Protein AF-A0A968J1G1-F1 (afdb_monomer)

Foldseek 3Di:
DDDDDDDDDDDDDDDDDDDDDDDDDDDDDDDDDDDDDDDDDDDDDDDDDDDDDDDDDDDDDDPPPPPQPDDPPQKAKEKADQQPADDQSECPPPLVLLQCQLQQHQKYFYKQHDADPNPPVRSLVSLCVRNHNQKDKDWADPASTIIMMIHSFDFPDWDFDALPLDDRYTWTWTFTDGPDDATEIEIHDAFDQPDLVSLLVSLLSVVVCCVVPPDPRHWYKYWYFSNDQDLPRNSLVSCVVFWPSPFAWEAPVRQGQWWLVSNGNRTDITIGPVQVVQWAWDDQRVDPDTIGRWHFDQLLPDPPNVSRPPNDSCSCVHHPRTGTMTMTMGGDDPDDDPPPPDPDPDDDDDDDDDDDDDADEDDDDDAAEADAFDKDKHKYAAQGKHKYKYFAAAQFQKKKKWKAWFAFKWKFKAFPDAADPVRGDDTDPDGGGGGMDMDGNDHGGMMMMMIHRNHIIIMIIHIHTHGDPPPDDPPDDKDWFDKDKDKAFAFDKDKDKGFADPPFFKKKKWKDWFAFKWKFKAPDDDAADPVGGQDTDPDGTGTGMDMAGCPGVVHDDGTMMMMMIHHRHRMMIMIIIMITD

Radius of gyration: 32.62 Å; Cα contacts (8 Å, |Δi|>4): 1310; chains: 1; bounding box: 81×104×82 Å

pLDDT: mean 78.68, std 24.2, range [25.69, 98.94]

Structure (mmCIF, N/CA/C/O backbone):
data_AF-A0A968J1G1-F1
#
_entry.id   AF-A0A968J1G1-F1
#
loop_
_atom_site.group_PDB
_atom_site.id
_atom_site.type_symbol
_atom_site.label_atom_id
_atom_site.label_alt_id
_atom_site.label_comp_id
_atom_site.label_asym_id
_atom_site.label_entity_id
_atom_site.label_seq_id
_atom_site.pdbx_PDB_ins_code
_atom_site.Cartn_x
_atom_site.Cartn_y
_atom_site.Cartn_z
_atom_site.occupancy
_atom_site.B_iso_or_equiv
_atom_site.auth_seq_id
_atom_site.auth_comp_id
_atom_site.auth_asym_id
_atom_site.auth_atom_id
_atom_site.pdbx_PDB_model_num
ATOM 1 N N . MET A 1 1 ? -36.650 45.045 -44.560 1.00 37.75 1 MET A N 1
ATOM 2 C CA . MET A 1 1 ? -36.373 43.595 -44.482 1.00 37.75 1 MET A CA 1
ATOM 3 C C . MET A 1 1 ? -35.258 43.419 -43.467 1.00 37.75 1 MET A C 1
ATOM 5 O O . MET A 1 1 ? -34.222 44.020 -43.677 1.00 37.75 1 MET A O 1
ATOM 9 N N . ALA A 1 2 ? -35.365 42.733 -42.343 1.00 37.66 2 ALA A N 1
ATOM 10 C CA . ALA A 1 2 ? -36.468 42.135 -41.604 1.00 37.66 2 ALA A CA 1
ATOM 11 C C . ALA A 1 2 ? -36.009 42.233 -40.117 1.00 37.66 2 ALA A C 1
ATOM 13 O O . ALA A 1 2 ? -34.825 42.055 -39.853 1.00 37.66 2 ALA A O 1
ATOM 14 N N . THR A 1 3 ? -36.782 42.797 -39.182 1.00 32.75 3 THR A N 1
ATOM 15 C CA . THR A 1 3 ? -37.844 42.094 -38.427 1.00 32.75 3 THR A CA 1
ATOM 16 C C . THR A 1 3 ? -37.195 41.056 -37.485 1.00 32.75 3 THR A C 1
ATOM 18 O O . THR A 1 3 ? -36.752 40.022 -37.960 1.00 32.75 3 THR A O 1
ATOM 21 N N . GLN A 1 4 ? -36.960 41.384 -36.201 1.00 32.66 4 GLN A N 1
ATOM 22 C CA . GLN A 1 4 ? -37.767 40.984 -35.010 1.00 32.66 4 GLN A CA 1
ATOM 23 C C . GLN A 1 4 ? -36.981 39.963 -34.149 1.00 32.66 4 GLN A C 1
ATOM 25 O O . GLN A 1 4 ? -36.141 39.271 -34.702 1.00 32.66 4 GLN A O 1
ATOM 30 N N . LEU A 1 5 ? -37.140 39.758 -32.835 1.00 31.97 5 LEU A N 1
ATOM 31 C CA . LEU A 1 5 ? -37.942 40.287 -31.712 1.00 31.97 5 LEU A CA 1
ATOM 32 C C . LEU A 1 5 ? -37.155 39.826 -30.437 1.00 31.97 5 LEU A C 1
ATOM 34 O O . LEU A 1 5 ? -36.648 38.710 -30.459 1.00 31.97 5 LEU A O 1
ATOM 38 N N . THR A 1 6 ? -36.806 40.636 -29.421 1.00 34.84 6 THR A N 1
ATOM 39 C CA . THR A 1 6 ? -37.583 41.062 -28.211 1.00 34.84 6 THR A CA 1
ATOM 40 C C . THR A 1 6 ? -37.958 39.868 -27.277 1.00 34.84 6 THR A C 1
ATOM 42 O O . THR A 1 6 ? -38.435 38.865 -27.783 1.00 34.84 6 THR A O 1
ATOM 45 N N . THR A 1 7 ? -37.839 39.845 -25.924 1.00 34.44 7 THR A N 1
ATOM 46 C CA . THR A 1 7 ? -38.217 40.851 -24.889 1.00 34.44 7 THR A CA 1
ATOM 47 C C . THR A 1 7 ? -37.849 40.432 -23.422 1.00 34.44 7 THR A C 1
ATOM 49 O O . THR A 1 7 ? -38.123 39.294 -23.072 1.00 34.44 7 THR A O 1
ATOM 52 N N . ARG A 1 8 ? -37.318 41.390 -22.608 1.00 34.59 8 ARG A N 1
ATOM 53 C CA . ARG A 1 8 ? -37.502 41.824 -21.158 1.00 34.59 8 ARG A CA 1
ATOM 54 C C . ARG A 1 8 ? -37.623 40.814 -19.978 1.00 34.59 8 ARG A C 1
ATOM 56 O O . ARG A 1 8 ? -38.109 39.718 -20.181 1.00 34.59 8 ARG A O 1
ATOM 63 N N . TYR A 1 9 ? -37.222 41.105 -18.717 1.00 26.11 9 TYR A N 1
ATOM 64 C CA . TYR A 1 9 ? -37.519 42.215 -17.746 1.00 26.11 9 TYR A CA 1
ATOM 65 C C . TYR A 1 9 ? -36.317 42.499 -16.778 1.00 26.11 9 TYR A C 1
ATOM 67 O O . TYR A 1 9 ? -35.594 41.563 -16.472 1.00 26.11 9 TYR A O 1
ATOM 75 N N . GLN A 1 10 ? -35.901 43.751 -16.452 1.00 31.17 10 GLN A N 1
ATOM 76 C CA . GLN A 1 10 ? -36.292 44.660 -15.319 1.00 31.17 10 GLN A CA 1
ATOM 77 C C . GLN A 1 10 ? -36.088 44.044 -13.899 1.00 31.17 10 GLN A C 1
ATOM 79 O O . GLN A 1 10 ? -36.557 42.937 -13.703 1.00 31.17 10 GLN A O 1
ATOM 84 N N . THR A 1 11 ? -35.485 44.613 -12.829 1.00 28.69 11 THR A N 1
ATOM 85 C CA . THR A 1 11 ? -35.062 45.970 -12.357 1.00 28.69 11 THR A CA 1
ATOM 86 C C . THR A 1 11 ? -34.183 45.771 -11.078 1.00 28.69 11 THR A C 1
ATOM 88 O O . THR A 1 11 ? -34.481 44.837 -10.345 1.00 28.69 11 THR A O 1
ATOM 91 N N . LEU A 1 12 ? -33.041 46.439 -10.819 1.00 28.53 12 LEU A N 1
ATOM 92 C CA . LEU A 1 12 ? -32.715 47.551 -9.860 1.00 28.53 12 LEU A CA 1
ATOM 93 C C . LEU A 1 12 ? -31.209 47.323 -9.505 1.00 28.53 12 LEU A C 1
ATOM 95 O O . LEU A 1 12 ? -30.866 46.190 -9.197 1.00 28.53 12 LEU A O 1
ATOM 99 N N . GLY A 1 13 ? -30.211 48.204 -9.690 1.00 28.33 13 GLY A N 1
ATOM 100 C CA . GLY A 1 13 ? -29.971 49.527 -9.082 1.00 28.33 13 GLY A CA 1
ATOM 101 C C . GLY A 1 13 ? -29.547 49.386 -7.600 1.00 28.33 13 GLY A C 1
ATOM 102 O O . GLY A 1 13 ? -30.331 48.831 -6.852 1.00 28.33 13 GLY A O 1
ATOM 103 N N . ILE A 1 14 ? -28.402 49.828 -7.052 1.00 29.06 14 ILE A N 1
ATOM 104 C CA . ILE A 1 14 ? -27.405 50.852 -7.415 1.00 29.06 14 ILE A CA 1
ATOM 105 C C . ILE A 1 14 ? -26.066 50.613 -6.661 1.00 29.06 14 ILE A C 1
ATOM 107 O O . ILE A 1 14 ? -26.050 50.186 -5.513 1.00 29.06 14 ILE A O 1
ATOM 111 N N . SER A 1 15 ? -24.990 50.970 -7.370 1.00 29.84 15 SER A N 1
ATOM 112 C CA . SER A 1 15 ? -23.583 51.312 -7.094 1.00 29.84 15 SER A CA 1
ATOM 113 C C . SER A 1 15 ? -22.954 51.423 -5.693 1.00 29.84 15 SER A C 1
ATOM 115 O O . SER A 1 15 ? -23.417 52.113 -4.791 1.00 29.84 15 SER A O 1
ATOM 117 N N . LEU A 1 16 ? -21.731 50.881 -5.693 1.00 27.42 16 LEU A N 1
ATOM 118 C CA . LEU A 1 16 ? -20.554 51.063 -4.844 1.00 27.42 16 LEU A CA 1
ATOM 119 C C . LEU A 1 16 ? -19.858 52.418 -5.116 1.00 27.42 16 LEU A C 1
ATOM 121 O O . LEU A 1 16 ? -19.711 52.801 -6.278 1.00 27.42 16 LEU A O 1
ATOM 125 N N . LEU A 1 17 ? -19.361 53.101 -4.076 1.00 26.81 17 LEU A N 1
ATOM 126 C CA . LEU A 1 17 ? -18.436 54.239 -4.200 1.00 26.81 17 LEU A CA 1
ATOM 127 C C . LEU A 1 17 ? -17.168 53.976 -3.368 1.00 26.81 17 LEU A C 1
ATOM 129 O O . LEU A 1 17 ? -17.231 53.851 -2.148 1.00 26.81 17 LEU A O 1
ATOM 133 N N . MET A 1 18 ? -16.026 53.891 -4.055 1.00 29.66 18 MET A N 1
ATOM 134 C CA . MET A 1 18 ? -14.678 53.958 -3.482 1.00 29.66 18 MET A CA 1
ATOM 135 C C . MET A 1 18 ? -14.295 55.411 -3.173 1.00 29.66 18 MET A C 1
ATOM 137 O O . MET A 1 18 ? -14.616 56.310 -3.951 1.00 29.66 18 MET A O 1
ATOM 141 N N . ALA A 1 19 ? -13.506 55.622 -2.116 1.00 30.30 19 ALA A N 1
ATOM 142 C CA . ALA A 1 19 ? -12.721 56.838 -1.918 1.00 30.30 19 ALA A CA 1
ATOM 143 C C . ALA A 1 19 ? -11.253 56.498 -1.607 1.00 30.30 19 ALA A C 1
ATOM 145 O O . ALA A 1 19 ? -10.937 55.503 -0.960 1.00 30.30 19 ALA A O 1
ATOM 146 N N . VAL A 1 20 ? -10.389 57.347 -2.156 1.00 29.91 20 VAL A N 1
ATOM 147 C CA . VAL A 1 20 ? -8.946 57.236 -2.396 1.00 29.91 20 VAL A CA 1
ATOM 148 C C . VAL A 1 20 ? -8.113 57.694 -1.186 1.00 29.91 20 VAL A C 1
ATOM 150 O O . VAL A 1 20 ? -8.494 58.629 -0.488 1.00 29.91 20 VAL A O 1
ATOM 153 N N . LEU A 1 21 ? -6.941 57.073 -0.987 1.00 31.86 21 LEU A N 1
ATOM 154 C CA . LEU A 1 21 ? -5.860 57.510 -0.088 1.00 31.86 21 LEU A CA 1
ATOM 155 C C . LEU A 1 21 ? -4.981 58.601 -0.729 1.00 31.86 21 LEU A C 1
ATOM 157 O O . LEU A 1 21 ? -4.518 58.415 -1.853 1.00 31.86 21 LEU A O 1
ATOM 161 N N . ALA A 1 22 ? -4.634 59.645 0.033 1.00 31.17 22 ALA A N 1
ATOM 162 C CA . ALA A 1 22 ? -3.355 60.366 -0.063 1.00 31.17 22 ALA A CA 1
ATOM 163 C C . ALA A 1 22 ? -3.125 61.264 1.172 1.00 31.17 22 ALA A C 1
ATOM 165 O O . ALA A 1 22 ? -4.014 62.026 1.544 1.00 31.17 22 ALA A O 1
ATOM 166 N N . GLY A 1 23 ? -1.915 61.235 1.750 1.00 29.14 23 GLY A N 1
ATOM 167 C CA . GLY A 1 23 ? -1.425 62.297 2.643 1.00 29.14 23 GLY A CA 1
ATOM 168 C C . GLY A 1 23 ? -0.441 61.855 3.733 1.00 29.14 23 GLY A C 1
ATOM 169 O O . GLY A 1 23 ? -0.855 61.379 4.782 1.00 29.14 23 GLY A O 1
ATOM 170 N N . CYS A 1 24 ? 0.858 62.057 3.494 1.00 30.25 24 CYS A N 1
ATOM 171 C CA . CYS A 1 24 ? 1.956 61.911 4.458 1.00 30.25 24 CYS A CA 1
ATOM 172 C C . CYS A 1 24 ? 1.883 62.911 5.632 1.00 30.25 24 CYS A C 1
ATOM 174 O O . CYS A 1 24 ? 1.497 64.060 5.439 1.00 30.25 24 CYS A O 1
ATOM 176 N N . GLY A 1 25 ? 2.408 62.525 6.801 1.00 30.58 25 GLY A N 1
ATOM 177 C CA . GLY A 1 25 ? 2.739 63.444 7.900 1.00 30.58 25 GLY A CA 1
ATOM 178 C C . GLY A 1 25 ? 3.180 62.687 9.153 1.00 30.58 25 GLY A C 1
ATOM 179 O O . GLY A 1 25 ? 2.403 61.927 9.715 1.00 30.58 25 GLY A O 1
ATOM 180 N N . GLY A 1 26 ? 4.449 62.826 9.536 1.00 30.52 26 GLY A N 1
ATOM 181 C CA . GLY A 1 26 ? 5.108 61.987 10.535 1.00 30.52 26 GLY A CA 1
ATOM 182 C C . GLY A 1 26 ? 4.866 62.350 12.003 1.00 30.52 26 GLY A C 1
ATOM 183 O O . GLY A 1 26 ? 4.526 63.476 12.340 1.00 30.52 26 GLY A O 1
ATOM 184 N N . GLY A 1 27 ? 5.171 61.361 12.849 1.00 29.17 27 GLY A N 1
ATOM 185 C CA . GLY A 1 27 ? 5.902 61.510 14.110 1.00 29.17 27 GLY A CA 1
ATOM 186 C C . GLY A 1 27 ? 5.184 62.173 15.283 1.00 29.17 27 GLY A C 1
ATOM 187 O O . GLY A 1 27 ? 5.229 63.387 15.420 1.00 29.17 27 GLY A O 1
ATOM 188 N N . SER A 1 28 ? 4.658 61.365 16.209 1.00 32.66 28 SER A N 1
ATOM 189 C CA . SER A 1 28 ? 5.112 61.266 17.616 1.00 32.66 28 SER A CA 1
ATOM 190 C C . SER A 1 28 ? 4.065 60.547 18.487 1.00 32.66 28 SER A C 1
ATOM 192 O O . SER A 1 28 ? 2.917 60.959 18.585 1.00 32.66 28 SER A O 1
ATOM 194 N N . SER A 1 29 ? 4.482 59.450 19.125 1.00 30.50 29 SER A N 1
ATOM 195 C CA . SER A 1 29 ? 3.893 58.915 20.370 1.00 30.50 29 SER A CA 1
ATOM 196 C C . SER A 1 29 ? 4.175 59.900 21.528 1.00 30.50 29 SER A C 1
ATOM 198 O O . SER A 1 29 ? 5.143 60.652 21.380 1.00 30.50 29 SER A O 1
ATOM 200 N N . PRO A 1 30 ? 3.477 59.882 22.696 1.00 45.12 30 PRO A N 1
ATOM 201 C CA . PRO A 1 30 ? 3.049 58.648 23.376 1.00 45.12 30 PRO A CA 1
ATOM 202 C C . PRO A 1 30 ? 1.782 58.689 24.282 1.00 45.12 30 PRO A C 1
ATOM 204 O O . PRO A 1 30 ? 1.238 59.729 24.627 1.00 45.12 30 PRO A O 1
ATOM 207 N N . THR A 1 31 ? 1.443 57.485 24.768 1.00 31.05 31 THR A N 1
ATOM 208 C CA . THR A 1 31 ? 0.887 57.137 26.102 1.00 31.05 31 THR A CA 1
ATOM 209 C C . THR A 1 31 ? -0.543 57.520 26.518 1.00 31.05 31 THR A C 1
ATOM 211 O O . THR A 1 31 ? -0.844 58.670 26.794 1.00 31.05 31 THR A O 1
ATOM 214 N N . ALA A 1 32 ? -1.307 56.442 26.755 1.00 31.02 32 ALA A N 1
ATOM 215 C CA . ALA A 1 32 ? -2.096 56.113 27.952 1.00 31.02 32 A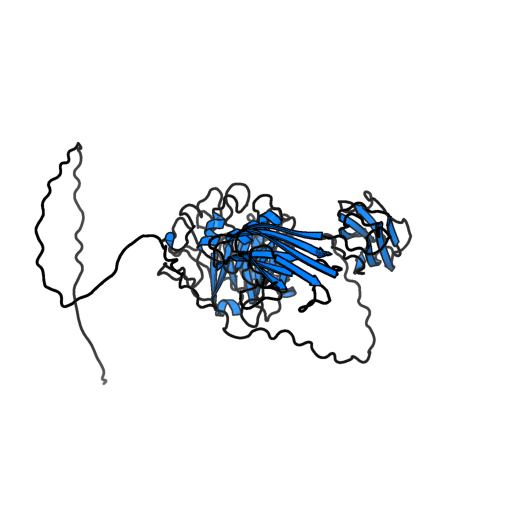LA A CA 1
ATOM 216 C C . ALA A 1 32 ? -3.278 57.010 28.368 1.00 31.02 32 ALA A C 1
ATOM 218 O O . ALA A 1 32 ? -3.093 58.159 28.745 1.00 31.02 32 ALA A O 1
ATOM 219 N N . LEU A 1 33 ? -4.467 56.397 28.462 1.00 31.14 33 LEU A N 1
ATOM 220 C CA . LEU A 1 33 ? -5.237 56.170 29.702 1.00 31.14 33 LEU A CA 1
ATOM 221 C C . LEU A 1 33 ? -6.697 55.820 29.351 1.00 31.14 33 LEU A C 1
ATOM 223 O O . LEU A 1 33 ? -7.368 56.551 28.631 1.00 31.14 33 LEU A O 1
ATOM 227 N N . VAL A 1 34 ? -7.176 54.691 29.880 1.00 30.75 34 VAL A N 1
ATOM 228 C CA . VAL A 1 34 ? -8.610 54.381 30.051 1.00 30.75 34 VAL A CA 1
ATOM 229 C C . VAL A 1 34 ? -9.145 55.300 31.172 1.00 30.75 34 VAL A C 1
ATOM 231 O O . VAL A 1 34 ? -8.358 55.659 32.054 1.00 30.75 34 VAL A O 1
ATOM 234 N N . PRO A 1 35 ? -10.434 55.687 31.190 1.00 40.56 35 PRO A N 1
ATOM 235 C CA . PRO A 1 35 ? -11.391 54.859 31.927 1.00 40.56 35 PRO A CA 1
ATOM 236 C C . PRO A 1 35 ? -12.805 54.795 31.320 1.00 40.56 35 PRO A C 1
ATOM 238 O O . PRO A 1 35 ? -13.204 55.573 30.457 1.00 40.56 35 PRO A O 1
ATOM 241 N N . GLU A 1 36 ? -13.526 53.803 31.829 1.00 34.81 36 GLU A N 1
ATOM 242 C CA . GLU A 1 36 ? -14.925 53.456 31.616 1.00 34.81 36 GLU A CA 1
ATOM 243 C C . GLU A 1 36 ? -15.919 54.603 31.861 1.00 34.81 36 GLU A C 1
ATOM 245 O O . GLU A 1 36 ? -15.720 55.437 32.744 1.00 34.81 36 GLU A O 1
ATOM 250 N N . ALA A 1 37 ? -17.060 54.547 31.167 1.00 32.03 37 ALA A N 1
ATOM 251 C CA . ALA A 1 37 ? -18.329 55.042 31.692 1.00 32.03 37 ALA A CA 1
ATOM 252 C C . ALA A 1 37 ? -19.507 54.257 31.090 1.00 32.03 37 ALA A C 1
ATOM 254 O O . ALA A 1 37 ? -19.724 54.216 29.880 1.00 32.03 37 ALA A O 1
ATOM 255 N N . SER A 1 38 ? -20.225 53.623 32.008 1.00 29.66 38 SER A N 1
ATOM 256 C CA . SER A 1 38 ? -21.529 52.977 31.910 1.00 29.66 38 SER A CA 1
ATOM 257 C C . SER A 1 38 ? -22.652 53.979 31.588 1.00 29.66 38 SER A C 1
ATOM 259 O O . SER A 1 38 ? -22.584 55.118 32.039 1.00 29.66 38 SER A O 1
ATOM 261 N N . GLU A 1 39 ? -23.683 53.552 30.843 1.00 33.59 39 GLU A N 1
ATOM 262 C CA . GLU A 1 39 ? -25.101 53.492 31.282 1.00 33.59 39 GLU A CA 1
ATOM 263 C C . GLU A 1 39 ? -26.107 53.449 30.104 1.00 33.59 39 GLU A C 1
ATOM 265 O O . GLU A 1 39 ? -26.259 54.382 29.323 1.00 33.59 39 GLU A O 1
ATOM 270 N N . THR A 1 40 ? -26.776 52.293 30.005 1.00 31.28 40 THR A N 1
ATOM 271 C CA . THR A 1 40 ? -28.217 52.033 29.781 1.00 31.28 40 THR A CA 1
ATOM 272 C C . THR A 1 40 ? -29.115 53.039 29.048 1.00 31.28 40 THR A C 1
ATOM 274 O O . THR A 1 40 ? -29.310 54.146 29.530 1.00 31.28 40 THR A O 1
ATOM 277 N N . PHE A 1 41 ? -29.886 52.544 28.064 1.00 30.53 41 PHE A N 1
ATOM 278 C CA . PHE A 1 41 ? -31.292 52.937 27.867 1.00 30.53 41 PHE A CA 1
ATOM 279 C C . PHE A 1 41 ? -32.175 51.758 27.428 1.00 30.53 41 PHE A C 1
ATOM 281 O O . PHE A 1 41 ? -31.723 50.805 26.800 1.00 30.53 41 PHE A O 1
ATOM 288 N N . ALA A 1 42 ? -33.429 51.851 27.863 1.00 29.77 42 ALA A N 1
ATOM 289 C CA . ALA A 1 42 ? -34.417 50.804 28.055 1.00 29.77 42 ALA A CA 1
ATOM 290 C C . ALA A 1 42 ? -35.151 50.314 26.793 1.00 29.77 42 ALA A C 1
ATOM 292 O O . ALA A 1 42 ? -35.200 50.973 25.757 1.00 29.77 42 ALA A O 1
ATOM 293 N N . ALA A 1 43 ? -35.760 49.140 26.965 1.00 26.45 43 ALA A N 1
ATOM 294 C CA . ALA A 1 43 ? -36.602 48.418 26.025 1.00 26.45 43 ALA A CA 1
ATOM 295 C C . ALA A 1 43 ? -37.972 49.077 25.778 1.00 26.45 43 ALA A C 1
ATOM 297 O O . ALA A 1 43 ? -38.527 49.751 26.646 1.00 26.45 43 ALA A O 1
ATOM 298 N N . VAL A 1 44 ? -38.543 48.777 24.608 1.00 28.20 44 VAL A N 1
ATOM 299 C CA . VAL A 1 44 ? -39.976 48.886 24.310 1.00 28.20 44 VAL A CA 1
ATOM 300 C C . VAL A 1 44 ? -40.483 47.478 24.002 1.00 28.20 44 VAL A C 1
ATOM 302 O O . VAL A 1 44 ? -39.987 46.823 23.087 1.00 28.20 44 VAL A O 1
ATOM 305 N N . GLU A 1 45 ? -41.446 47.022 24.800 1.00 33.12 45 GLU A N 1
ATOM 306 C CA . GLU A 1 45 ? -42.201 45.782 24.615 1.00 33.12 45 GLU A CA 1
ATOM 307 C C . GLU A 1 45 ? -43.195 45.893 23.450 1.00 33.12 45 GLU A C 1
ATOM 309 O O . GLU A 1 45 ? -43.861 46.918 23.294 1.00 33.12 45 GLU A O 1
ATOM 314 N N . VAL A 1 46 ? -43.394 44.789 22.722 1.00 29.33 46 VAL A N 1
ATOM 315 C CA . VAL A 1 46 ? -44.731 44.394 22.259 1.00 29.33 46 VAL A CA 1
ATOM 316 C C . VAL A 1 46 ? -44.925 42.911 22.570 1.00 29.33 46 VAL A C 1
ATOM 318 O O . VAL A 1 46 ? -44.046 42.079 22.356 1.00 29.33 46 VAL A O 1
ATOM 321 N N . THR A 1 47 ? -46.091 42.661 23.140 1.00 28.88 47 THR A N 1
ATOM 322 C CA . THR A 1 47 ? -46.583 41.516 23.893 1.00 28.88 47 THR A CA 1
ATOM 323 C C . THR A 1 47 ? -46.848 40.242 23.089 1.00 28.88 47 THR A C 1
ATOM 325 O O . THR A 1 47 ? -47.299 40.266 21.945 1.00 28.88 47 THR A O 1
ATOM 328 N N . GLU A 1 48 ? -46.622 39.122 23.780 1.00 45.47 48 GLU A N 1
ATOM 329 C CA . GLU A 1 48 ? -47.032 37.757 23.449 1.00 45.47 48 GLU A CA 1
ATOM 330 C C . GLU A 1 48 ? -48.552 37.582 23.310 1.00 45.47 48 GLU A C 1
ATOM 332 O O . GLU A 1 48 ? -49.333 38.198 24.032 1.00 45.47 48 GLU A O 1
ATOM 337 N N . THR A 1 49 ? -48.952 36.586 22.516 1.00 27.27 49 THR A N 1
ATOM 338 C CA . THR A 1 49 ? -49.963 35.593 22.926 1.00 27.27 49 THR A CA 1
ATOM 339 C C . THR A 1 49 ? -49.556 34.245 22.309 1.00 27.27 49 THR A C 1
ATOM 341 O O . THR A 1 49 ? -49.264 34.187 21.122 1.00 27.27 49 THR A O 1
ATOM 344 N N . GLY A 1 50 ? -49.457 33.124 23.016 1.00 28.86 50 GLY A N 1
ATOM 345 C CA . GLY A 1 50 ? -49.580 32.890 24.443 1.00 28.86 50 GLY A CA 1
ATOM 346 C C . GLY A 1 50 ? -49.080 31.484 24.799 1.00 28.86 50 GLY A C 1
ATOM 347 O O . GLY A 1 50 ? -49.257 30.544 24.029 1.00 28.86 50 GLY A O 1
ATOM 348 N N . LEU A 1 51 ? -48.454 31.418 25.976 1.00 30.91 51 LEU A N 1
ATOM 349 C CA . LEU A 1 51 ? -48.677 30.476 27.084 1.00 30.91 51 LEU A CA 1
ATOM 350 C C . LEU A 1 51 ? -48.685 28.966 26.730 1.00 30.91 51 LEU A C 1
ATOM 352 O O . LEU A 1 51 ? -49.648 28.482 26.145 1.00 30.91 51 LEU A O 1
ATOM 356 N N . ALA A 1 52 ? -47.617 28.188 26.975 1.00 31.69 52 ALA A N 1
ATOM 357 C CA . ALA A 1 52 ? -47.020 27.758 28.267 1.00 31.69 52 ALA A CA 1
ATOM 358 C C . ALA A 1 52 ? -47.827 26.625 28.966 1.00 31.69 52 ALA A C 1
ATOM 360 O O . ALA A 1 52 ? -49.007 26.479 28.649 1.00 31.69 52 ALA A O 1
ATOM 361 N N . PRO A 1 53 ? -47.297 25.870 29.962 1.00 41.22 53 PRO A N 1
ATOM 362 C CA . PRO A 1 53 ? -45.923 25.840 30.496 1.00 41.22 53 PRO A CA 1
ATOM 363 C C . PRO A 1 53 ? -45.358 24.425 30.841 1.00 41.22 53 PRO A C 1
ATOM 365 O O . PRO A 1 53 ? -46.083 23.438 30.895 1.00 41.22 53 PRO A O 1
ATOM 368 N N . GLU A 1 54 ? -44.059 24.427 31.186 1.00 32.25 54 GLU A N 1
ATOM 369 C CA . GLU A 1 54 ? -43.408 23.697 32.305 1.00 32.25 54 GLU A CA 1
ATOM 370 C C . GLU A 1 54 ? -43.234 22.166 32.236 1.00 32.25 54 GLU A C 1
ATOM 372 O O . GLU A 1 54 ? -44.152 21.424 31.925 1.00 32.25 54 GLU A O 1
ATOM 377 N N . THR A 1 55 ? -42.072 21.581 32.547 1.00 29.83 55 THR A N 1
ATOM 378 C CA . THR A 1 55 ? -40.941 21.925 33.447 1.00 29.83 55 THR A CA 1
ATOM 379 C C . THR A 1 55 ? -39.644 21.259 32.929 1.00 29.83 55 THR A C 1
ATOM 381 O O . THR A 1 55 ? -39.714 20.381 32.078 1.00 29.83 55 THR A O 1
ATOM 384 N N . LYS A 1 56 ? -38.427 21.438 33.454 1.00 27.34 56 LYS A N 1
ATOM 385 C CA . LYS A 1 56 ? -37.619 22.519 34.047 1.00 27.34 56 LYS A CA 1
ATOM 386 C C . LYS A 1 56 ? -36.276 21.832 34.390 1.00 27.34 56 LYS A C 1
ATOM 388 O O . LYS A 1 56 ? -36.329 20.782 35.020 1.00 27.34 56 LYS A O 1
ATOM 393 N N . ASP A 1 57 ? -35.152 22.465 34.032 1.00 29.09 57 ASP A N 1
ATOM 394 C CA . ASP A 1 57 ? -33.772 22.251 34.534 1.00 29.09 57 ASP A CA 1
ATOM 395 C C . ASP A 1 57 ? -33.114 20.870 34.293 1.00 29.09 57 ASP A C 1
ATOM 397 O O . ASP A 1 57 ? -33.733 19.831 34.452 1.00 29.09 57 ASP A O 1
ATOM 401 N N . THR A 1 58 ? -31.835 20.702 33.950 1.00 26.55 58 THR A N 1
ATOM 402 C CA . THR A 1 58 ? -30.664 21.568 33.719 1.00 26.55 58 THR A CA 1
ATOM 403 C C . THR A 1 58 ? -29.549 20.661 33.174 1.00 26.55 58 THR A C 1
ATOM 405 O O . THR A 1 58 ? -29.495 19.487 33.533 1.00 26.55 58 THR A O 1
ATOM 408 N N . ASP A 1 59 ? -28.611 21.275 32.454 1.00 29.53 59 ASP A N 1
ATOM 409 C CA . ASP A 1 59 ? -27.176 20.946 32.384 1.00 29.53 59 ASP A CA 1
ATOM 410 C C . ASP A 1 59 ? -26.611 20.470 31.032 1.00 29.53 59 ASP A C 1
ATOM 412 O O . ASP A 1 59 ? -27.216 19.748 30.244 1.00 29.53 59 ASP A O 1
ATOM 416 N N . LEU A 1 60 ? -25.434 21.025 30.768 1.00 34.53 60 LEU A N 1
ATOM 417 C CA . LEU A 1 60 ? -24.703 21.181 29.527 1.00 34.53 60 LEU A CA 1
ATOM 418 C C . LEU A 1 60 ? -23.930 19.923 29.097 1.00 34.53 60 LEU A C 1
ATOM 420 O O . LEU A 1 60 ? -23.577 19.050 29.882 1.00 34.53 60 LEU A O 1
ATOM 424 N N . SER A 1 61 ? -23.529 19.964 27.823 1.00 33.78 61 SER A N 1
ATOM 425 C CA . SER A 1 61 ? -22.569 19.094 27.129 1.00 33.78 61 SER A CA 1
ATOM 426 C C . SER A 1 61 ? -23.123 17.810 26.495 1.00 33.78 61 SER A C 1
ATOM 428 O O . SER A 1 61 ? -22.895 16.685 26.921 1.00 33.78 61 SER A O 1
ATOM 430 N N . ALA A 1 62 ? -23.746 17.985 25.332 1.00 30.53 62 ALA A N 1
ATOM 431 C CA . ALA A 1 62 ? -23.608 17.016 24.254 1.00 30.53 62 ALA A CA 1
ATOM 432 C C . ALA A 1 62 ? -23.091 17.779 23.037 1.00 30.53 62 ALA A C 1
ATOM 434 O O . ALA A 1 62 ? -23.828 18.519 22.387 1.00 30.53 62 ALA A O 1
ATOM 435 N N . GLY A 1 63 ? -21.787 17.652 22.786 1.00 28.31 63 GLY A N 1
ATOM 436 C CA . GLY A 1 63 ? -21.187 18.076 21.533 1.00 28.31 63 GLY A CA 1
ATOM 437 C C . GLY A 1 63 ? -21.874 17.316 20.411 1.00 28.31 63 GLY A C 1
ATOM 438 O O . GLY A 1 63 ? -21.690 16.111 20.258 1.00 28.31 63 GLY A O 1
ATOM 439 N N . THR A 1 64 ? -22.707 18.020 19.657 1.00 28.03 64 THR A N 1
ATOM 440 C CA . THR A 1 64 ? -23.221 17.553 18.381 1.00 28.03 64 THR A CA 1
ATOM 441 C C . THR A 1 64 ? -22.021 17.259 17.495 1.00 28.03 64 THR A C 1
ATOM 443 O O . THR A 1 64 ? -21.351 18.180 17.027 1.00 28.03 64 THR A O 1
ATOM 446 N N . SER A 1 65 ? -21.734 15.973 17.291 1.00 30.84 65 SER A N 1
ATOM 447 C CA . SER A 1 65 ? -20.981 15.524 16.129 1.00 30.84 65 SER A CA 1
ATOM 448 C C . SER A 1 65 ? -21.713 16.088 14.917 1.00 30.84 65 SER A C 1
ATOM 450 O O . SER A 1 65 ? -22.829 15.676 14.595 1.00 30.84 65 SER A O 1
ATOM 452 N N . LEU A 1 66 ? -21.124 17.117 14.312 1.00 29.45 66 LEU A N 1
ATOM 453 C CA . LEU A 1 66 ? -21.482 17.529 12.972 1.00 29.45 66 LEU A CA 1
ATOM 454 C C . LEU A 1 66 ? -21.093 16.350 12.087 1.00 29.45 66 LEU A C 1
ATOM 456 O O . LEU A 1 66 ? -19.928 16.178 11.739 1.00 29.45 66 LEU A O 1
ATOM 460 N N . ALA A 1 67 ? -22.071 15.491 11.813 1.00 28.88 67 ALA A N 1
ATOM 461 C CA . ALA A 1 67 ? -21.976 14.518 10.750 1.00 28.88 67 ALA A CA 1
ATOM 462 C C . ALA A 1 67 ? -21.631 15.295 9.478 1.00 28.88 67 ALA A C 1
ATOM 464 O O . ALA A 1 67 ? -22.407 16.137 9.019 1.00 28.88 67 ALA A O 1
ATOM 465 N N . VAL A 1 68 ? -20.429 15.049 8.967 1.00 31.66 68 VAL A N 1
ATOM 466 C CA . VAL A 1 68 ? -19.972 15.550 7.679 1.00 31.66 68 VAL A CA 1
ATOM 467 C C . VAL A 1 68 ? -20.916 14.970 6.632 1.00 31.66 68 VAL A C 1
ATOM 469 O O . VAL A 1 68 ? -20.878 13.784 6.317 1.00 31.66 68 VAL A O 1
ATOM 472 N N . THR A 1 69 ? -21.820 15.803 6.124 1.00 33.28 69 THR A N 1
ATOM 473 C CA . THR A 1 69 ? -22.553 15.525 4.893 1.00 33.28 69 THR A CA 1
ATOM 474 C C . THR A 1 69 ? -21.590 15.731 3.735 1.00 33.28 69 THR A C 1
ATOM 476 O O . THR A 1 69 ? -21.556 16.802 3.133 1.00 33.28 69 THR A O 1
ATOM 479 N N . ASP A 1 70 ? -20.776 14.727 3.459 1.00 42.31 70 ASP A N 1
ATOM 480 C CA . ASP A 1 70 ? -20.138 14.586 2.162 1.00 42.31 70 ASP A CA 1
ATOM 481 C C . ASP A 1 70 ? -19.996 13.103 1.878 1.00 42.31 70 ASP A C 1
ATOM 483 O O . ASP A 1 70 ? -19.109 12.463 2.415 1.00 42.31 70 ASP A O 1
ATOM 487 N N . VAL A 1 71 ? -20.946 12.543 1.135 1.00 41.84 71 VAL A N 1
ATOM 488 C CA . VAL A 1 71 ? -20.669 11.456 0.198 1.00 41.84 71 VAL A CA 1
ATOM 489 C C . VAL A 1 71 ? -21.928 11.209 -0.617 1.00 41.84 71 VAL A C 1
ATOM 491 O O . VAL A 1 71 ? -22.928 10.672 -0.140 1.00 41.84 71 VAL A O 1
ATOM 494 N N . ASN A 1 72 ? -21.851 11.514 -1.908 1.00 52.75 72 ASN A N 1
ATOM 495 C CA . ASN A 1 72 ? -22.396 10.549 -2.849 1.00 52.75 72 ASN A CA 1
ATOM 496 C C . ASN A 1 72 ? -21.639 9.235 -2.563 1.00 52.75 72 ASN A C 1
ATOM 498 O O . ASN A 1 72 ? -20.424 9.221 -2.751 1.00 52.75 72 ASN A O 1
ATOM 502 N N . PRO A 1 73 ? -22.297 8.160 -2.086 1.00 55.75 73 PRO A N 1
ATOM 503 C CA . PRO A 1 73 ? -21.635 6.940 -1.598 1.00 55.75 73 PRO A CA 1
ATOM 504 C C . PRO A 1 73 ? -20.840 6.186 -2.675 1.00 55.75 73 PRO A C 1
ATOM 506 O O . PRO A 1 73 ? -20.270 5.137 -2.400 1.00 55.75 73 PRO A O 1
ATOM 509 N N . ASN A 1 74 ? -20.825 6.702 -3.904 1.00 73.31 74 ASN A N 1
ATOM 510 C CA . ASN A 1 74 ? -20.096 6.152 -5.034 1.00 73.31 74 ASN A CA 1
ATOM 511 C C . ASN A 1 74 ? -18.834 6.952 -5.394 1.00 73.31 74 ASN A C 1
ATOM 513 O O . ASN A 1 74 ? -18.187 6.609 -6.381 1.00 73.31 74 ASN A O 1
ATOM 517 N N . VAL A 1 75 ? -18.510 8.034 -4.674 1.00 88.50 75 VAL A N 1
ATOM 518 C CA . VAL A 1 75 ? -17.259 8.771 -4.899 1.00 88.50 75 VAL A CA 1
ATOM 519 C C . VAL A 1 75 ? -16.123 8.050 -4.190 1.00 88.50 75 VAL A C 1
ATOM 521 O O . VAL A 1 75 ? -16.215 7.779 -2.999 1.00 88.50 75 VAL A O 1
ATOM 524 N N . VAL A 1 76 ? -15.061 7.758 -4.934 1.00 92.88 76 VAL A N 1
ATOM 525 C CA . VAL A 1 76 ? -13.812 7.210 -4.409 1.00 92.88 76 VAL A CA 1
ATOM 526 C C . VAL A 1 76 ? -12.718 8.259 -4.546 1.00 92.88 76 VAL A C 1
ATOM 528 O O . VAL A 1 76 ? -12.473 8.773 -5.642 1.00 92.88 76 VAL A O 1
ATOM 531 N N . ARG A 1 77 ? -12.054 8.551 -3.428 1.00 96.62 77 ARG A N 1
ATOM 532 C CA . ARG A 1 77 ? -10.938 9.485 -3.309 1.00 96.62 77 ARG A CA 1
ATOM 533 C C . ARG A 1 77 ? -9.599 8.760 -3.336 1.00 96.62 77 ARG A C 1
ATOM 535 O O . ARG A 1 77 ? -9.277 7.986 -2.435 1.00 96.62 77 ARG A O 1
ATOM 542 N N . ILE A 1 78 ? -8.780 9.075 -4.336 1.00 98.12 78 ILE A N 1
ATOM 543 C CA . ILE A 1 78 ? -7.399 8.593 -4.455 1.00 98.12 78 ILE A CA 1
ATOM 544 C C . ILE A 1 78 ? -6.434 9.691 -4.050 1.00 98.12 78 ILE A C 1
ATOM 546 O O . ILE A 1 78 ? -6.568 10.829 -4.504 1.00 98.12 78 ILE A O 1
ATOM 550 N N . MET A 1 79 ? -5.409 9.331 -3.286 1.00 98.75 79 MET A N 1
ATOM 551 C CA . MET A 1 79 ? -4.343 10.238 -2.883 1.00 98.75 79 MET A CA 1
ATOM 552 C C . MET A 1 79 ? -2.960 9.653 -3.182 1.00 98.75 79 MET A C 1
ATOM 554 O O . MET A 1 79 ? -2.655 8.541 -2.769 1.00 98.75 79 MET A O 1
ATOM 558 N N . ALA A 1 80 ? -2.103 10.409 -3.866 1.00 98.81 80 ALA A N 1
ATOM 559 C CA . ALA A 1 80 ? -0.662 10.148 -3.909 1.00 98.81 80 ALA A CA 1
ATOM 560 C C . ALA A 1 80 ? 0.043 10.935 -2.797 1.00 98.81 80 ALA A C 1
ATOM 562 O O . ALA A 1 80 ? -0.293 12.105 -2.569 1.00 98.81 80 ALA A O 1
ATOM 563 N N . ALA A 1 81 ? 0.994 10.299 -2.106 1.00 96.88 81 ALA A N 1
ATOM 564 C CA . ALA A 1 81 ? 1.583 10.852 -0.892 1.00 96.88 81 ALA A CA 1
ATOM 565 C C . ALA A 1 81 ? 3.038 10.407 -0.641 1.00 96.88 81 ALA A C 1
ATOM 567 O O . ALA A 1 81 ? 3.287 9.332 -0.093 1.00 96.88 81 ALA A O 1
ATOM 568 N N . ASN A 1 82 ? 3.980 11.312 -0.926 1.00 98.06 82 ASN A N 1
ATOM 569 C CA . ASN A 1 82 ? 5.350 11.304 -0.398 1.00 98.06 82 ASN A CA 1
ATOM 570 C C . ASN A 1 82 ? 5.513 12.382 0.702 1.00 98.06 82 ASN A C 1
ATOM 572 O O . ASN A 1 82 ? 6.389 13.241 0.663 1.00 98.06 82 ASN A O 1
ATOM 576 N N . ILE A 1 83 ? 4.583 12.424 1.658 1.00 98.19 83 ILE A N 1
ATOM 577 C CA . ILE A 1 83 ? 4.441 13.532 2.628 1.00 98.19 83 ILE A CA 1
ATOM 578 C C . ILE A 1 83 ? 5.110 13.229 3.977 1.00 98.19 83 ILE A C 1
ATOM 580 O O . ILE A 1 83 ? 4.599 13.572 5.046 1.00 98.19 83 ILE A O 1
ATOM 584 N N . THR A 1 84 ? 6.260 12.564 3.936 1.00 98.19 84 THR A N 1
ATOM 585 C CA . THR A 1 84 ? 7.101 12.331 5.114 1.00 98.19 84 THR A CA 1
ATOM 586 C C . THR A 1 84 ? 7.747 13.629 5.594 1.00 98.19 84 THR A C 1
ATOM 588 O O . THR A 1 84 ? 7.757 14.658 4.916 1.00 98.19 84 THR A O 1
ATOM 591 N N . SER A 1 85 ? 8.270 13.617 6.817 1.00 94.62 85 SER A N 1
ATOM 592 C CA . SER A 1 85 ? 8.978 14.771 7.375 1.00 94.62 85 SER A CA 1
ATOM 593 C C . SER A 1 85 ? 10.131 14.320 8.268 1.00 94.62 85 SER A C 1
ATOM 595 O O . SER A 1 85 ? 10.294 13.140 8.565 1.00 94.62 85 SER A O 1
ATOM 597 N N . GLY A 1 86 ? 10.962 15.263 8.701 1.00 93.62 86 GLY A N 1
ATOM 598 C CA . GLY A 1 86 ? 12.157 14.968 9.481 1.00 93.62 86 GLY A CA 1
ATOM 599 C C . GLY A 1 86 ? 13.271 14.345 8.637 1.00 93.62 86 GLY A C 1
ATOM 600 O O . GLY A 1 86 ? 13.332 14.502 7.425 1.00 93.62 86 GLY A O 1
ATOM 601 N N . ASN A 1 87 ? 14.233 13.690 9.279 1.00 91.94 87 ASN A N 1
ATOM 602 C CA . ASN A 1 87 ? 15.431 13.183 8.590 1.00 91.94 87 ASN A CA 1
ATOM 603 C C . ASN A 1 87 ? 15.330 11.703 8.192 1.00 91.94 87 ASN A C 1
ATOM 605 O O . ASN A 1 87 ? 16.292 11.158 7.661 1.00 91.94 87 ASN A O 1
ATOM 609 N N . ASN A 1 88 ? 14.203 11.053 8.489 1.00 90.75 88 ASN A N 1
ATOM 610 C CA . ASN A 1 88 ? 14.111 9.593 8.499 1.00 90.75 88 ASN A CA 1
ATOM 611 C C . ASN A 1 88 ? 13.254 9.022 7.372 1.00 90.75 88 ASN A C 1
ATOM 613 O O . ASN A 1 88 ? 13.064 7.810 7.358 1.00 90.75 88 ASN A O 1
ATOM 617 N N . GLN A 1 89 ? 12.724 9.867 6.477 1.00 95.50 89 GLN A N 1
ATOM 618 C CA . GLN A 1 89 ? 11.898 9.415 5.349 1.00 95.50 89 GLN A CA 1
ATOM 619 C C . GLN A 1 89 ? 10.764 8.515 5.851 1.00 95.50 89 GLN A C 1
ATOM 621 O O . GLN A 1 89 ? 10.653 7.339 5.501 1.00 95.50 89 GLN A O 1
ATOM 626 N N . SER A 1 90 ? 10.042 9.062 6.831 1.00 96.50 90 SER A N 1
ATOM 627 C CA . SER A 1 90 ? 9.078 8.377 7.682 1.00 96.50 90 SER A CA 1
ATOM 628 C C . SER A 1 90 ? 7.893 9.294 7.969 1.00 96.50 90 SER A C 1
ATOM 630 O O . SER A 1 90 ? 8.010 10.526 7.975 1.00 96.50 90 SER A O 1
ATOM 632 N N . TYR A 1 91 ? 6.746 8.675 8.234 1.00 97.19 91 TYR A N 1
ATOM 633 C CA . TYR A 1 91 ? 5.530 9.362 8.653 1.00 97.19 91 TYR A CA 1
ATOM 634 C C . TYR A 1 91 ? 5.573 9.821 10.118 1.00 97.19 91 TYR A C 1
ATOM 636 O O . TYR A 1 91 ? 4.711 10.592 10.541 1.00 97.19 91 TYR A O 1
ATOM 644 N N . ASP A 1 92 ? 6.613 9.460 10.873 1.00 92.44 92 ASP A N 1
ATOM 645 C CA . ASP A 1 92 ? 6.947 10.110 12.142 1.00 92.44 92 ASP A CA 1
ATOM 646 C C . ASP A 1 92 ? 7.631 11.471 11.915 1.00 92.44 92 ASP A C 1
ATOM 648 O O . ASP A 1 92 ? 8.561 11.563 11.112 1.00 92.44 92 ASP A O 1
ATOM 652 N N . PRO A 1 93 ? 7.237 12.545 12.631 1.00 91.75 93 PRO A N 1
ATOM 653 C CA . PRO A 1 93 ? 6.440 12.550 13.865 1.00 91.75 93 PRO A CA 1
ATOM 654 C C . PRO A 1 93 ? 4.931 12.832 13.673 1.00 91.75 93 PRO A C 1
ATOM 656 O O . PRO A 1 93 ? 4.271 13.276 14.610 1.00 91.75 93 PRO A O 1
ATOM 659 N N . GLY A 1 94 ? 4.368 12.633 12.475 1.00 92.94 94 GLY A N 1
ATOM 660 C CA . GLY A 1 94 ? 2.914 12.670 12.255 1.00 92.94 94 GLY A CA 1
ATOM 661 C C . GLY A 1 94 ? 2.355 13.864 11.472 1.00 92.94 94 GLY A C 1
ATOM 662 O O . GLY A 1 94 ? 1.139 14.028 11.428 1.00 92.94 94 GLY A O 1
ATOM 663 N N . HIS A 1 95 ? 3.190 14.702 10.845 1.00 97.69 95 HIS A N 1
ATOM 664 C CA . HIS A 1 95 ? 2.704 15.808 9.998 1.00 97.69 95 HIS A CA 1
ATOM 665 C C . HIS A 1 95 ? 1.928 15.291 8.778 1.00 97.69 95 HIS A C 1
ATOM 667 O O . HIS A 1 95 ? 0.789 15.689 8.559 1.00 97.69 95 HIS A O 1
ATOM 673 N N . GLY A 1 96 ? 2.510 14.345 8.029 1.00 97.44 96 GLY A N 1
ATOM 674 C CA . GLY A 1 96 ? 1.823 13.667 6.925 1.00 97.44 96 GLY A CA 1
ATOM 675 C C . GLY A 1 96 ? 0.597 12.873 7.383 1.00 97.44 96 GLY A C 1
ATOM 676 O O . GLY A 1 96 ? -0.414 12.834 6.693 1.00 97.44 96 GLY A O 1
ATOM 677 N N . THR A 1 97 ? 0.646 12.314 8.594 1.00 97.62 97 THR A N 1
ATOM 678 C CA . THR A 1 97 ? -0.469 11.574 9.200 1.00 97.62 97 THR A CA 1
ATOM 679 C C . THR A 1 97 ? -1.710 12.440 9.389 1.00 97.62 97 THR A C 1
ATOM 681 O O . THR A 1 97 ? -2.789 12.038 8.971 1.00 97.62 97 THR A O 1
ATOM 684 N N . ARG A 1 98 ? -1.563 13.661 9.921 1.00 97.75 98 ARG A N 1
ATOM 685 C CA . ARG A 1 98 ? -2.696 14.593 10.048 1.00 97.75 98 ARG A CA 1
ATOM 686 C C . ARG A 1 98 ? -3.290 14.973 8.696 1.00 97.75 98 ARG A C 1
ATOM 688 O O . ARG A 1 98 ? -4.497 15.163 8.597 1.00 97.75 98 ARG A O 1
ATOM 695 N N . ILE A 1 99 ? -2.453 15.071 7.658 1.00 98.31 99 ILE A N 1
ATOM 696 C CA . ILE A 1 99 ? -2.897 15.319 6.278 1.00 98.31 99 ILE A CA 1
ATOM 697 C C . ILE A 1 99 ? -3.760 14.162 5.769 1.00 98.31 99 ILE A C 1
ATOM 699 O O . ILE A 1 99 ? -4.796 14.426 5.166 1.00 98.31 99 ILE A O 1
ATOM 703 N N . PHE A 1 100 ? -3.397 12.907 6.046 1.00 98.50 100 PHE A N 1
ATOM 704 C CA . PHE A 1 100 ? -4.274 11.773 5.740 1.00 98.50 100 PHE A CA 1
ATOM 705 C C . PHE A 1 100 ? -5.601 11.850 6.497 1.00 98.50 100 PHE A C 1
ATOM 707 O O . PHE A 1 100 ? -6.652 11.768 5.869 1.00 98.50 100 PHE A O 1
ATOM 714 N N . GLU A 1 101 ? -5.557 12.069 7.812 1.00 91.94 101 GLU A N 1
ATOM 715 C CA . GLU A 1 101 ? -6.752 12.140 8.665 1.00 91.94 101 GLU A CA 1
ATOM 716 C C . GLU A 1 101 ? -7.715 13.253 8.225 1.00 91.94 101 GLU A C 1
ATOM 718 O O . GLU A 1 101 ? -8.926 13.054 8.202 1.00 91.94 101 GLU A O 1
ATOM 723 N N . GLY A 1 102 ? -7.187 14.422 7.848 1.00 89.44 102 GLY A N 1
ATOM 724 C CA . GLY A 1 102 ? -8.000 15.571 7.450 1.00 89.44 102 GLY A CA 1
ATOM 725 C C . GLY A 1 102 ? -8.551 15.506 6.026 1.00 89.44 102 GLY A C 1
ATOM 726 O O . GLY A 1 102 ? -9.542 16.172 5.732 1.00 89.44 102 GLY A O 1
ATOM 727 N N . LEU A 1 103 ? -7.913 14.747 5.130 1.00 95.25 103 LEU A N 1
ATOM 728 C CA . LEU A 1 103 ? -8.339 14.614 3.730 1.00 95.25 103 LEU A CA 1
ATOM 729 C C . LEU A 1 103 ? -9.165 13.350 3.457 1.00 95.25 103 LEU A C 1
ATOM 731 O O . LEU A 1 103 ? -9.799 13.281 2.398 1.00 95.25 103 LEU A O 1
ATOM 735 N N . ASP A 1 104 ? -9.154 12.400 4.397 1.00 91.88 104 ASP A N 1
ATOM 736 C CA . ASP A 1 104 ? -9.903 11.135 4.403 1.00 91.88 104 ASP A CA 1
ATOM 737 C C . ASP A 1 104 ? -9.901 10.408 3.041 1.00 91.88 104 ASP A C 1
ATOM 739 O O . ASP A 1 104 ? -10.945 10.265 2.400 1.00 91.88 104 ASP A O 1
ATOM 743 N N . PRO A 1 105 ? -8.728 9.997 2.520 1.00 96.56 105 PRO A N 1
ATOM 744 C CA . PRO A 1 105 ? -8.666 9.262 1.263 1.00 96.56 105 PRO A CA 1
ATOM 745 C C . PRO A 1 105 ? -9.185 7.824 1.408 1.00 96.56 105 PRO A C 1
ATOM 747 O O . PRO A 1 105 ? -8.900 7.138 2.389 1.00 96.56 105 PRO A O 1
ATOM 750 N N . ASP A 1 106 ? -9.864 7.318 0.376 1.00 96.19 106 ASP A N 1
ATOM 751 C CA . ASP A 1 106 ? -10.263 5.908 0.301 1.00 96.19 106 ASP A CA 1
ATOM 752 C C . ASP A 1 106 ? -9.087 5.008 -0.083 1.00 96.19 106 ASP A C 1
ATOM 754 O O . ASP A 1 106 ? -8.991 3.873 0.380 1.00 96.19 106 ASP A O 1
ATOM 758 N N . ILE A 1 107 ? -8.206 5.489 -0.964 1.00 98.56 107 ILE A N 1
ATOM 759 C CA . ILE A 1 107 ? -7.034 4.747 -1.431 1.00 98.56 107 ILE A CA 1
ATOM 760 C C . ILE A 1 107 ? -5.830 5.683 -1.469 1.00 98.56 107 ILE A C 1
ATOM 762 O O . ILE A 1 107 ? -5.884 6.765 -2.056 1.00 98.56 107 ILE A O 1
ATOM 766 N N . VAL A 1 108 ? -4.720 5.243 -0.882 1.00 98.88 108 VAL A N 1
ATOM 767 C CA . VAL A 1 108 ? -3.459 5.982 -0.848 1.00 98.88 108 VAL A CA 1
ATOM 768 C C . VAL A 1 108 ? -2.381 5.221 -1.603 1.00 98.88 108 VAL A C 1
ATOM 770 O O . VAL A 1 108 ? -2.104 4.064 -1.299 1.00 98.88 108 VAL A O 1
ATOM 773 N N . LEU A 1 109 ? -1.742 5.903 -2.548 1.00 98.94 109 LEU A N 1
ATOM 774 C CA . LEU A 1 109 ? -0.497 5.511 -3.200 1.00 98.94 109 LEU A CA 1
ATOM 775 C C . LEU A 1 109 ? 0.643 6.188 -2.433 1.00 98.94 109 LEU A C 1
ATOM 777 O O . LEU A 1 109 ? 0.942 7.365 -2.656 1.00 98.94 109 LEU A O 1
ATOM 781 N N . ILE A 1 110 ? 1.214 5.468 -1.470 1.00 98.81 110 ILE A N 1
ATOM 782 C CA . ILE A 1 110 ? 2.136 6.004 -0.461 1.00 98.81 110 ILE A CA 1
ATOM 783 C C . ILE A 1 110 ? 3.592 5.700 -0.834 1.00 98.81 110 ILE A C 1
ATOM 785 O O . ILE A 1 110 ? 3.898 4.590 -1.274 1.00 98.81 110 ILE A O 1
ATOM 789 N N . GLN A 1 111 ? 4.476 6.683 -0.669 1.00 98.69 111 GLN A N 1
ATOM 790 C CA . GLN A 1 111 ? 5.930 6.560 -0.823 1.00 98.69 111 GLN A CA 1
ATOM 791 C C . GLN A 1 111 ? 6.601 6.800 0.530 1.00 98.69 111 GLN A C 1
ATOM 793 O O . GLN A 1 111 ? 6.001 7.414 1.417 1.00 98.69 111 GLN A O 1
ATOM 798 N N . GLU A 1 112 ? 7.839 6.320 0.679 1.00 97.88 112 GLU A N 1
ATOM 799 C CA . GLU A 1 112 ? 8.596 6.409 1.934 1.00 97.88 112 GLU A CA 1
ATOM 800 C C . GLU A 1 112 ? 7.777 5.890 3.128 1.00 97.88 112 GLU A C 1
ATOM 802 O O . GLU A 1 112 ? 7.696 6.516 4.186 1.00 97.88 112 GLU A O 1
ATOM 807 N N . PHE A 1 113 ? 7.122 4.739 2.942 1.00 97.94 113 PHE A N 1
ATOM 808 C CA . PHE A 1 113 ? 6.159 4.173 3.881 1.00 97.94 113 PHE A CA 1
ATOM 809 C C . PHE A 1 113 ? 6.843 3.545 5.108 1.00 97.94 113 PHE A C 1
ATOM 811 O O . PHE A 1 113 ? 6.662 2.374 5.439 1.00 97.94 113 PHE A O 1
ATOM 818 N N . ASN A 1 114 ? 7.665 4.330 5.789 1.00 97.00 114 ASN A N 1
ATOM 819 C CA . ASN A 1 114 ? 8.281 4.003 7.058 1.00 97.00 114 ASN A CA 1
ATOM 820 C C . ASN A 1 114 ? 7.493 4.639 8.202 1.00 97.00 114 ASN A C 1
ATOM 822 O O . ASN A 1 114 ? 6.978 5.753 8.077 1.00 97.00 114 ASN A O 1
ATOM 826 N N . TYR A 1 115 ? 7.415 3.926 9.320 1.00 94.19 115 TYR A N 1
ATOM 827 C CA . TYR A 1 115 ? 6.783 4.404 10.542 1.00 94.19 115 TYR A CA 1
ATOM 828 C C . TYR A 1 115 ? 7.263 3.593 11.751 1.00 94.19 115 TYR A C 1
ATOM 830 O O . TYR A 1 115 ? 7.392 2.367 11.680 1.00 94.19 115 TYR A O 1
ATOM 838 N N . GLY A 1 116 ? 7.504 4.272 12.870 1.00 93.88 116 GLY A N 1
ATOM 839 C CA . GLY A 1 116 ? 7.993 3.689 14.109 1.00 93.88 116 GLY A CA 1
ATOM 840 C C . GLY A 1 116 ? 9.302 2.931 13.905 1.00 93.88 116 GLY A C 1
ATOM 841 O O . GLY A 1 116 ? 10.285 3.458 13.387 1.00 93.88 116 GLY A O 1
ATOM 842 N N . ASP A 1 117 ? 9.306 1.666 14.313 1.00 89.50 117 ASP A N 1
ATOM 843 C CA . ASP A 1 117 ? 10.428 0.741 14.136 1.00 89.50 117 ASP A CA 1
ATOM 844 C C . ASP A 1 117 ? 10.355 -0.069 12.827 1.00 89.50 117 ASP A C 1
ATOM 846 O O . ASP A 1 117 ? 11.138 -1.000 12.637 1.00 89.50 117 ASP A O 1
ATOM 850 N N . ASN A 1 118 ? 9.418 0.263 11.929 1.00 85.38 118 ASN A N 1
ATOM 851 C CA . ASN A 1 118 ? 9.103 -0.473 10.701 1.00 85.38 118 ASN A CA 1
ATOM 852 C C . ASN A 1 118 ? 8.693 -1.939 10.910 1.00 85.38 118 ASN A C 1
ATOM 854 O O . ASN A 1 118 ? 8.620 -2.703 9.944 1.00 85.38 118 ASN A O 1
ATOM 858 N N . SER A 1 119 ? 8.397 -2.359 12.142 1.00 79.00 119 SER A N 1
ATOM 859 C CA . SER A 1 119 ? 7.830 -3.680 12.375 1.00 79.00 119 SER A CA 1
ATOM 860 C C . SER A 1 119 ? 6.448 -3.778 11.731 1.00 79.00 119 SER A C 1
ATOM 862 O O . SER A 1 119 ? 5.700 -2.801 11.661 1.00 79.00 119 SER A O 1
ATOM 864 N N . ASN A 1 120 ? 6.056 -4.988 11.324 1.00 72.81 120 ASN A N 1
ATOM 865 C CA . ASN A 1 120 ? 4.698 -5.229 10.827 1.00 72.81 120 ASN A CA 1
ATOM 866 C C . ASN A 1 120 ? 3.639 -4.713 11.812 1.00 72.81 120 ASN A C 1
ATOM 868 O O . ASN A 1 120 ? 2.636 -4.156 11.385 1.00 72.81 120 ASN A O 1
ATOM 872 N N . SER A 1 121 ? 3.890 -4.837 13.122 1.00 67.25 121 SER A N 1
ATOM 873 C CA . SER A 1 121 ? 2.989 -4.325 14.155 1.00 67.25 121 SER A CA 1
ATOM 874 C C . SER A 1 121 ? 2.903 -2.801 14.141 1.00 67.25 121 SER A C 1
ATOM 876 O O . SER A 1 121 ? 1.798 -2.275 14.252 1.00 67.25 121 SER A O 1
ATOM 878 N N . ALA A 1 122 ? 4.027 -2.090 14.011 1.00 79.25 122 ALA A N 1
ATOM 879 C CA . ALA A 1 122 ? 4.035 -0.631 13.938 1.00 79.25 122 ALA A CA 1
ATOM 880 C C . ALA A 1 122 ? 3.296 -0.127 12.694 1.00 79.25 122 ALA A C 1
ATOM 882 O O . ALA A 1 122 ? 2.419 0.723 12.822 1.00 79.25 122 ALA A O 1
ATOM 883 N N . ILE A 1 123 ? 3.567 -0.710 11.520 1.00 88.00 123 ILE A N 1
ATOM 884 C CA . ILE A 1 123 ? 2.881 -0.344 10.272 1.00 88.00 123 ILE A CA 1
ATOM 885 C C . ILE A 1 123 ? 1.380 -0.663 10.349 1.00 88.00 123 ILE A C 1
ATOM 887 O O . ILE A 1 123 ? 0.556 0.196 10.050 1.00 88.00 123 ILE A O 1
ATOM 891 N N . SER A 1 124 ? 0.999 -1.864 10.802 1.00 75.25 124 SER A N 1
ATOM 892 C CA . SER A 1 124 ? -0.416 -2.225 10.973 1.00 75.25 124 SER A CA 1
ATOM 893 C C . SER A 1 124 ? -1.128 -1.298 11.959 1.00 75.25 124 SER A C 1
ATOM 895 O O . SER A 1 124 ? -2.265 -0.899 11.723 1.00 75.25 124 SER A O 1
ATOM 897 N N . SER A 1 125 ? -0.468 -0.941 13.066 1.00 77.56 125 SER A N 1
ATOM 898 C CA . SER A 1 125 ? -1.044 -0.046 14.076 1.00 77.56 125 SER A CA 1
ATOM 899 C C . SER A 1 125 ? -1.224 1.361 13.524 1.00 77.56 125 SER A C 1
ATOM 901 O O . SER A 1 125 ? -2.284 1.941 13.728 1.00 77.56 125 SER A O 1
ATOM 903 N N . TYR A 1 126 ? -0.235 1.862 12.781 1.00 87.75 126 TYR A N 1
ATOM 904 C CA . TYR A 1 126 ? -0.295 3.142 12.087 1.00 87.75 126 TYR A CA 1
ATOM 905 C C . TYR A 1 126 ? -1.476 3.216 11.120 1.00 87.75 126 TYR A C 1
ATOM 907 O O . TYR A 1 126 ? -2.318 4.103 11.248 1.00 87.75 126 TYR A O 1
ATOM 915 N N . VAL A 1 127 ? -1.596 2.240 10.213 1.00 83.56 127 VAL A N 1
ATOM 916 C CA . VAL A 1 127 ? -2.705 2.196 9.247 1.00 83.56 127 VAL A CA 1
ATOM 917 C C . VAL A 1 127 ? -4.050 2.174 9.974 1.00 83.56 127 VAL A C 1
ATOM 919 O O . VAL A 1 127 ? -4.933 2.975 9.667 1.00 83.56 127 VAL A O 1
ATOM 922 N N . ASN A 1 128 ? -4.183 1.330 11.000 1.00 74.88 128 ASN A N 1
ATOM 923 C CA . ASN A 1 128 ? -5.412 1.229 11.782 1.00 74.88 128 ASN A CA 1
ATOM 924 C C . ASN A 1 128 ? -5.757 2.519 12.535 1.00 74.88 128 ASN A C 1
ATOM 926 O O . ASN A 1 128 ? -6.934 2.856 12.632 1.00 74.88 128 ASN A O 1
ATOM 930 N N . SER A 1 129 ? -4.769 3.223 13.093 1.00 77.94 129 SER A N 1
ATOM 931 C CA . SER A 1 129 ? -5.011 4.462 13.838 1.00 77.94 129 SER A CA 1
ATOM 932 C C . SER A 1 129 ? -5.327 5.650 12.937 1.00 77.94 129 SER A C 1
ATOM 934 O O . SER A 1 129 ? -6.110 6.504 13.334 1.00 77.94 129 SER A O 1
ATOM 936 N N . THR A 1 130 ? -4.727 5.699 11.747 1.00 85.19 130 THR A N 1
ATOM 937 C CA . THR A 1 130 ? -4.807 6.851 10.839 1.00 85.19 130 THR A CA 1
ATOM 938 C C . THR A 1 130 ? -5.996 6.761 9.891 1.00 85.19 130 THR A C 1
ATOM 940 O O . THR A 1 130 ? -6.672 7.758 9.669 1.00 85.19 130 THR A O 1
ATOM 943 N N . PHE A 1 131 ? -6.272 5.574 9.347 1.00 84.94 131 PHE A N 1
ATOM 944 C CA . PHE A 1 131 ? -7.333 5.366 8.353 1.00 84.94 131 PHE A CA 1
ATOM 945 C C . PHE A 1 131 ? -8.527 4.586 8.920 1.00 84.94 131 PHE A C 1
ATOM 947 O O . PHE A 1 131 ? -9.642 4.668 8.411 1.00 84.94 131 PHE A O 1
ATOM 954 N N . GLY A 1 132 ? -8.312 3.839 10.004 1.00 77.06 132 GLY A N 1
ATOM 955 C CA . GLY A 1 132 ? -9.330 3.032 10.668 1.00 77.06 132 GLY A CA 1
ATOM 956 C C . GLY A 1 132 ? -9.143 1.521 10.462 1.00 77.06 132 GLY A C 1
ATOM 957 O O . GLY A 1 132 ? -8.502 1.081 9.508 1.00 77.06 132 GLY A O 1
ATOM 958 N N . PRO A 1 133 ? -9.744 0.687 11.333 1.00 57.84 133 PRO A N 1
ATOM 959 C CA . PRO A 1 133 ? -9.496 -0.760 11.418 1.00 57.84 133 PRO A CA 1
ATOM 960 C C . PRO A 1 133 ? -10.034 -1.600 10.241 1.00 57.84 133 PRO A C 1
ATOM 962 O O . PRO A 1 133 ? -9.973 -2.827 10.292 1.00 57.84 133 PRO A O 1
ATOM 965 N N . GLY A 1 134 ? -10.612 -0.967 9.215 1.00 69.12 134 GLY A N 1
ATOM 966 C CA . GLY A 1 134 ? -11.125 -1.623 8.007 1.00 69.12 134 GLY A CA 1
ATOM 967 C C . GLY A 1 134 ? -10.218 -1.482 6.785 1.00 69.12 134 GLY A C 1
ATOM 968 O O . GLY A 1 134 ? -10.491 -2.104 5.762 1.00 69.12 134 GLY A O 1
ATOM 969 N N . PHE A 1 135 ? -9.155 -0.680 6.875 1.00 86.00 135 PHE A N 1
ATOM 970 C CA . PHE A 1 135 ? -8.252 -0.475 5.752 1.00 86.00 135 PHE A CA 1
ATOM 971 C C . PHE A 1 135 ? -7.287 -1.655 5.595 1.00 86.00 135 PHE A C 1
ATOM 973 O O . PHE A 1 135 ? -6.658 -2.114 6.548 1.00 86.00 135 PHE A O 1
ATOM 980 N N . SER A 1 136 ? -7.153 -2.128 4.360 1.00 80.94 136 SER A N 1
ATOM 981 C CA . SER A 1 136 ? -6.120 -3.072 3.936 1.00 80.94 136 SER A CA 1
ATOM 982 C C . SER A 1 136 ? -4.898 -2.310 3.439 1.00 80.94 136 SER A C 1
ATOM 984 O O . SER A 1 136 ? -5.022 -1.193 2.939 1.00 80.94 136 SER A O 1
ATOM 986 N N . TYR A 1 137 ? -3.709 -2.903 3.530 1.00 93.50 137 TYR A N 1
ATOM 987 C CA . TYR A 1 137 ? -2.517 -2.290 2.953 1.00 93.50 137 TYR A CA 1
ATOM 988 C C . TYR A 1 137 ? -1.526 -3.313 2.403 1.00 93.50 137 TYR A C 1
ATOM 990 O O . TYR A 1 137 ? -1.451 -4.454 2.860 1.00 93.50 137 TYR A O 1
ATOM 998 N N . TYR A 1 138 ? -0.733 -2.856 1.441 1.00 95.19 138 TYR A N 1
ATOM 999 C CA . TYR A 1 138 ? 0.499 -3.481 0.992 1.00 95.19 138 TYR A CA 1
ATOM 1000 C C . TYR A 1 138 ? 1.656 -2.493 1.161 1.00 95.19 138 TYR A C 1
ATOM 1002 O O . TYR A 1 138 ? 1.488 -1.284 0.996 1.00 95.19 138 TYR A O 1
ATOM 1010 N N . ARG A 1 139 ? 2.832 -3.019 1.493 1.00 93.88 139 ARG A N 1
ATOM 1011 C CA . ARG A 1 139 ? 4.084 -2.275 1.635 1.00 93.88 139 ARG A CA 1
ATOM 1012 C C . ARG A 1 139 ? 5.209 -3.152 1.102 1.00 93.88 139 ARG A C 1
ATOM 1014 O O . ARG A 1 139 ? 5.266 -4.326 1.470 1.00 93.88 139 ARG A O 1
ATOM 1021 N N . GLU A 1 140 ? 6.094 -2.570 0.299 1.00 81.62 140 GLU A N 1
ATOM 1022 C CA . GLU A 1 140 ? 7.291 -3.248 -0.215 1.00 81.62 140 GLU A CA 1
ATOM 1023 C C . GLU A 1 140 ? 8.110 -3.871 0.923 1.00 81.62 140 GLU A C 1
ATOM 1025 O O . GLU A 1 140 ? 8.198 -3.337 2.045 1.00 81.62 140 GLU A O 1
ATOM 1030 N N . SER A 1 141 ? 8.703 -5.031 0.641 1.00 78.06 141 SER A N 1
ATOM 1031 C CA . SER A 1 141 ? 9.465 -5.792 1.630 1.00 78.06 141 SER A CA 1
ATOM 1032 C C . SER A 1 141 ? 10.960 -5.590 1.424 1.00 78.06 141 SER A C 1
ATOM 1034 O O . SER A 1 141 ? 11.487 -5.803 0.344 1.00 78.06 141 SER A O 1
ATOM 1036 N N . GLY A 1 142 ? 11.682 -5.191 2.472 1.00 75.81 142 GLY A N 1
ATOM 1037 C CA . GLY A 1 142 ? 13.140 -5.020 2.398 1.00 75.81 142 GLY A CA 1
ATOM 1038 C C . GLY A 1 142 ? 13.626 -3.730 1.722 1.00 75.81 142 GLY A C 1
ATOM 1039 O O . GLY A 1 142 ? 14.817 -3.436 1.808 1.00 75.81 142 GLY A O 1
ATOM 1040 N N . ALA A 1 143 ? 12.735 -2.924 1.140 1.00 79.69 143 ALA A N 1
ATOM 1041 C CA . ALA A 1 143 ? 13.056 -1.589 0.641 1.00 79.69 143 ALA A CA 1
ATOM 1042 C C . ALA A 1 143 ? 13.403 -0.608 1.781 1.00 79.69 143 ALA A C 1
ATOM 1044 O O . ALA A 1 143 ? 12.806 -0.633 2.862 1.00 79.69 143 ALA A O 1
ATOM 1045 N N . GLN A 1 144 ? 14.368 0.285 1.530 1.00 91.44 144 GLN A N 1
ATOM 1046 C CA . GLN A 1 144 ? 14.769 1.339 2.474 1.00 91.44 144 GLN A CA 1
ATOM 1047 C C . GLN A 1 144 ? 13.708 2.445 2.555 1.00 91.44 144 GLN A C 1
ATOM 1049 O O . GLN A 1 144 ? 13.430 2.976 3.631 1.00 91.44 144 GLN A O 1
ATOM 1054 N N . ILE A 1 145 ? 13.140 2.801 1.404 1.00 91.62 145 ILE A N 1
ATOM 1055 C CA . ILE A 1 145 ? 12.122 3.843 1.245 1.00 91.62 145 ILE A CA 1
ATOM 1056 C C . ILE A 1 145 ? 10.927 3.250 0.495 1.00 91.62 145 ILE A C 1
ATOM 1058 O O . ILE A 1 145 ? 10.699 3.574 -0.669 1.00 91.62 145 ILE A O 1
ATOM 1062 N N . PRO A 1 146 ? 10.199 2.337 1.153 1.00 91.94 146 PRO A N 1
ATOM 1063 C CA . PRO A 1 146 ? 9.219 1.477 0.510 1.00 91.94 146 PRO A CA 1
ATOM 1064 C C . PRO A 1 146 ? 8.054 2.281 -0.042 1.00 91.94 146 PRO A C 1
ATOM 1066 O O . PRO A 1 146 ? 7.539 3.187 0.622 1.00 91.94 146 PRO A O 1
ATOM 1069 N N . ASN A 1 147 ? 7.579 1.879 -1.209 1.00 97.19 147 ASN A N 1
ATOM 1070 C CA . ASN A 1 147 ? 6.240 2.234 -1.642 1.00 97.19 147 ASN A CA 1
ATOM 1071 C C . ASN A 1 147 ? 5.201 1.328 -0.977 1.00 97.19 147 ASN A C 1
ATOM 1073 O O . ASN A 1 147 ? 5.487 0.257 -0.429 1.00 97.19 147 ASN A O 1
ATOM 1077 N N . GLY A 1 148 ? 3.954 1.765 -1.031 1.00 96.31 148 GLY A N 1
ATOM 1078 C CA . GLY A 1 148 ? 2.825 0.959 -0.620 1.00 96.31 148 GLY A CA 1
ATOM 1079 C C . GLY A 1 148 ? 1.508 1.462 -1.173 1.00 96.31 148 GLY A C 1
ATOM 1080 O O . GLY A 1 148 ? 1.424 2.503 -1.830 1.00 96.31 148 GLY A O 1
ATOM 1081 N N . ILE A 1 149 ? 0.473 0.689 -0.872 1.00 98.75 149 ILE A N 1
ATOM 1082 C CA . ILE A 1 149 ? -0.915 1.011 -1.162 1.00 98.75 149 ILE A CA 1
ATOM 1083 C C . ILE A 1 149 ? -1.712 0.783 0.113 1.00 98.75 149 ILE A C 1
ATOM 1085 O O . ILE A 1 149 ? -1.590 -0.272 0.730 1.00 98.75 149 ILE A O 1
ATOM 1089 N N . ILE A 1 150 ? -2.535 1.749 0.498 1.00 97.75 150 ILE A N 1
ATOM 1090 C CA . ILE A 1 150 ? -3.491 1.636 1.605 1.00 97.75 150 ILE A CA 1
ATOM 1091 C C . ILE A 1 150 ? -4.885 1.798 1.002 1.00 97.75 150 ILE A C 1
ATOM 1093 O O . ILE A 1 150 ? -5.073 2.661 0.150 1.00 97.75 150 ILE A O 1
ATOM 1097 N N . SER A 1 151 ? -5.853 0.969 1.381 1.00 94.56 151 SER A N 1
ATOM 1098 C CA . SER A 1 151 ? -7.184 0.966 0.771 1.00 94.56 151 SER A CA 1
ATOM 1099 C C . SER A 1 151 ? -8.285 0.671 1.778 1.00 94.56 151 SER A C 1
ATOM 1101 O O . SER A 1 151 ? -8.196 -0.291 2.537 1.00 94.56 151 SER A O 1
ATOM 1103 N N . ARG A 1 152 ? -9.355 1.469 1.739 1.00 88.81 152 ARG A N 1
ATOM 1104 C CA . ARG A 1 152 ? -10.631 1.221 2.425 1.00 88.81 152 ARG A CA 1
ATOM 1105 C C . ARG A 1 152 ? -11.311 -0.045 1.901 1.00 88.81 152 ARG A C 1
ATOM 1107 O O . ARG A 1 152 ? -12.089 -0.678 2.610 1.00 88.81 152 ARG A O 1
ATOM 1114 N N . TYR A 1 153 ? -11.024 -0.388 0.650 1.00 88.50 153 TYR A N 1
ATOM 1115 C CA . TYR A 1 153 ? -11.585 -1.525 -0.057 1.00 88.50 153 TYR A CA 1
ATOM 1116 C C . TYR A 1 153 ? -10.658 -2.749 0.042 1.00 88.50 153 TYR A C 1
ATOM 1118 O O . TYR A 1 153 ? -9.446 -2.597 0.229 1.00 88.50 153 TYR A O 1
ATOM 1126 N N . PRO A 1 154 ? -11.191 -3.978 -0.077 1.00 84.50 154 PRO A N 1
ATOM 1127 C CA . PRO A 1 154 ? -10.373 -5.182 -0.001 1.00 84.50 154 PRO A CA 1
ATOM 1128 C C . PRO A 1 154 ? -9.285 -5.220 -1.080 1.00 84.50 154 PRO A C 1
ATOM 1130 O O . PRO A 1 154 ? -9.560 -5.091 -2.273 1.00 84.50 154 PRO A O 1
ATOM 1133 N N . ILE A 1 155 ? -8.043 -5.470 -0.663 1.00 81.88 155 ILE A N 1
ATOM 1134 C CA . ILE A 1 155 ? -6.946 -5.804 -1.577 1.00 81.88 155 ILE A CA 1
ATOM 1135 C C . ILE A 1 155 ? -7.033 -7.305 -1.882 1.00 81.88 155 ILE A C 1
ATOM 1137 O O . ILE A 1 155 ? -6.814 -8.138 -1.003 1.00 81.88 155 ILE A O 1
ATOM 1141 N N . LEU A 1 156 ? -7.357 -7.652 -3.129 1.00 78.44 156 LEU A N 1
ATOM 1142 C CA . LEU A 1 156 ? -7.496 -9.035 -3.602 1.00 78.44 156 LEU A CA 1
ATOM 1143 C C . LEU A 1 156 ? -6.140 -9.696 -3.867 1.00 78.44 156 LEU A C 1
ATOM 1145 O O . LEU A 1 156 ? -5.964 -10.894 -3.650 1.00 78.44 156 LEU A O 1
ATOM 1149 N N . ALA A 1 157 ? -5.192 -8.909 -4.368 1.00 75.00 157 ALA A N 1
ATOM 1150 C CA . ALA A 1 157 ? -3.815 -9.307 -4.613 1.00 75.00 157 ALA A CA 1
ATOM 1151 C C . ALA A 1 157 ? -2.921 -8.068 -4.560 1.00 75.00 157 ALA A C 1
ATOM 1153 O O . ALA A 1 157 ? -3.357 -6.981 -4.928 1.00 75.00 157 ALA A O 1
ATOM 1154 N N . ALA A 1 158 ? -1.676 -8.227 -4.131 1.00 83.50 158 ALA A N 1
ATOM 1155 C CA . ALA A 1 158 ? -0.689 -7.158 -4.149 1.00 83.50 158 ALA A CA 1
ATOM 1156 C C . ALA A 1 158 ? 0.723 -7.729 -4.244 1.00 83.50 158 ALA A C 1
ATOM 1158 O O . ALA A 1 158 ? 0.949 -8.910 -3.960 1.00 83.50 158 ALA A O 1
ATOM 1159 N N . GLY A 1 159 ? 1.661 -6.876 -4.625 1.00 81.12 159 GLY A N 1
ATOM 1160 C CA . GLY A 1 159 ? 3.068 -7.209 -4.744 1.00 81.12 159 GLY A CA 1
ATOM 1161 C C . GLY A 1 159 ? 3.877 -5.998 -5.176 1.00 81.12 159 GLY A C 1
ATOM 1162 O O . GLY A 1 159 ? 3.392 -4.869 -5.170 1.00 81.12 159 GLY A O 1
ATOM 1163 N N . GLU A 1 160 ? 5.107 -6.252 -5.587 1.00 88.19 160 GLU A N 1
ATOM 1164 C CA . GLU A 1 160 ? 6.001 -5.254 -6.159 1.00 88.19 160 GLU A CA 1
ATOM 1165 C C . GLU A 1 160 ? 6.496 -5.750 -7.519 1.00 88.19 160 GLU A C 1
ATOM 1167 O O . GLU A 1 160 ? 6.582 -6.959 -7.767 1.00 88.19 160 GLU A O 1
ATOM 1172 N N . TRP A 1 161 ? 6.740 -4.823 -8.437 1.00 90.69 161 TRP A N 1
ATOM 1173 C CA . TRP A 1 161 ? 7.481 -5.085 -9.663 1.00 90.69 161 TRP A CA 1
ATOM 1174 C C . TRP A 1 161 ? 8.838 -4.413 -9.565 1.00 90.69 161 TRP A C 1
ATOM 1176 O O . TRP A 1 161 ? 8.896 -3.239 -9.216 1.00 90.69 161 TRP A O 1
ATOM 1186 N N . ASP A 1 162 ? 9.887 -5.154 -9.913 1.00 89.88 162 ASP A N 1
ATOM 1187 C CA . ASP A 1 162 ? 11.274 -4.696 -9.821 1.00 89.88 162 ASP A CA 1
ATOM 1188 C C . ASP A 1 162 ? 11.483 -3.392 -10.599 1.00 89.88 162 ASP A C 1
ATOM 1190 O O . ASP A 1 162 ? 11.144 -3.314 -11.789 1.00 89.88 162 ASP A O 1
ATOM 1194 N N . ASP A 1 163 ? 12.056 -2.389 -9.933 1.00 89.19 163 ASP A N 1
ATOM 1195 C CA . ASP A 1 163 ? 12.655 -1.242 -10.601 1.00 89.19 163 ASP A CA 1
ATOM 1196 C C . ASP A 1 163 ? 14.158 -1.462 -10.754 1.00 89.19 163 ASP A C 1
ATOM 1198 O O . ASP A 1 163 ? 14.964 -1.066 -9.916 1.00 89.19 163 ASP A O 1
ATOM 1202 N N . SER A 1 164 ? 14.573 -1.983 -11.908 1.00 89.81 164 SER A N 1
ATOM 1203 C CA . SER A 1 164 ? 15.984 -2.293 -12.149 1.00 89.81 164 SER A CA 1
ATOM 1204 C C . SER A 1 164 ? 16.909 -1.060 -12.182 1.00 89.81 164 SER A C 1
ATOM 1206 O O . SER A 1 164 ? 18.112 -1.194 -12.424 1.00 89.81 164 SER A O 1
ATOM 1208 N N . SER A 1 165 ? 16.371 0.159 -12.049 1.00 90.00 165 SER A N 1
ATOM 1209 C CA . SER A 1 165 ? 17.137 1.410 -12.057 1.00 90.00 165 SER A CA 1
ATOM 1210 C C . SER A 1 165 ? 17.659 1.807 -10.677 1.00 90.00 165 SER A C 1
ATOM 1212 O O . SER A 1 165 ? 18.615 2.586 -10.588 1.00 90.00 165 SER A O 1
ATOM 1214 N N . VAL A 1 166 ? 17.042 1.306 -9.606 1.00 88.44 166 VAL A N 1
ATOM 1215 C CA . VAL A 1 166 ? 17.352 1.649 -8.214 1.00 88.44 166 VAL A CA 1
ATOM 1216 C C . VAL A 1 166 ? 17.218 0.412 -7.330 1.00 88.44 166 VAL A C 1
ATOM 1218 O O . VAL A 1 166 ? 16.493 -0.507 -7.645 1.00 88.44 166 VAL A O 1
ATOM 1221 N N . SER A 1 167 ? 17.940 0.348 -6.212 1.00 85.94 167 SER A N 1
ATOM 1222 C CA . SER A 1 167 ? 17.984 -0.876 -5.389 1.00 85.94 167 SER A CA 1
ATOM 1223 C C . SER A 1 167 ? 17.255 -0.757 -4.052 1.00 85.94 167 SER A C 1
ATOM 1225 O O . SER A 1 167 ? 17.437 -1.600 -3.178 1.00 85.94 167 SER A O 1
ATOM 1227 N N . ASN A 1 168 ? 16.577 0.363 -3.807 1.00 79.06 168 ASN A N 1
ATOM 1228 C CA . ASN A 1 168 ? 16.099 0.730 -2.474 1.00 79.06 168 ASN A CA 1
ATOM 1229 C C . ASN A 1 168 ? 14.582 0.956 -2.386 1.00 79.06 168 ASN A C 1
ATOM 1231 O O . ASN A 1 168 ? 14.116 1.360 -1.314 1.00 79.06 168 ASN A O 1
ATOM 1235 N N . ARG A 1 169 ? 13.868 0.709 -3.491 1.00 90.75 169 ARG A N 1
ATOM 1236 C CA . ARG A 1 169 ? 12.409 0.716 -3.680 1.00 90.75 169 ARG A CA 1
ATOM 1237 C C . ARG A 1 169 ? 12.081 0.144 -5.061 1.00 90.75 169 ARG A C 1
ATOM 1239 O O . ARG A 1 169 ? 12.952 0.183 -5.927 1.00 90.75 169 ARG A O 1
ATOM 1246 N N . ASP A 1 170 ? 10.840 -0.276 -5.244 1.00 92.25 170 ASP A N 1
ATOM 1247 C CA . ASP A 1 170 ? 10.333 -0.912 -6.462 1.00 92.25 170 ASP A CA 1
ATOM 1248 C C . ASP A 1 170 ? 9.047 -0.209 -6.946 1.00 92.25 170 ASP A C 1
ATOM 1250 O O . ASP A 1 170 ? 8.816 0.964 -6.640 1.00 92.25 170 ASP A O 1
ATOM 1254 N N . PHE A 1 171 ? 8.206 -0.879 -7.738 1.00 90.44 171 PHE A N 1
ATOM 1255 C CA . PHE A 1 171 ? 6.845 -0.431 -8.040 1.00 90.44 171 PHE A CA 1
ATOM 1256 C C . PHE A 1 171 ? 5.823 -1.282 -7.281 1.00 90.44 171 PHE A C 1
ATOM 1258 O O . PHE A 1 171 ? 5.424 -2.354 -7.744 1.00 90.44 171 PHE A O 1
ATOM 1265 N N . ALA A 1 172 ? 5.353 -0.804 -6.130 1.00 93.31 172 ALA A N 1
ATOM 1266 C CA . ALA A 1 172 ? 4.266 -1.456 -5.407 1.00 93.31 172 ALA A CA 1
ATOM 1267 C C . ALA A 1 172 ? 2.961 -1.428 -6.220 1.00 93.31 172 ALA A C 1
ATOM 1269 O O . ALA A 1 172 ? 2.560 -0.378 -6.728 1.00 93.31 172 ALA A O 1
ATOM 1270 N N . TRP A 1 173 ? 2.252 -2.554 -6.286 1.00 97.88 173 TRP A N 1
ATOM 1271 C CA . TRP A 1 173 ? 0.957 -2.679 -6.951 1.00 97.88 173 TRP A CA 1
ATOM 1272 C C . TRP A 1 173 ? -0.066 -3.425 -6.086 1.00 97.88 173 TRP A C 1
ATOM 1274 O O . TRP A 1 173 ? 0.275 -4.303 -5.292 1.00 97.88 173 TRP A O 1
ATOM 1284 N N . ALA A 1 174 ? -1.345 -3.098 -6.261 1.00 87.38 174 ALA A N 1
ATOM 1285 C CA . ALA A 1 174 ? -2.470 -3.786 -5.636 1.00 87.38 174 ALA A CA 1
ATOM 1286 C C . ALA A 1 174 ? -3.664 -3.873 -6.593 1.00 87.38 174 ALA A C 1
ATOM 1288 O O . ALA A 1 174 ? -3.999 -2.896 -7.255 1.00 87.38 174 ALA A O 1
ATOM 1289 N N . ARG A 1 175 ? -4.335 -5.025 -6.629 1.00 96.62 175 ARG A N 1
ATOM 1290 C CA . ARG A 1 175 ? -5.647 -5.232 -7.251 1.00 96.62 175 ARG A CA 1
ATOM 1291 C C . ARG A 1 175 ? -6.715 -5.141 -6.164 1.00 96.62 175 ARG A C 1
ATOM 1293 O O . ARG A 1 175 ? -6.678 -5.914 -5.207 1.00 96.62 175 ARG A O 1
ATOM 1300 N N . ILE A 1 176 ? -7.641 -4.204 -6.307 1.00 87.75 176 ILE A N 1
ATOM 1301 C CA . ILE A 1 176 ? -8.568 -3.762 -5.263 1.00 87.75 176 ILE A CA 1
ATOM 1302 C C . ILE A 1 176 ? -10.011 -3.980 -5.725 1.00 87.75 176 ILE A C 1
ATOM 1304 O O . ILE A 1 176 ? -10.376 -3.552 -6.819 1.00 87.75 176 ILE A O 1
ATOM 1308 N N . ASP A 1 177 ? -10.822 -4.609 -4.875 1.00 88.56 177 ASP A N 1
ATOM 1309 C CA . ASP A 1 177 ? -12.260 -4.826 -5.088 1.00 88.56 177 ASP A CA 1
ATOM 1310 C C . ASP A 1 177 ? -13.043 -3.551 -4.750 1.00 88.56 177 ASP A C 1
ATOM 1312 O O . ASP A 1 177 ? -13.416 -3.314 -3.598 1.00 88.56 177 ASP A O 1
ATOM 1316 N N . ILE A 1 178 ? -13.225 -2.683 -5.744 1.00 86.12 178 ILE A N 1
ATOM 1317 C CA . ILE A 1 178 ? -13.973 -1.429 -5.603 1.00 86.12 178 ILE A CA 1
ATOM 1318 C C . ILE A 1 178 ? -15.447 -1.612 -6.011 1.00 86.12 178 ILE A C 1
ATOM 1320 O O . ILE A 1 178 ? -15.769 -2.517 -6.780 1.00 86.12 178 ILE A O 1
ATOM 1324 N N . PRO A 1 179 ? -16.372 -0.741 -5.557 1.00 83.19 179 PRO A N 1
ATOM 1325 C CA . PRO A 1 179 ? -17.776 -0.822 -5.944 1.00 83.19 179 PRO A CA 1
ATOM 1326 C C . PRO A 1 179 ? -17.986 -0.858 -7.465 1.00 83.19 179 PRO A C 1
ATOM 1328 O O . PRO A 1 179 ? -17.565 0.039 -8.191 1.00 83.19 179 PRO A O 1
ATOM 1331 N N . GLY A 1 180 ? -18.699 -1.875 -7.945 1.00 82.25 180 GLY A N 1
ATOM 1332 C CA . GLY A 1 180 ? -18.987 -2.061 -9.364 1.00 82.25 180 GLY A CA 1
ATOM 1333 C C . GLY A 1 180 ? -18.578 -3.447 -9.848 1.00 82.25 180 GLY A C 1
ATOM 1334 O O . GLY A 1 180 ? -18.514 -4.403 -9.083 1.00 82.25 180 GLY A O 1
ATOM 1335 N N . ASN A 1 181 ? -18.351 -3.564 -11.153 1.00 80.69 181 ASN A N 1
ATOM 1336 C CA . ASN A 1 181 ? -18.062 -4.829 -11.832 1.00 80.69 181 ASN A CA 1
ATOM 1337 C C . ASN A 1 181 ? -16.604 -4.960 -12.304 1.00 80.69 181 ASN A C 1
ATOM 1339 O O . ASN A 1 181 ? -16.302 -5.872 -13.077 1.00 80.69 181 ASN A O 1
ATOM 1343 N N . LYS A 1 182 ? -15.738 -4.025 -11.910 1.00 87.19 182 LYS A N 1
ATOM 1344 C CA . LYS A 1 182 ? -14.337 -3.950 -12.320 1.00 87.19 182 LYS A CA 1
ATOM 1345 C C . LYS A 1 182 ? -13.478 -3.718 -11.093 1.00 87.19 182 LYS A C 1
ATOM 1347 O O . LYS A 1 182 ? -13.804 -2.856 -10.279 1.00 87.19 182 LYS A O 1
ATOM 1352 N N . ASP A 1 183 ? -12.368 -4.436 -11.022 1.00 92.00 183 ASP A N 1
ATOM 1353 C CA . ASP A 1 183 ? -11.363 -4.181 -10.002 1.00 92.00 183 ASP A CA 1
ATOM 1354 C C . ASP A 1 183 ? -10.522 -2.963 -10.388 1.00 92.00 183 ASP A C 1
ATOM 1356 O O . ASP A 1 183 ? -10.448 -2.567 -11.556 1.00 92.00 183 ASP A O 1
ATOM 1360 N N . LEU A 1 184 ? -9.861 -2.381 -9.395 1.00 95.81 184 LEU A N 1
ATOM 1361 C CA . LEU A 1 184 ? -8.894 -1.310 -9.574 1.00 95.81 184 LEU A CA 1
ATOM 1362 C C . LEU A 1 184 ? -7.475 -1.829 -9.355 1.00 95.81 184 LEU A C 1
ATOM 1364 O O . LEU A 1 184 ? -7.147 -2.306 -8.272 1.00 95.81 184 LEU A O 1
ATOM 1368 N N . TRP A 1 185 ? -6.608 -1.656 -10.345 1.00 98.38 185 TRP A N 1
ATOM 1369 C CA . TRP A 1 185 ? -5.168 -1.815 -10.199 1.00 98.38 185 TRP A CA 1
ATOM 1370 C C . TRP A 1 185 ? -4.528 -0.490 -9.806 1.00 98.38 185 TRP A C 1
ATOM 1372 O O . TRP A 1 185 ? -4.506 0.471 -10.575 1.00 98.38 185 TRP A O 1
ATOM 1382 N N . ALA A 1 186 ? -4.003 -0.451 -8.590 1.00 98.62 186 ALA A N 1
ATOM 1383 C CA . ALA A 1 186 ? -3.344 0.691 -7.994 1.00 98.62 186 ALA A CA 1
ATOM 1384 C C . ALA A 1 186 ? -1.833 0.487 -7.972 1.00 98.62 186 ALA A C 1
ATOM 1386 O O . ALA A 1 186 ? -1.368 -0.476 -7.369 1.00 98.62 186 ALA A O 1
ATOM 1387 N N . ILE A 1 187 ? -1.075 1.385 -8.607 1.00 98.75 187 ILE A N 1
ATOM 1388 C CA . ILE A 1 187 ? 0.390 1.325 -8.642 1.00 98.75 187 ILE A CA 1
ATOM 1389 C C . ILE A 1 187 ? 0.986 2.575 -7.997 1.00 98.75 187 ILE A C 1
ATOM 1391 O O . ILE A 1 187 ? 0.718 3.697 -8.439 1.00 98.75 187 ILE A O 1
ATOM 1395 N N . SER A 1 188 ? 1.796 2.364 -6.959 1.00 98.88 188 SER A N 1
ATOM 1396 C CA . SER A 1 188 ? 2.526 3.403 -6.235 1.00 98.88 188 SER A CA 1
ATOM 1397 C C . SER A 1 188 ? 3.964 3.481 -6.744 1.00 98.88 188 SER A C 1
ATOM 1399 O O . SER A 1 188 ? 4.642 2.458 -6.832 1.00 98.88 188 SER A O 1
ATOM 1401 N N . VAL A 1 189 ? 4.424 4.683 -7.099 1.00 98.62 189 VAL A N 1
ATOM 1402 C CA . VAL A 1 189 ? 5.760 4.897 -7.679 1.00 98.62 189 VAL A CA 1
ATOM 1403 C C . VAL A 1 189 ? 6.565 5.931 -6.902 1.00 98.62 189 VAL A C 1
ATOM 1405 O O . VAL A 1 189 ? 6.025 6.921 -6.409 1.00 98.62 189 VAL A O 1
ATOM 1408 N N . HIS A 1 190 ? 7.879 5.726 -6.872 1.00 98.31 190 HIS A N 1
ATOM 1409 C CA . HIS A 1 190 ? 8.856 6.704 -6.409 1.00 98.31 190 HIS A CA 1
ATOM 1410 C C . HIS A 1 190 ? 10.030 6.692 -7.393 1.00 98.31 190 HIS A C 1
ATOM 1412 O O . HIS A 1 190 ? 10.945 5.887 -7.272 1.00 98.31 190 HIS A O 1
ATOM 1418 N N . LEU A 1 191 ? 10.007 7.542 -8.413 1.00 98.06 191 LEU A N 1
ATOM 1419 C CA . LEU A 1 191 ? 10.998 7.529 -9.495 1.00 98.06 191 LEU A CA 1
ATOM 1420 C C . LEU A 1 191 ? 12.295 8.247 -9.100 1.00 98.06 191 LEU A C 1
ATOM 1422 O O . LEU A 1 191 ? 12.306 9.068 -8.182 1.00 98.06 191 LEU A O 1
ATOM 1426 N N . LEU A 1 192 ? 13.406 7.957 -9.781 1.00 95.19 192 LEU A N 1
ATOM 1427 C CA . LEU A 1 192 ? 14.721 8.491 -9.426 1.00 95.19 192 LEU A CA 1
ATOM 1428 C C . LEU A 1 192 ? 14.779 10.028 -9.503 1.00 95.19 192 LEU A C 1
ATOM 1430 O O . LEU A 1 192 ? 14.443 10.651 -10.510 1.00 95.19 192 LEU A O 1
ATOM 1434 N N . THR A 1 193 ? 15.337 10.661 -8.471 1.00 91.88 193 THR A N 1
ATOM 1435 C CA . THR A 1 193 ? 15.446 12.128 -8.351 1.00 91.88 193 THR A CA 1
ATOM 1436 C C . THR A 1 193 ? 16.394 12.772 -9.374 1.00 91.88 193 THR A C 1
ATOM 1438 O O . THR A 1 193 ? 16.144 13.875 -9.870 1.00 91.88 193 THR A O 1
ATOM 1441 N N . SER A 1 194 ? 17.492 12.101 -9.723 1.00 91.25 194 SER A N 1
ATOM 1442 C CA . SER A 1 194 ? 18.675 12.745 -10.312 1.00 91.25 194 SER A CA 1
ATOM 1443 C C . SER A 1 194 ? 18.764 12.721 -11.842 1.00 91.25 194 SER A C 1
ATOM 1445 O O . SER A 1 194 ? 19.561 13.475 -12.401 1.00 91.25 194 SER A O 1
ATOM 1447 N N . SER A 1 195 ? 17.967 11.904 -12.543 1.00 96.56 195 SER A N 1
ATOM 1448 C CA . SER A 1 195 ? 18.095 11.734 -13.999 1.00 96.56 195 SER A CA 1
ATOM 1449 C C . SER A 1 195 ? 16.758 11.503 -14.699 1.00 96.56 195 SER A C 1
ATOM 1451 O O . SER A 1 195 ? 16.124 10.466 -14.524 1.00 96.56 195 SER A O 1
ATOM 1453 N N . SER A 1 196 ? 16.372 12.431 -15.581 1.00 96.50 196 SER A N 1
ATOM 1454 C CA . SER A 1 196 ? 15.169 12.294 -16.418 1.00 96.50 196 SER A CA 1
ATOM 1455 C C . SER A 1 196 ? 15.254 11.137 -17.414 1.00 96.50 196 SER A C 1
ATOM 1457 O O . SER A 1 196 ? 14.241 10.529 -17.754 1.00 96.50 196 SER A O 1
ATOM 1459 N N . GLY A 1 197 ? 16.466 10.802 -17.868 1.00 96.81 197 GLY A N 1
ATOM 1460 C CA . GLY A 1 197 ? 16.698 9.635 -18.715 1.00 96.81 197 GLY A CA 1
ATOM 1461 C C . GLY A 1 197 ? 16.387 8.334 -17.980 1.00 96.81 197 GLY A C 1
ATOM 1462 O O . GLY A 1 197 ? 15.703 7.480 -18.535 1.00 96.81 197 GLY A O 1
ATOM 1463 N N . VAL A 1 198 ? 16.819 8.222 -16.718 1.00 96.81 198 VAL A N 1
ATOM 1464 C CA . VAL A 1 198 ? 16.532 7.047 -15.882 1.00 96.81 198 VAL A CA 1
ATOM 1465 C C . VAL A 1 198 ? 15.049 6.970 -15.550 1.00 96.81 198 VAL A C 1
ATOM 1467 O O . VAL A 1 198 ? 14.460 5.921 -15.763 1.00 96.81 198 VAL A O 1
ATOM 1470 N N . ARG A 1 199 ? 14.403 8.083 -15.189 1.00 98.19 199 ARG A N 1
ATOM 1471 C CA . ARG A 1 199 ? 12.944 8.100 -14.992 1.00 98.19 199 ARG A CA 1
ATOM 1472 C C . ARG A 1 199 ? 12.160 7.639 -16.210 1.00 98.19 199 ARG A C 1
ATOM 1474 O O . ARG A 1 199 ? 11.116 7.009 -16.086 1.00 98.19 199 ARG A O 1
ATOM 1481 N N . ASN A 1 200 ? 12.653 7.930 -17.412 1.00 98.19 200 ASN A N 1
ATOM 1482 C CA . ASN A 1 200 ? 12.045 7.403 -18.625 1.00 98.19 200 ASN A CA 1
ATOM 1483 C C . ASN A 1 200 ? 12.277 5.892 -18.796 1.00 98.19 200 ASN A C 1
ATOM 1485 O O . ASN A 1 200 ? 11.406 5.219 -19.336 1.00 98.19 200 ASN A O 1
ATOM 1489 N N . THR A 1 201 ? 13.411 5.356 -18.343 1.00 96.56 201 THR A N 1
ATOM 1490 C CA . THR A 1 201 ? 13.644 3.905 -18.256 1.00 96.56 201 THR A CA 1
ATOM 1491 C C . THR A 1 201 ? 12.703 3.259 -17.237 1.00 96.56 201 THR A C 1
ATOM 1493 O O . THR A 1 201 ? 12.029 2.293 -17.581 1.00 96.56 201 THR A O 1
ATOM 1496 N N . GLU A 1 202 ? 12.574 3.820 -16.033 1.00 98.00 202 GLU A N 1
ATOM 1497 C CA . GLU A 1 202 ? 11.612 3.392 -15.002 1.00 98.00 202 GLU A CA 1
ATOM 1498 C C . GLU A 1 202 ? 10.174 3.399 -15.565 1.00 98.00 202 GLU A C 1
ATOM 1500 O O . GLU A 1 202 ? 9.465 2.398 -15.509 1.00 98.00 202 GLU A O 1
ATOM 1505 N N . ALA A 1 203 ? 9.775 4.473 -16.256 1.00 98.12 203 ALA A N 1
ATOM 1506 C CA . ALA A 1 203 ? 8.480 4.565 -16.934 1.00 98.12 203 ALA A CA 1
ATOM 1507 C C . ALA A 1 203 ? 8.274 3.498 -18.030 1.00 98.12 203 ALA A C 1
ATOM 1509 O O . ALA A 1 203 ? 7.150 3.033 -18.238 1.00 98.12 203 ALA A O 1
ATOM 1510 N N . GLN A 1 204 ? 9.329 3.109 -18.756 1.00 97.69 204 GLN A N 1
ATOM 1511 C CA . GLN A 1 204 ? 9.253 2.042 -19.761 1.00 97.69 204 GLN A CA 1
ATOM 1512 C C . GLN A 1 204 ? 9.058 0.677 -19.108 1.00 97.69 204 GLN A C 1
ATOM 1514 O O . GLN A 1 204 ? 8.227 -0.092 -19.591 1.00 97.69 204 GLN A O 1
ATOM 1519 N N . GLN A 1 205 ? 9.789 0.394 -18.025 1.00 97.75 205 GLN A N 1
ATOM 1520 C CA . GLN A 1 205 ? 9.621 -0.824 -17.231 1.00 97.75 205 GLN A CA 1
ATOM 1521 C C . GLN A 1 205 ? 8.187 -0.917 -16.706 1.00 97.75 205 GLN A C 1
ATOM 1523 O O . GLN A 1 205 ? 7.485 -1.884 -16.997 1.00 97.75 205 GLN A O 1
ATOM 1528 N N . LEU A 1 206 ? 7.714 0.144 -16.051 1.00 97.81 206 LEU A N 1
ATOM 1529 C CA . LEU A 1 206 ? 6.368 0.225 -15.500 1.00 97.81 206 LEU A CA 1
ATOM 1530 C C . LEU A 1 206 ? 5.283 -0.008 -16.559 1.00 97.81 206 LEU A C 1
ATOM 1532 O O . LEU A 1 206 ? 4.403 -0.845 -16.376 1.00 97.81 206 LEU A O 1
ATOM 1536 N N . ARG A 1 207 ? 5.365 0.671 -17.711 1.00 98.12 207 ARG A N 1
ATOM 1537 C CA . ARG A 1 207 ? 4.434 0.452 -18.830 1.00 98.12 207 ARG A CA 1
ATOM 1538 C C . ARG A 1 207 ? 4.453 -1.004 -19.310 1.00 98.12 207 ARG A C 1
ATOM 1540 O O . ARG A 1 207 ? 3.404 -1.550 -19.643 1.00 98.12 207 ARG A O 1
ATOM 1547 N N . ASN A 1 208 ? 5.629 -1.628 -19.385 1.00 91.19 208 ASN A N 1
ATOM 1548 C CA . ASN A 1 208 ? 5.743 -3.018 -19.823 1.00 91.19 208 ASN A CA 1
ATOM 1549 C C . ASN A 1 208 ? 5.085 -3.973 -18.815 1.00 91.19 208 ASN A C 1
ATOM 1551 O O . ASN A 1 208 ? 4.356 -4.868 -19.239 1.00 91.19 208 ASN A O 1
ATOM 1555 N N . TYR A 1 209 ? 5.268 -3.753 -17.509 1.00 95.19 209 TYR A N 1
ATOM 1556 C CA . TYR A 1 209 ? 4.574 -4.528 -16.480 1.00 95.19 209 TYR A CA 1
ATOM 1557 C C . TYR A 1 209 ? 3.059 -4.336 -16.526 1.00 95.19 209 TYR A C 1
ATOM 1559 O O . TYR A 1 209 ? 2.330 -5.326 -16.484 1.00 95.19 209 TYR A O 1
ATOM 1567 N N . ILE A 1 210 ? 2.585 -3.097 -16.684 1.00 94.06 210 ILE A N 1
ATOM 1568 C CA . ILE A 1 210 ? 1.157 -2.790 -16.837 1.00 94.06 210 ILE A CA 1
ATOM 1569 C C . ILE A 1 210 ? 0.564 -3.594 -17.999 1.00 94.06 210 ILE A C 1
ATOM 1571 O O . ILE A 1 210 ? -0.385 -4.349 -17.805 1.00 94.06 210 ILE A O 1
ATOM 1575 N N . ASN A 1 211 ? 1.173 -3.506 -19.184 1.00 91.94 211 ASN A N 1
ATOM 1576 C CA . ASN A 1 211 ? 0.695 -4.208 -20.378 1.00 91.94 211 ASN A CA 1
ATOM 1577 C C . ASN A 1 211 ? 0.738 -5.738 -20.249 1.00 91.94 211 ASN A C 1
ATOM 1579 O O . ASN A 1 211 ? -0.028 -6.426 -20.918 1.00 91.94 211 ASN A O 1
ATOM 1583 N N . ALA A 1 212 ? 1.656 -6.276 -19.442 1.00 87.56 212 ALA A N 1
ATOM 1584 C CA . ALA A 1 212 ? 1.815 -7.715 -19.264 1.00 87.56 212 ALA A CA 1
ATOM 1585 C C . ALA A 1 212 ? 0.855 -8.308 -18.223 1.00 87.56 212 ALA A C 1
ATOM 1587 O O . ALA A 1 212 ? 0.490 -9.477 -18.343 1.00 87.56 212 ALA A O 1
ATOM 1588 N N . ASN A 1 213 ? 0.471 -7.535 -17.203 1.00 88.56 213 ASN A N 1
ATOM 1589 C CA . ASN A 1 213 ? -0.192 -8.073 -16.012 1.00 88.56 213 ASN A CA 1
ATOM 1590 C C . ASN A 1 213 ? -1.632 -7.590 -15.819 1.00 88.56 213 ASN A C 1
ATOM 1592 O O . ASN A 1 213 ? -2.409 -8.293 -15.174 1.00 88.56 213 ASN A O 1
ATOM 1596 N N . ILE A 1 214 ? -1.998 -6.417 -16.343 1.00 89.19 214 ILE A N 1
ATOM 1597 C CA . ILE A 1 214 ? -3.292 -5.795 -16.041 1.00 89.19 214 ILE A CA 1
ATOM 1598 C C . ILE A 1 214 ? -4.304 -6.124 -17.144 1.00 89.19 214 ILE A C 1
ATOM 1600 O O . ILE A 1 214 ? -4.069 -5.796 -18.311 1.00 89.19 214 ILE A O 1
ATOM 1604 N N . PRO A 1 215 ? -5.444 -6.760 -16.816 1.00 89.31 215 PRO A N 1
ATOM 1605 C CA . PRO A 1 215 ? -6.505 -6.998 -17.783 1.00 89.31 215 PRO A CA 1
ATOM 1606 C C . PRO A 1 215 ? -7.078 -5.682 -18.314 1.00 89.31 215 PRO A C 1
ATOM 1608 O O . PRO A 1 215 ? -7.418 -4.793 -17.543 1.00 89.31 215 PRO A O 1
ATOM 1611 N N . ALA A 1 216 ? -7.300 -5.591 -19.627 1.00 84.56 216 ALA A N 1
ATOM 1612 C CA . ALA A 1 216 ? -7.861 -4.391 -20.261 1.00 84.56 216 ALA A CA 1
ATOM 1613 C C . ALA A 1 216 ? -9.278 -4.012 -19.780 1.00 84.56 216 ALA A C 1
ATOM 1615 O O . ALA A 1 216 ? -9.765 -2.937 -20.108 1.00 84.56 216 ALA A O 1
ATOM 1616 N N . ASN A 1 217 ? -9.965 -4.911 -19.066 1.00 88.38 217 ASN A N 1
ATOM 1617 C CA . ASN A 1 217 ? -11.295 -4.656 -18.521 1.00 88.38 217 ASN A CA 1
ATOM 1618 C C . ASN A 1 217 ? -11.265 -4.093 -17.089 1.00 88.38 217 ASN A C 1
ATOM 1620 O O . ASN A 1 217 ? -12.317 -3.668 -16.624 1.00 88.38 217 ASN A O 1
ATOM 1624 N N . ASP A 1 218 ? -10.117 -4.069 -16.414 1.00 92.12 218 ASP A N 1
ATOM 1625 C CA . ASP A 1 218 ? -9.988 -3.497 -15.070 1.00 92.12 218 ASP A CA 1
ATOM 1626 C C . ASP A 1 218 ? -9.604 -2.011 -15.149 1.00 92.12 218 ASP A C 1
ATOM 1628 O O . ASP A 1 218 ? -9.092 -1.550 -16.170 1.00 92.12 218 ASP A O 1
ATOM 1632 N N . TYR A 1 219 ? -9.843 -1.263 -14.070 1.00 97.00 219 TYR A N 1
ATOM 1633 C CA . TYR A 1 219 ? -9.356 0.111 -13.957 1.00 97.00 219 TYR A CA 1
ATOM 1634 C C . TYR A 1 219 ? -7.885 0.143 -13.541 1.00 97.00 219 TYR A C 1
ATOM 1636 O O . TYR A 1 219 ? -7.406 -0.740 -12.831 1.00 97.00 219 TYR A O 1
ATOM 1644 N N . LEU A 1 220 ? -7.184 1.209 -13.909 1.00 98.31 220 LEU A N 1
ATOM 1645 C CA . LEU A 1 220 ? -5.781 1.446 -13.610 1.00 98.31 220 LEU A CA 1
ATOM 1646 C C . LEU A 1 220 ? -5.557 2.868 -13.089 1.00 98.31 220 LEU A C 1
ATOM 1648 O O . LEU A 1 220 ? -5.940 3.863 -13.716 1.00 98.31 220 LEU A O 1
ATOM 1652 N N . ILE A 1 221 ? -4.830 2.949 -11.975 1.00 98.56 221 ILE A N 1
ATOM 1653 C CA . ILE A 1 221 ? -4.202 4.172 -11.481 1.00 98.56 221 ILE A CA 1
ATOM 1654 C C . ILE A 1 221 ? -2.701 3.979 -11.287 1.00 98.56 221 ILE A C 1
ATOM 1656 O O . ILE A 1 221 ? -2.239 2.965 -10.767 1.00 98.56 221 ILE A O 1
ATOM 1660 N N . VAL A 1 222 ? -1.944 5.003 -11.668 1.00 98.81 222 VAL A N 1
ATOM 1661 C CA . VAL A 1 222 ? -0.512 5.121 -11.387 1.00 98.81 222 VAL A CA 1
ATOM 1662 C C . VAL A 1 222 ? -0.289 6.449 -10.690 1.00 98.81 222 VAL A C 1
ATOM 1664 O O . VAL A 1 222 ? -0.642 7.501 -11.226 1.00 98.81 222 VAL A O 1
ATOM 1667 N N . GLY A 1 223 ? 0.308 6.437 -9.510 1.00 98.56 223 GLY A N 1
ATOM 1668 C CA . GLY A 1 223 ? 0.521 7.666 -8.764 1.00 98.56 223 GLY A CA 1
ATOM 1669 C C . GLY A 1 223 ? 1.610 7.556 -7.720 1.00 98.56 223 GLY A C 1
ATOM 1670 O O . GLY A 1 223 ? 2.073 6.470 -7.392 1.00 98.56 223 GLY A O 1
ATOM 1671 N N . GLY A 1 224 ? 2.036 8.708 -7.230 1.00 98.50 224 GLY A N 1
ATOM 1672 C CA . GLY A 1 224 ? 3.153 8.824 -6.307 1.00 98.50 224 GLY A CA 1
ATOM 1673 C C . GLY A 1 224 ? 4.108 9.929 -6.715 1.00 98.50 224 GLY A C 1
ATOM 1674 O O . GLY A 1 224 ? 3.708 10.867 -7.413 1.00 98.50 224 GLY A O 1
ATOM 1675 N N . ASP A 1 225 ? 5.360 9.787 -6.296 1.00 98.62 225 ASP A N 1
ATOM 1676 C CA . ASP A 1 225 ? 6.444 10.715 -6.581 1.00 98.62 225 ASP A CA 1
ATOM 1677 C C . ASP A 1 225 ? 7.157 10.317 -7.876 1.00 98.62 225 ASP A C 1
ATOM 1679 O O . ASP A 1 225 ? 7.987 9.412 -7.932 1.00 98.62 225 ASP A O 1
ATOM 1683 N N . PHE A 1 226 ? 6.849 11.022 -8.956 1.00 98.44 226 PHE A N 1
ATOM 1684 C CA . PHE A 1 226 ? 7.511 10.847 -10.240 1.00 98.44 226 PHE A CA 1
ATOM 1685 C C . PHE A 1 226 ? 8.845 11.588 -10.317 1.00 98.44 226 PHE A C 1
ATOM 1687 O O . PHE A 1 226 ? 9.555 11.421 -11.305 1.00 98.44 226 PHE A O 1
ATOM 1694 N N . ASN A 1 227 ? 9.183 12.457 -9.359 1.00 98.06 227 ASN A N 1
ATOM 1695 C CA . ASN A 1 227 ? 10.384 13.297 -9.366 1.00 98.06 227 ASN A CA 1
ATOM 1696 C C . ASN A 1 227 ? 10.609 14.112 -10.659 1.00 98.06 227 ASN A C 1
ATOM 1698 O O . ASN A 1 227 ? 11.700 14.636 -10.923 1.00 98.06 227 ASN A O 1
ATOM 1702 N N . THR A 1 228 ? 9.574 14.248 -11.493 1.00 95.81 228 THR A N 1
ATOM 1703 C CA . THR A 1 228 ? 9.679 14.917 -12.787 1.00 95.81 228 THR A CA 1
ATOM 1704 C C . THR A 1 228 ? 9.773 16.418 -12.612 1.00 95.81 228 THR A C 1
ATOM 1706 O O . THR A 1 228 ? 9.036 17.040 -11.849 1.00 95.81 228 THR A O 1
ATOM 1709 N N . SER A 1 229 ? 10.654 17.036 -13.384 1.00 93.44 229 SER A N 1
ATOM 1710 C CA . SER A 1 229 ? 10.868 18.482 -13.309 1.00 93.44 229 SER A CA 1
ATOM 1711 C C . SER A 1 229 ? 9.829 19.293 -14.089 1.00 93.44 229 SER A C 1
ATOM 1713 O O . SER A 1 229 ? 9.646 20.477 -13.803 1.00 93.44 229 SER A O 1
ATOM 1715 N N . SER A 1 230 ? 9.134 18.668 -15.044 1.00 94.06 230 SER A N 1
ATOM 1716 C CA . SER A 1 230 ? 8.082 19.280 -15.858 1.00 94.06 230 SER A CA 1
ATOM 1717 C C . SER A 1 230 ? 7.023 18.255 -16.277 1.00 94.06 230 SER A C 1
ATOM 1719 O O . SER A 1 230 ? 7.283 17.057 -16.344 1.00 94.06 230 SER A O 1
ATOM 1721 N N . LEU A 1 231 ? 5.835 18.740 -16.651 1.00 91.56 231 LEU A N 1
ATOM 1722 C CA . LEU A 1 231 ? 4.755 17.911 -17.211 1.00 91.56 231 LEU A CA 1
ATOM 1723 C C . LEU A 1 231 ? 5.047 17.393 -18.633 1.00 91.56 231 LEU A C 1
ATOM 1725 O O . LEU A 1 231 ? 4.293 16.578 -19.154 1.00 91.56 231 LEU A O 1
ATOM 1729 N N . SER A 1 232 ? 6.120 17.870 -19.268 1.00 93.62 232 SER A N 1
ATOM 1730 C CA . SER A 1 232 ? 6.542 17.488 -20.622 1.00 93.62 232 SER A CA 1
ATOM 1731 C C . SER A 1 232 ? 7.703 16.491 -20.640 1.00 93.62 232 SER A C 1
ATOM 1733 O O . SER A 1 232 ? 8.258 16.209 -21.701 1.00 93.62 232 SER A O 1
ATOM 1735 N N . GLU A 1 233 ? 8.106 15.981 -19.476 1.00 96.31 233 GLU A N 1
ATOM 1736 C CA . GLU A 1 233 ? 9.198 15.021 -19.376 1.00 96.31 233 GLU A CA 1
ATOM 1737 C C . GLU A 1 233 ? 8.869 13.707 -20.111 1.00 96.31 233 GLU A C 1
ATOM 1739 O O . GLU A 1 233 ? 7.716 13.270 -20.163 1.00 96.31 233 GLU A O 1
ATOM 1744 N N . SER A 1 234 ? 9.882 13.061 -20.698 1.00 97.50 234 SER A N 1
ATOM 1745 C CA . SER A 1 234 ? 9.708 11.874 -21.552 1.00 97.50 234 SER A CA 1
ATOM 1746 C C . SER A 1 234 ? 9.018 10.707 -20.843 1.00 97.50 234 SER A C 1
ATOM 1748 O O . SER A 1 234 ? 8.249 9.994 -21.485 1.00 97.50 234 SER A O 1
ATOM 1750 N N . ALA A 1 235 ? 9.195 10.571 -19.525 1.00 97.81 235 ALA A N 1
ATOM 1751 C CA . ALA A 1 235 ? 8.477 9.596 -18.705 1.00 97.81 235 ALA A CA 1
ATOM 1752 C C . ALA A 1 235 ? 6.947 9.679 -18.899 1.00 97.81 235 ALA A C 1
ATOM 1754 O O . ALA A 1 235 ? 6.289 8.656 -19.084 1.00 97.81 235 ALA A O 1
ATOM 1755 N N . TYR A 1 236 ? 6.373 10.886 -18.976 1.00 97.62 236 TYR A N 1
ATOM 1756 C CA . TYR A 1 236 ? 4.938 11.058 -19.232 1.00 97.62 236 TYR A CA 1
ATOM 1757 C C . TYR A 1 236 ? 4.540 10.730 -20.667 1.00 97.62 236 TYR A C 1
ATOM 1759 O O . TYR A 1 236 ? 3.443 10.223 -20.894 1.00 97.62 236 TYR A O 1
ATOM 1767 N N . SER A 1 237 ? 5.421 10.984 -21.637 1.00 97.19 237 SER A N 1
ATOM 1768 C CA . SER A 1 237 ? 5.183 10.555 -23.020 1.00 97.19 237 SER A CA 1
ATOM 1769 C C . SER A 1 237 ? 5.146 9.027 -23.104 1.00 97.19 237 SER A C 1
ATOM 1771 O O . SER A 1 237 ? 4.258 8.465 -23.736 1.00 97.19 237 SER A O 1
ATOM 1773 N N . THR A 1 238 ? 6.043 8.346 -22.393 1.00 98.31 238 THR A N 1
ATOM 1774 C CA . THR A 1 238 ? 6.079 6.882 -22.288 1.00 98.31 238 THR A CA 1
ATOM 1775 C C . THR A 1 238 ? 4.806 6.315 -21.647 1.00 98.31 238 THR A C 1
ATOM 1777 O O . THR A 1 238 ? 4.179 5.416 -22.218 1.00 98.31 238 THR A O 1
ATOM 1780 N N . LEU A 1 239 ? 4.387 6.860 -20.501 1.00 98.25 239 LEU A N 1
ATOM 1781 C CA . LEU A 1 239 ? 3.202 6.397 -19.763 1.00 98.25 239 LEU A CA 1
ATOM 1782 C C . LEU A 1 239 ? 1.872 6.768 -20.431 1.00 98.25 239 LEU A C 1
ATOM 1784 O O . LEU A 1 239 ? 0.867 6.116 -20.167 1.00 98.25 239 LEU A O 1
ATOM 1788 N N . SER A 1 240 ? 1.858 7.748 -21.343 1.00 97.62 240 SER A N 1
ATOM 1789 C CA . SER A 1 240 ? 0.633 8.189 -22.036 1.00 97.62 240 SER A CA 1
ATOM 1790 C C . SER A 1 240 ? -0.087 7.091 -22.832 1.00 97.62 240 SER A C 1
ATOM 1792 O O . SER A 1 240 ? -1.254 7.239 -23.178 1.00 97.62 240 SER A O 1
ATOM 1794 N N . SER A 1 241 ? 0.604 5.985 -23.114 1.00 96.19 241 SER A N 1
ATOM 1795 C CA . SER A 1 241 ? 0.033 4.807 -23.774 1.00 96.19 241 SER A CA 1
ATOM 1796 C C . SER A 1 241 ? -0.894 3.974 -22.883 1.00 96.19 241 SER A C 1
ATOM 1798 O O . SER A 1 241 ? -1.678 3.198 -23.419 1.00 96.19 241 SER A O 1
ATOM 1800 N N . VAL A 1 242 ? -0.814 4.125 -21.556 1.00 97.19 242 VAL A N 1
ATOM 1801 C CA . VAL A 1 242 ? -1.594 3.338 -20.580 1.00 97.19 242 VAL A CA 1
ATOM 1802 C C . VAL A 1 242 ? -2.390 4.205 -19.601 1.00 97.19 242 VAL A C 1
ATOM 1804 O O . VAL A 1 242 ? -3.399 3.754 -19.073 1.00 97.19 242 VAL A O 1
ATOM 1807 N N . VAL A 1 243 ? -1.986 5.461 -19.384 1.00 97.75 243 VAL A N 1
ATOM 1808 C CA . VAL A 1 243 ? -2.679 6.408 -18.496 1.00 97.75 243 VAL A CA 1
ATOM 1809 C C . VAL A 1 243 ? -2.740 7.814 -19.092 1.00 97.75 243 VAL A C 1
ATOM 1811 O O . VAL A 1 243 ? -1.885 8.221 -19.876 1.00 97.75 243 VAL A O 1
ATOM 1814 N N . ASN A 1 244 ? -3.732 8.605 -18.690 1.00 96.50 244 ASN A N 1
ATOM 1815 C CA . ASN A 1 244 ? -3.858 10.005 -19.067 1.00 96.50 244 ASN A CA 1
ATOM 1816 C C . ASN A 1 244 ? -2.842 10.870 -18.307 1.00 96.50 244 ASN A C 1
ATOM 1818 O O . ASN A 1 244 ? -2.946 11.076 -17.098 1.00 96.50 244 ASN A O 1
ATOM 1822 N N . THR A 1 245 ? -1.890 11.441 -19.045 1.00 96.06 245 THR A N 1
ATOM 1823 C CA . THR A 1 245 ? -0.844 12.317 -18.497 1.00 96.06 245 THR A CA 1
ATOM 1824 C C . THR A 1 245 ? -1.095 13.807 -18.726 1.00 96.06 245 THR A C 1
ATOM 1826 O O . THR A 1 245 ? -0.308 14.632 -18.255 1.00 96.06 245 THR A O 1
ATOM 1829 N N . ALA A 1 246 ? -2.197 14.181 -19.382 1.00 92.06 246 ALA A N 1
ATOM 1830 C CA . ALA A 1 246 ? -2.513 15.568 -19.725 1.00 92.06 246 ALA A CA 1
ATOM 1831 C C . ALA A 1 246 ? -3.161 16.349 -18.568 1.00 92.06 246 ALA A C 1
ATOM 1833 O O . ALA A 1 246 ? -2.901 17.542 -18.415 1.00 92.06 246 ALA A O 1
ATOM 1834 N N . LYS A 1 247 ? -3.987 15.695 -17.738 1.00 90.81 247 LYS A N 1
ATOM 1835 C CA . LYS A 1 247 ? -4.668 16.340 -16.597 1.00 90.81 247 LYS A CA 1
ATOM 1836 C C . LYS A 1 247 ? -3.746 16.495 -15.387 1.00 90.81 247 LYS A C 1
ATOM 1838 O O . LYS A 1 247 ? -3.104 15.529 -14.980 1.00 90.81 247 LYS A O 1
ATOM 1843 N N . PHE A 1 248 ? -3.719 17.673 -14.770 1.00 92.69 248 PHE A N 1
ATOM 1844 C CA . PHE A 1 248 ? -2.935 17.946 -13.562 1.00 92.69 248 PHE A CA 1
ATOM 1845 C C . PHE A 1 248 ? -3.768 18.673 -12.501 1.00 92.69 248 PHE A C 1
ATOM 1847 O O . PHE A 1 248 ? -4.585 19.537 -12.826 1.00 92.69 248 PHE A O 1
ATOM 1854 N N . SER A 1 249 ? -3.517 18.322 -11.242 1.00 97.19 249 SER A N 1
ATOM 1855 C CA . SER A 1 249 ? -4.152 18.921 -10.072 1.00 97.19 249 SER A CA 1
ATOM 1856 C C . SER A 1 249 ? -3.579 20.308 -9.766 1.00 97.19 249 SER A C 1
ATOM 1858 O O . SER A 1 249 ? -2.452 20.632 -10.155 1.00 97.19 249 SER A O 1
ATOM 1860 N N . VAL A 1 250 ? -4.332 21.114 -9.016 1.00 98.19 250 VAL A N 1
ATOM 1861 C CA . VAL A 1 250 ? -3.895 22.431 -8.520 1.00 98.19 250 VAL A CA 1
ATOM 1862 C C . VAL A 1 250 ? -4.330 22.657 -7.072 1.00 98.19 250 VAL A C 1
ATOM 1864 O O . VAL A 1 250 ? -5.266 22.015 -6.605 1.00 98.19 250 VAL A O 1
ATOM 1867 N N . ASP A 1 251 ? -3.667 23.562 -6.354 1.00 97.88 251 ASP A N 1
ATOM 1868 C CA . ASP A 1 251 ? -4.174 24.072 -5.072 1.00 97.88 251 ASP A CA 1
ATOM 1869 C C . ASP A 1 251 ? -5.274 25.139 -5.257 1.00 97.88 251 ASP A C 1
ATOM 1871 O O . ASP A 1 251 ? -5.666 25.481 -6.376 1.00 97.88 251 ASP A O 1
ATOM 1875 N N . GLN A 1 252 ? -5.771 25.699 -4.148 1.00 95.88 252 GLN A N 1
ATOM 1876 C CA . GLN A 1 252 ? -6.797 26.756 -4.138 1.00 95.88 252 G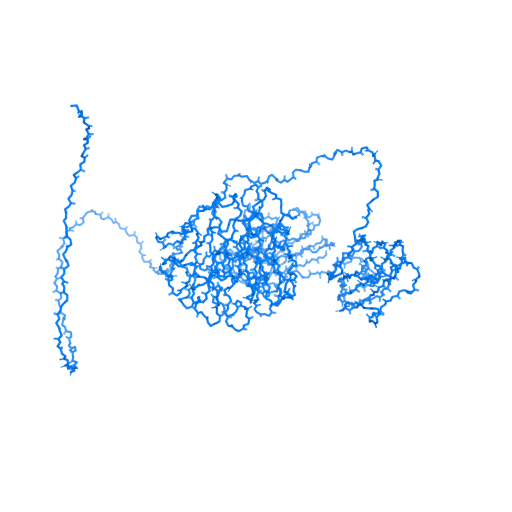LN A CA 1
ATOM 1877 C C . GLN A 1 252 ? -6.417 28.007 -4.933 1.00 95.88 252 GLN A C 1
ATOM 1879 O O . GLN A 1 252 ? -7.298 28.735 -5.390 1.00 95.88 252 GLN A O 1
ATOM 1884 N N . GLN A 1 253 ? -5.120 28.238 -5.135 1.00 96.38 253 GLN A N 1
ATOM 1885 C CA . GLN A 1 253 ? -4.570 29.383 -5.855 1.00 96.38 253 GLN A CA 1
ATOM 1886 C C . GLN A 1 253 ? -4.224 29.033 -7.311 1.00 96.38 253 GLN A C 1
ATOM 1888 O O . GLN A 1 253 ? -3.664 29.861 -8.029 1.00 96.38 253 GLN A O 1
ATOM 1893 N N . GLY A 1 254 ? -4.558 27.821 -7.767 1.00 96.56 254 GLY A N 1
ATOM 1894 C CA . GLY A 1 254 ? -4.310 27.365 -9.132 1.00 96.56 254 GLY A CA 1
ATOM 1895 C C . GLY A 1 254 ? -2.876 26.889 -9.383 1.00 96.56 254 GLY A C 1
ATOM 1896 O O . GLY A 1 254 ? -2.482 26.738 -10.540 1.00 96.56 254 GLY A O 1
ATOM 1897 N N . LYS A 1 255 ? -2.072 26.653 -8.340 1.00 97.25 255 LYS A N 1
ATOM 1898 C CA . LYS A 1 255 ? -0.672 26.237 -8.484 1.00 97.25 255 LYS A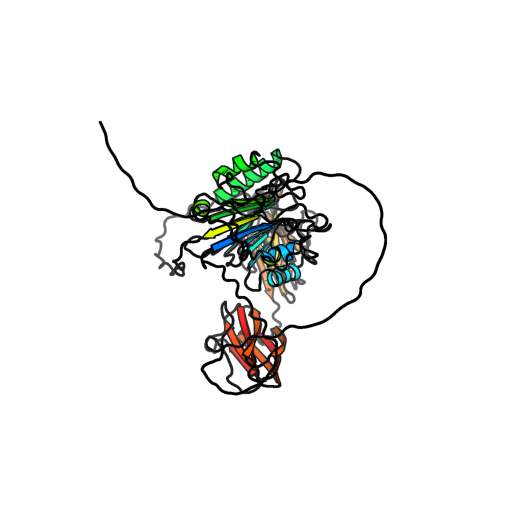 CA 1
ATOM 1899 C C . LYS A 1 255 ? -0.555 24.712 -8.513 1.00 97.25 255 LYS A C 1
ATOM 1901 O O . LYS A 1 255 ? -1.073 24.026 -7.638 1.00 97.25 255 LYS A O 1
ATOM 1906 N N . SER A 1 256 ? 0.148 24.189 -9.519 1.00 96.38 256 SER A N 1
ATOM 1907 C CA . SER A 1 256 ? 0.276 22.745 -9.784 1.00 96.38 256 SER A CA 1
ATOM 1908 C C . SER A 1 256 ? 1.582 22.111 -9.302 1.00 96.38 256 SER A C 1
ATOM 1910 O O . SER A 1 256 ? 1.720 20.892 -9.336 1.00 96.38 256 SER A O 1
ATOM 1912 N N . GLY A 1 257 ? 2.571 22.909 -8.887 1.00 97.88 257 GLY A N 1
ATOM 1913 C CA . GLY A 1 257 ? 3.834 22.370 -8.389 1.00 97.88 257 GLY A CA 1
ATOM 1914 C C . GLY A 1 257 ? 3.644 21.704 -7.030 1.00 97.88 257 GLY A C 1
ATOM 1915 O O . GLY A 1 257 ? 3.065 22.308 -6.136 1.00 97.88 257 GLY A O 1
ATOM 1916 N N . THR A 1 258 ? 4.160 20.493 -6.869 1.00 98.44 258 THR A N 1
ATOM 1917 C CA . THR A 1 258 ? 3.981 19.650 -5.682 1.00 98.44 258 THR A CA 1
ATOM 1918 C C . THR A 1 258 ? 5.262 19.490 -4.866 1.00 98.44 258 THR A C 1
ATOM 1920 O O . THR A 1 258 ? 5.210 18.995 -3.754 1.00 98.44 258 THR A O 1
ATOM 1923 N N . ASN A 1 259 ? 6.416 19.949 -5.355 1.00 97.88 259 ASN A N 1
ATOM 1924 C CA . ASN A 1 259 ? 7.621 19.974 -4.531 1.00 97.88 259 ASN A CA 1
ATOM 1925 C C . ASN A 1 259 ? 7.542 21.079 -3.447 1.00 97.88 259 ASN A C 1
ATOM 1927 O O . ASN A 1 259 ? 6.710 21.983 -3.529 1.00 97.88 259 ASN A O 1
ATOM 1931 N N . ALA A 1 260 ? 8.456 21.088 -2.472 1.00 95.94 260 ALA A N 1
ATOM 1932 C CA . ALA A 1 260 ? 8.431 22.013 -1.327 1.00 95.94 260 ALA A CA 1
ATOM 1933 C C . ALA A 1 260 ? 8.321 23.505 -1.703 1.00 95.94 260 ALA A C 1
ATOM 1935 O O . ALA A 1 260 ? 7.572 24.253 -1.066 1.00 95.94 260 ALA A O 1
ATOM 1936 N N . SER A 1 261 ? 9.039 23.936 -2.752 1.00 96.00 261 SER A N 1
ATOM 1937 C CA . SER A 1 261 ? 8.995 25.308 -3.295 1.00 96.00 261 SER A CA 1
ATOM 1938 C C . SER A 1 261 ? 7.795 25.570 -4.211 1.00 96.00 261 SER A C 1
ATOM 1940 O O . SER A 1 261 ? 7.594 26.696 -4.676 1.00 96.00 261 SER A O 1
ATOM 1942 N N . ARG A 1 262 ? 6.999 24.532 -4.484 1.00 97.00 262 ARG A N 1
ATOM 1943 C CA . ARG A 1 262 ? 5.808 24.530 -5.336 1.00 97.00 262 ARG A CA 1
ATOM 1944 C C . ARG A 1 262 ? 6.118 24.905 -6.795 1.00 97.00 262 ARG A C 1
ATOM 1946 O O . ARG A 1 262 ? 5.275 25.437 -7.507 1.00 97.00 262 ARG A O 1
ATOM 1953 N N . SER A 1 263 ? 7.343 24.674 -7.258 1.00 96.75 263 SER A N 1
ATOM 1954 C CA . SER A 1 263 ? 7.810 25.046 -8.602 1.00 96.75 263 SER A CA 1
ATOM 1955 C C . SER A 1 263 ? 7.937 23.869 -9.573 1.00 96.75 263 SER A C 1
ATOM 1957 O O . SER A 1 263 ? 8.195 24.099 -10.750 1.00 96.75 263 SER A O 1
ATOM 1959 N N . LYS A 1 264 ? 7.807 22.624 -9.102 1.00 97.31 264 LYS A N 1
ATOM 1960 C CA . LYS A 1 264 ? 7.939 21.402 -9.907 1.00 97.31 264 LYS A CA 1
ATOM 1961 C C . LYS A 1 264 ? 6.820 20.402 -9.582 1.00 97.31 264 LYS A C 1
ATOM 1963 O O . LYS A 1 264 ? 6.467 20.298 -8.408 1.00 97.31 264 LYS A O 1
ATOM 1968 N N . PRO A 1 265 ? 6.271 19.680 -10.575 1.00 96.19 265 PRO A N 1
ATOM 1969 C CA . PRO A 1 265 ? 5.199 18.702 -10.390 1.00 96.19 265 PRO A CA 1
ATOM 1970 C C . PRO A 1 265 ? 5.785 17.305 -10.134 1.00 96.19 265 PRO A C 1
ATOM 1972 O O . PRO A 1 265 ? 5.794 16.457 -11.025 1.00 96.19 265 PRO A O 1
ATOM 1975 N N . TYR A 1 266 ? 6.348 17.094 -8.946 1.00 98.12 266 TYR A N 1
ATOM 1976 C CA . TYR A 1 266 ? 6.922 15.800 -8.568 1.00 98.12 266 TYR A CA 1
ATOM 1977 C C . TYR A 1 266 ? 5.845 14.724 -8.461 1.00 98.12 266 TYR A C 1
ATOM 1979 O O . TYR A 1 266 ? 6.019 13.630 -8.977 1.00 98.12 266 TYR A O 1
ATOM 1987 N N . ASP A 1 267 ? 4.700 15.070 -7.892 1.00 98.50 267 ASP A N 1
ATOM 1988 C CA . ASP A 1 267 ? 3.707 14.124 -7.414 1.00 98.50 267 ASP A CA 1
ATOM 1989 C C . ASP A 1 267 ? 2.471 14.176 -8.302 1.00 98.50 267 ASP A C 1
ATOM 1991 O O . ASP A 1 267 ? 2.000 15.259 -8.674 1.00 98.50 267 ASP A O 1
ATOM 1995 N N . ARG A 1 268 ? 1.936 13.010 -8.673 1.00 97.62 268 ARG A N 1
ATOM 1996 C CA . ARG A 1 268 ? 0.739 12.919 -9.521 1.00 97.62 268 ARG A CA 1
ATOM 1997 C C . ARG A 1 268 ? -0.104 11.697 -9.197 1.00 97.62 268 ARG A C 1
ATOM 1999 O O . ARG A 1 268 ? 0.380 10.705 -8.667 1.00 97.62 268 ARG A O 1
ATOM 2006 N N . VAL A 1 269 ? -1.363 11.769 -9.618 1.00 98.50 269 VAL A N 1
ATOM 2007 C CA . VAL A 1 269 ? -2.267 10.628 -9.775 1.00 98.50 269 VAL A CA 1
ATOM 2008 C C . VAL A 1 269 ? -2.717 10.616 -11.236 1.00 98.50 269 VAL A C 1
ATOM 2010 O O . VAL A 1 269 ? -3.305 11.591 -11.719 1.00 98.50 269 VAL A O 1
ATOM 2013 N N . LEU A 1 270 ? -2.381 9.545 -11.948 1.00 98.25 270 LEU A N 1
ATOM 2014 C CA . LEU A 1 270 ? -2.671 9.313 -13.360 1.00 98.25 270 LEU A CA 1
ATOM 2015 C C . LEU A 1 270 ? -3.685 8.176 -13.463 1.00 98.25 270 LEU A C 1
ATOM 2017 O O . LEU A 1 270 ? -3.530 7.150 -12.807 1.00 98.25 270 LEU A O 1
ATOM 2021 N N . LEU A 1 271 ? -4.711 8.365 -14.284 1.00 96.56 271 LEU A N 1
ATOM 2022 C CA . LEU A 1 271 ? -5.826 7.430 -14.435 1.00 96.56 271 LEU A CA 1
ATOM 2023 C C . LEU A 1 271 ? -5.815 6.879 -15.862 1.00 96.56 271 LEU A C 1
ATOM 2025 O O . LEU A 1 271 ? -5.444 7.615 -16.781 1.00 96.56 271 LEU A O 1
ATOM 2029 N N . ASP A 1 272 ? -6.254 5.644 -16.088 1.00 96.75 272 ASP A N 1
ATOM 2030 C CA . ASP A 1 272 ? -6.550 5.187 -17.451 1.00 96.75 272 ASP A CA 1
ATOM 2031 C C . ASP A 1 272 ? -7.690 5.989 -18.109 1.00 96.75 272 ASP A C 1
ATOM 2033 O O . ASP A 1 272 ? -8.294 6.886 -17.512 1.00 96.75 272 ASP A O 1
ATOM 2037 N N . ALA A 1 273 ? -7.980 5.688 -19.374 1.00 94.44 273 ALA A N 1
ATOM 2038 C CA . ALA A 1 273 ? -8.996 6.399 -20.141 1.00 94.44 273 ALA A CA 1
ATOM 2039 C C . ALA A 1 273 ? -10.427 6.229 -19.595 1.00 94.44 273 ALA A C 1
ATOM 2041 O O . ALA A 1 273 ? -11.192 7.195 -19.620 1.00 94.44 273 ALA A O 1
ATOM 2042 N N . GLU A 1 274 ? -10.793 5.040 -19.111 1.00 94.06 274 GLU A N 1
ATOM 2043 C CA . GLU A 1 274 ? -12.143 4.764 -18.617 1.00 94.06 274 GLU A CA 1
ATOM 2044 C C . GLU A 1 274 ? -12.376 5.423 -17.258 1.00 94.06 274 GLU A C 1
ATOM 2046 O O . GLU A 1 274 ? -13.363 6.135 -17.075 1.00 94.06 274 GLU A O 1
ATOM 2051 N N . LEU A 1 275 ? -11.429 5.283 -16.333 1.00 92.94 275 LEU A N 1
ATOM 2052 C CA . LEU A 1 275 ? -11.491 5.918 -15.025 1.00 92.94 275 LEU A CA 1
ATOM 2053 C C . LEU A 1 275 ? -11.387 7.447 -15.139 1.00 92.94 275 LEU A C 1
ATOM 2055 O O . LEU A 1 275 ? -12.059 8.170 -14.406 1.00 92.94 275 LEU A O 1
ATOM 2059 N N . THR A 1 276 ? -10.635 7.965 -16.120 1.00 94.50 276 THR A N 1
ATOM 2060 C CA . THR A 1 276 ? -10.626 9.406 -16.441 1.00 94.50 276 THR A CA 1
ATOM 2061 C C . THR A 1 276 ? -12.015 9.924 -16.827 1.00 94.50 276 THR A C 1
ATOM 2063 O O . THR A 1 276 ? -12.321 11.089 -16.557 1.00 94.50 276 THR A O 1
ATOM 2066 N N . ALA A 1 277 ? -12.850 9.104 -17.473 1.00 94.00 277 ALA A N 1
ATOM 2067 C CA . ALA A 1 277 ? -14.209 9.487 -17.856 1.00 94.00 277 ALA A CA 1
ATOM 2068 C C . ALA A 1 277 ? -15.183 9.514 -16.663 1.00 94.00 277 ALA A C 1
ATOM 2070 O O . ALA A 1 277 ? -16.229 10.155 -16.753 1.00 94.00 277 ALA A O 1
ATOM 2071 N N . LEU A 1 278 ? -14.825 8.855 -15.556 1.00 93.56 278 LEU A N 1
ATOM 2072 C CA . LEU A 1 278 ? -15.585 8.815 -14.302 1.00 93.56 278 LEU A CA 1
ATOM 2073 C C . LEU A 1 278 ? -15.130 9.864 -13.277 1.00 93.56 278 LEU A C 1
ATOM 2075 O O . LEU A 1 278 ? -15.730 9.988 -12.207 1.00 93.56 278 LEU A O 1
ATOM 2079 N N . GLU A 1 279 ? -14.069 10.609 -13.586 1.00 95.00 279 GLU A N 1
ATOM 2080 C CA . GLU A 1 279 ? -13.538 11.650 -12.714 1.00 95.00 279 GLU A CA 1
ATOM 2081 C C . GLU A 1 279 ? -14.581 12.740 -12.440 1.00 95.00 279 GLU A C 1
ATOM 2083 O O . GLU A 1 279 ? -15.219 13.271 -13.354 1.00 95.00 279 GLU A O 1
ATOM 2088 N N . VAL A 1 280 ? -14.692 13.120 -11.170 1.00 95.25 280 VAL A N 1
ATOM 2089 C CA . VAL A 1 280 ? -15.498 14.252 -10.716 1.00 95.25 280 VAL A CA 1
ATOM 2090 C C . VAL A 1 280 ? -14.602 15.292 -10.041 1.00 95.25 280 VAL A C 1
ATOM 2092 O O . VAL A 1 280 ? -13.519 14.954 -9.563 1.00 95.25 280 VAL A O 1
ATOM 2095 N N . PRO A 1 281 ? -15.009 16.575 -9.999 1.00 96.06 281 PRO A N 1
ATOM 2096 C CA . PRO A 1 281 ? -14.245 17.582 -9.277 1.00 96.06 281 PRO A CA 1
ATOM 2097 C C . PRO A 1 281 ? -14.041 17.168 -7.822 1.00 96.06 281 PRO A C 1
ATOM 2099 O O . PRO A 1 281 ? -15.011 16.812 -7.156 1.00 96.06 281 PRO A O 1
ATOM 2102 N N . VAL A 1 282 ? -12.811 17.287 -7.317 1.00 96.88 282 VAL A N 1
ATOM 2103 C CA . VAL A 1 282 ? -12.558 17.098 -5.884 1.00 96.88 282 VAL A CA 1
ATOM 2104 C C . VAL A 1 282 ? -13.307 18.184 -5.123 1.00 96.88 282 VAL A C 1
ATOM 2106 O O . VAL A 1 282 ? -13.247 19.367 -5.488 1.00 96.88 282 VAL A O 1
ATOM 2109 N N . GLN A 1 283 ? -14.012 17.777 -4.075 1.00 93.38 283 GLN A N 1
ATOM 2110 C CA . GLN A 1 283 ? -14.729 18.664 -3.164 1.00 93.38 283 GLN A CA 1
ATOM 2111 C C . GLN A 1 283 ? -14.278 18.377 -1.737 1.00 93.38 283 GLN A C 1
ATOM 2113 O O . GLN A 1 283 ? -14.147 17.224 -1.339 1.00 93.38 283 GLN A O 1
ATOM 2118 N N . ILE A 1 284 ? -14.005 19.431 -0.973 1.00 92.00 284 ILE A N 1
ATOM 2119 C CA . ILE A 1 284 ? -13.718 19.315 0.455 1.00 92.00 284 ILE A CA 1
ATOM 2120 C C . ILE A 1 284 ? -14.878 19.969 1.190 1.00 92.00 284 ILE A C 1
ATOM 2122 O O . ILE A 1 284 ? -15.184 21.138 0.948 1.00 92.00 284 ILE A O 1
ATOM 2126 N N . SER A 1 285 ? -15.537 19.224 2.074 1.00 86.81 285 SER A N 1
ATOM 2127 C CA . SER A 1 285 ? -16.660 19.748 2.849 1.00 86.81 285 SER A CA 1
ATOM 2128 C C . SER A 1 285 ? -16.264 21.015 3.615 1.00 86.81 285 SER A C 1
ATOM 2130 O O . SER A 1 285 ? -15.186 21.104 4.194 1.00 86.81 285 SER A O 1
ATOM 2132 N N . GLY A 1 286 ? -17.114 22.042 3.580 1.00 89.00 286 GLY A N 1
ATOM 2133 C CA . GLY A 1 286 ? -16.804 23.356 4.160 1.00 89.00 286 GLY A CA 1
ATOM 2134 C C . GLY A 1 286 ? -15.904 24.251 3.295 1.00 89.00 286 GLY A C 1
ATOM 2135 O O . GLY A 1 286 ? -15.716 25.422 3.628 1.00 89.00 286 GLY A O 1
ATOM 2136 N N . VAL A 1 287 ? -15.408 23.758 2.157 1.00 89.44 287 VAL A N 1
ATOM 2137 C CA . VAL A 1 287 ? -14.716 24.550 1.135 1.00 89.44 287 VAL A CA 1
ATOM 2138 C C . VAL A 1 287 ? -15.664 24.753 -0.047 1.00 89.44 287 VAL A C 1
ATOM 2140 O O . VAL A 1 287 ? -15.989 23.823 -0.772 1.00 89.44 287 VAL A O 1
ATOM 2143 N N . GLY A 1 288 ? -16.110 25.991 -0.277 1.00 88.94 288 GLY A N 1
ATOM 2144 C CA . GLY A 1 288 ? -17.024 26.322 -1.387 1.00 88.94 288 GLY A CA 1
ATOM 2145 C C . GLY A 1 288 ? -16.396 26.253 -2.791 1.00 88.94 288 GLY A C 1
ATOM 2146 O O . GLY A 1 288 ? -17.065 26.543 -3.780 1.00 88.94 288 GLY A O 1
ATOM 2147 N N . GLN A 1 289 ? -15.110 25.912 -2.882 1.00 93.38 289 GLN A N 1
ATOM 2148 C CA . GLN A 1 289 ? -14.357 25.741 -4.123 1.00 93.38 289 GLN A CA 1
ATOM 2149 C C . GLN A 1 289 ? -14.294 24.258 -4.503 1.00 93.38 289 GLN A C 1
ATOM 2151 O O . GLN A 1 289 ? -14.181 23.392 -3.642 1.00 93.38 289 GLN A O 1
ATOM 2156 N N . THR A 1 290 ? -14.308 23.977 -5.804 1.00 96.12 290 THR A N 1
ATOM 2157 C CA . THR A 1 290 ? -14.122 22.628 -6.356 1.00 96.12 290 THR A CA 1
ATOM 2158 C C . THR A 1 290 ? -12.859 22.575 -7.212 1.00 96.12 290 THR A C 1
ATOM 2160 O O . THR A 1 290 ? -12.407 23.610 -7.714 1.00 96.12 290 THR A O 1
ATOM 2163 N N . PHE A 1 291 ? -12.298 21.379 -7.402 1.00 97.31 291 PHE A N 1
ATOM 2164 C CA . PHE A 1 291 ? -11.060 21.176 -8.163 1.00 97.31 291 PHE A CA 1
ATOM 2165 C C . PHE A 1 291 ? -11.282 20.171 -9.306 1.00 97.31 291 PHE A C 1
ATOM 2167 O O . PHE A 1 291 ? -11.114 18.966 -9.111 1.00 97.31 291 PHE A O 1
ATOM 2174 N N . PRO A 1 292 ? -11.657 20.637 -10.515 1.00 94.19 292 PRO A N 1
ATOM 2175 C CA . PRO A 1 292 ? -12.082 19.768 -11.620 1.00 94.19 292 PRO A CA 1
ATOM 2176 C C . PRO A 1 292 ? -11.052 18.755 -12.132 1.00 94.19 292 PRO A C 1
ATOM 2178 O O . PRO A 1 292 ? -11.443 17.761 -12.727 1.00 94.19 292 PRO A O 1
ATOM 2181 N N . ASN A 1 293 ? -9.756 19.015 -11.934 1.00 93.81 293 ASN A N 1
ATOM 2182 C CA . ASN A 1 293 ? -8.663 18.124 -12.349 1.00 93.81 293 ASN A CA 1
ATOM 2183 C C . ASN A 1 293 ? -7.896 17.544 -11.148 1.00 93.81 293 ASN A C 1
ATOM 2185 O O . ASN A 1 293 ? -6.770 17.074 -11.310 1.00 93.81 293 ASN A O 1
ATOM 2189 N N . GLY A 1 294 ? -8.470 17.643 -9.946 1.00 97.62 294 GLY A N 1
ATOM 2190 C CA . GLY A 1 294 ? -7.829 17.246 -8.700 1.00 97.62 294 GLY A CA 1
ATOM 2191 C C . GLY A 1 294 ? -7.251 18.387 -7.876 1.00 97.62 294 GLY A C 1
ATOM 2192 O O . GLY A 1 294 ? -6.977 19.484 -8.373 1.00 97.62 294 GLY A O 1
ATOM 2193 N N . LEU A 1 295 ? -7.021 18.083 -6.601 1.00 98.56 295 LEU A N 1
ATOM 2194 C CA . LEU A 1 295 ? -6.464 18.989 -5.602 1.00 98.56 295 LEU A CA 1
ATOM 2195 C C . LEU A 1 295 ? -4.991 18.654 -5.362 1.00 98.56 295 LEU A C 1
ATOM 2197 O O . LEU A 1 295 ? -4.648 17.503 -5.110 1.00 98.56 295 LEU A O 1
ATOM 2201 N N . VAL A 1 296 ? -4.120 19.659 -5.406 1.00 98.75 296 VAL A N 1
ATOM 2202 C CA . VAL A 1 296 ? -2.824 19.582 -4.726 1.00 98.75 296 VAL A CA 1
ATOM 2203 C C . VAL A 1 296 ? -2.988 20.237 -3.365 1.00 98.75 296 VAL A C 1
ATOM 2205 O O . VAL A 1 296 ? -3.274 21.430 -3.284 1.00 98.75 296 VAL A O 1
ATOM 2208 N N . PHE A 1 297 ? -2.795 19.475 -2.297 1.00 98.75 297 PHE A N 1
ATOM 2209 C CA . PHE A 1 297 ? -2.978 19.977 -0.946 1.00 98.75 297 PHE A CA 1
ATOM 2210 C C . PHE A 1 297 ? -1.681 20.564 -0.380 1.00 98.75 297 PHE A C 1
ATOM 2212 O O . PHE A 1 297 ? -0.627 19.929 -0.415 1.00 98.75 297 PHE A O 1
ATOM 2219 N N . ASP A 1 298 ? -1.775 21.780 0.155 1.00 98.44 298 ASP A N 1
ATOM 2220 C CA . ASP A 1 298 ? -0.698 22.470 0.861 1.00 98.44 298 ASP A CA 1
ATOM 2221 C C . ASP A 1 298 ? -1.288 23.211 2.068 1.00 98.44 298 ASP A C 1
ATOM 2223 O O . ASP A 1 298 ? -1.933 24.254 1.925 1.00 98.44 298 ASP A O 1
ATOM 2227 N N . SER A 1 299 ? -1.060 22.677 3.270 1.00 98.44 299 SER A N 1
ATOM 2228 C CA . SER A 1 299 ? -1.618 23.206 4.519 1.00 98.44 299 SER A CA 1
ATOM 2229 C C . SER A 1 299 ? -1.214 24.655 4.807 1.00 98.44 299 SER A C 1
ATOM 2231 O O . SER A 1 299 ? -1.899 25.342 5.562 1.00 98.44 299 SER A O 1
ATOM 2233 N N . ARG A 1 300 ? -0.114 25.142 4.211 1.00 97.56 300 ARG A N 1
ATOM 2234 C CA . ARG A 1 300 ? 0.388 26.513 4.414 1.00 97.56 300 ARG A CA 1
ATOM 2235 C C . ARG A 1 300 ? -0.536 27.557 3.802 1.00 97.56 300 ARG A C 1
ATOM 2237 O O . ARG A 1 300 ? -0.513 28.715 4.215 1.00 97.56 300 ARG A O 1
ATOM 2244 N N . VAL A 1 301 ? -1.298 27.158 2.785 1.00 96.62 301 VAL A N 1
ATOM 2245 C CA . VAL A 1 301 ? -2.141 28.048 1.981 1.00 96.62 301 VAL A CA 1
ATOM 2246 C C . VAL A 1 301 ? -3.601 27.607 1.906 1.00 96.62 301 VAL A C 1
ATOM 2248 O O . VAL A 1 301 ? -4.429 28.386 1.436 1.00 96.62 301 VAL A O 1
ATOM 2251 N N . PHE A 1 302 ? -3.924 26.395 2.363 1.00 97.81 302 PHE A N 1
ATOM 2252 C CA . PHE A 1 302 ? -5.284 25.868 2.359 1.00 97.81 302 PHE A CA 1
ATOM 2253 C C . PHE A 1 302 ? -6.183 26.583 3.380 1.00 97.81 302 PHE A C 1
ATOM 2255 O O . PHE A 1 302 ? -5.828 26.725 4.552 1.00 97.81 302 PHE A O 1
ATOM 2262 N N . SER A 1 303 ? -7.365 27.025 2.947 1.00 95.56 303 SER A N 1
ATOM 2263 C CA . SER A 1 303 ? -8.309 27.790 3.760 1.00 95.56 303 SER A CA 1
ATOM 2264 C C . SER A 1 303 ? -9.778 27.508 3.394 1.00 95.56 303 SER A C 1
ATOM 2266 O O . SER A 1 303 ? -10.114 27.478 2.210 1.00 95.56 303 SER A O 1
ATOM 2268 N N . PRO A 1 304 ? -10.685 27.371 4.378 1.00 97.06 304 PRO A N 1
ATOM 2269 C CA . PRO A 1 304 ? -10.401 27.325 5.810 1.00 97.06 304 PRO A CA 1
ATOM 2270 C C . PRO A 1 304 ? -9.730 26.001 6.202 1.00 97.06 304 PRO A C 1
ATOM 2272 O O . PRO A 1 304 ? -10.198 24.927 5.839 1.00 97.06 304 PRO A O 1
ATOM 2275 N N . LEU A 1 305 ? -8.657 26.062 6.996 1.00 92.75 305 LEU A N 1
ATOM 2276 C CA . LEU A 1 305 ? -7.942 24.858 7.441 1.00 92.75 305 LEU A CA 1
ATOM 2277 C C . LEU A 1 305 ? -8.799 23.959 8.351 1.00 92.75 305 LEU A C 1
ATOM 2279 O O . LEU A 1 305 ? -8.613 22.750 8.392 1.00 92.75 305 LEU A O 1
ATOM 2283 N N . SER A 1 306 ? -9.799 24.531 9.026 1.00 92.94 306 SER A N 1
ATOM 2284 C CA . SER A 1 306 ? -10.761 23.774 9.834 1.00 92.94 306 SER A CA 1
ATOM 2285 C C . SER A 1 306 ? -11.581 22.760 9.028 1.00 92.94 306 SER A C 1
ATOM 2287 O O . SER A 1 306 ? -12.133 21.843 9.623 1.00 92.94 306 SER A O 1
ATOM 2289 N N . ALA A 1 307 ? -11.668 22.913 7.701 1.00 92.00 307 ALA A N 1
ATOM 2290 C CA . ALA A 1 307 ? -12.338 21.955 6.821 1.00 92.00 307 ALA A CA 1
ATOM 2291 C C . ALA A 1 307 ? -11.603 20.607 6.714 1.00 92.00 307 ALA A C 1
ATOM 2293 O O . ALA A 1 307 ? -12.182 19.633 6.253 1.00 92.00 307 ALA A O 1
ATOM 2294 N N . VAL A 1 308 ? -10.338 20.556 7.137 1.00 93.81 308 VAL A N 1
ATOM 2295 C CA . VAL A 1 308 ? -9.459 19.381 7.054 1.00 93.81 308 VAL A CA 1
ATOM 2296 C C . VAL A 1 308 ? -8.798 19.104 8.407 1.00 93.81 308 VAL A C 1
ATOM 2298 O O . VAL A 1 308 ? -7.620 18.777 8.492 1.00 93.81 308 VAL A O 1
ATOM 2301 N N . SER A 1 309 ? -9.532 19.288 9.508 1.00 90.38 309 SER A N 1
ATOM 2302 C CA . SER A 1 309 ? -9.041 18.923 10.845 1.00 90.38 309 SER A CA 1
ATOM 2303 C C . SER A 1 309 ? -8.686 17.427 10.886 1.00 90.38 309 SER A C 1
ATOM 2305 O O . SER A 1 309 ? -9.502 16.631 10.428 1.00 90.38 309 SER A O 1
ATOM 2307 N N . PRO A 1 310 ? -7.534 17.016 11.453 1.00 96.88 310 PRO A N 1
ATOM 2308 C CA . PRO A 1 310 ? -6.674 17.758 12.384 1.00 96.88 310 PRO A CA 1
ATOM 2309 C C . PRO A 1 310 ? -5.460 18.472 11.761 1.00 96.88 310 PRO A C 1
ATOM 2311 O O . PRO A 1 310 ? -4.539 18.826 12.497 1.00 96.88 310 PRO A O 1
ATOM 2314 N N . VAL A 1 311 ? -5.424 18.699 10.443 1.00 95.56 311 VAL A N 1
ATOM 2315 C CA . VAL A 1 311 ? -4.273 19.331 9.772 1.00 95.56 311 VAL A CA 1
ATOM 2316 C C . VAL A 1 311 ? -3.919 20.685 10.387 1.00 95.56 311 VAL A C 1
ATOM 2318 O O . VAL A 1 311 ? -4.774 21.542 10.614 1.00 95.56 311 VAL A O 1
ATOM 2321 N N . LEU A 1 312 ? -2.622 20.897 10.605 1.00 96.81 312 LEU A N 1
ATOM 2322 C CA . LEU A 1 312 ? -2.045 22.156 11.063 1.00 96.81 312 LEU A CA 1
ATOM 2323 C C . LEU A 1 312 ? -1.441 22.929 9.890 1.00 96.81 312 LEU A C 1
ATOM 2325 O O . LEU A 1 312 ? -0.935 22.351 8.931 1.00 96.81 312 LEU A O 1
ATOM 2329 N N . SER A 1 313 ? -1.429 24.262 9.979 1.00 95.88 313 SER A N 1
ATOM 2330 C CA . SER A 1 313 ? -0.997 25.126 8.868 1.00 95.88 313 SER A CA 1
ATOM 2331 C C . SER A 1 313 ? 0.451 24.868 8.442 1.00 95.88 313 SER A C 1
ATOM 2333 O O . SER A 1 313 ? 0.806 25.045 7.279 1.00 95.88 313 SER A O 1
ATOM 2335 N N . GLY A 1 314 ? 1.286 24.385 9.362 1.00 95.12 314 GLY A N 1
ATOM 2336 C CA . GLY A 1 314 ? 2.680 24.040 9.109 1.00 95.12 314 GLY A CA 1
ATOM 2337 C C . GLY A 1 314 ? 2.931 22.635 8.560 1.00 95.12 314 GLY A C 1
ATOM 2338 O O . GLY A 1 314 ? 4.070 22.379 8.192 1.00 95.12 314 GLY A O 1
ATOM 2339 N N . ASP A 1 315 ? 1.940 21.741 8.476 1.00 98.19 315 ASP A N 1
ATOM 2340 C CA . ASP A 1 315 ? 2.187 20.318 8.193 1.00 98.19 315 ASP A CA 1
ATOM 2341 C C . ASP A 1 315 ? 2.893 20.098 6.848 1.00 98.19 315 ASP A C 1
ATOM 2343 O O . ASP A 1 315 ? 3.973 19.511 6.823 1.00 98.19 315 ASP A O 1
ATOM 2347 N N . SER A 1 316 ? 2.388 20.687 5.762 1.00 98.12 316 SER A N 1
ATOM 2348 C CA . SER A 1 316 ? 3.024 20.681 4.434 1.00 98.12 316 SER A CA 1
ATOM 2349 C C . SER A 1 316 ? 4.350 21.457 4.376 1.00 98.12 316 SER A C 1
ATOM 2351 O O . SER A 1 316 ? 5.125 21.320 3.436 1.00 98.12 316 SER A O 1
ATOM 2353 N N . GLY A 1 317 ? 4.625 22.307 5.365 1.00 96.50 317 GLY A N 1
ATOM 2354 C CA . GLY A 1 317 ? 5.873 23.062 5.502 1.00 96.50 317 GLY A CA 1
ATOM 2355 C C . GLY A 1 317 ? 6.851 22.474 6.513 1.00 96.50 317 GLY A C 1
ATOM 2356 O O . GLY A 1 317 ? 7.818 23.151 6.867 1.00 96.50 317 GLY A O 1
ATOM 2357 N N . SER A 1 318 ? 6.582 21.268 7.014 1.00 97.81 318 SER A N 1
ATOM 2358 C CA . SER A 1 318 ? 7.374 20.663 8.080 1.00 97.81 318 SER A CA 1
ATOM 2359 C C . SER A 1 318 ? 8.807 20.422 7.635 1.00 97.81 318 SER A C 1
ATOM 2361 O O . SER A 1 318 ? 9.099 20.278 6.447 1.00 97.81 318 SER A O 1
ATOM 2363 N N . GLN A 1 319 ? 9.717 20.368 8.607 1.00 96.25 319 GLN A N 1
ATOM 2364 C CA . GLN A 1 319 ? 11.135 20.158 8.338 1.00 96.25 319 GLN A CA 1
ATOM 2365 C C . GLN A 1 319 ? 11.334 18.954 7.408 1.00 96.25 319 GLN A C 1
ATOM 2367 O O . GLN A 1 319 ? 10.859 17.862 7.708 1.00 96.25 319 GLN A O 1
ATOM 2372 N N . ASN A 1 320 ? 12.043 19.177 6.299 1.00 95.50 320 ASN A N 1
ATOM 2373 C CA . ASN A 1 320 ? 12.344 18.201 5.246 1.00 95.50 320 ASN A CA 1
ATOM 2374 C C . ASN A 1 320 ? 11.141 17.523 4.568 1.00 95.50 320 ASN A C 1
ATOM 2376 O O . ASN A 1 320 ? 11.354 16.565 3.833 1.00 95.50 320 ASN A O 1
ATOM 2380 N N . MET A 1 321 ? 9.911 18.014 4.735 1.00 97.75 321 MET A N 1
ATOM 2381 C CA . MET A 1 321 ? 8.823 17.592 3.856 1.00 97.75 321 MET A CA 1
ATOM 2382 C C . MET A 1 321 ? 9.051 18.199 2.470 1.00 97.75 321 MET A C 1
ATOM 2384 O O . MET A 1 321 ? 9.077 19.422 2.304 1.00 97.75 321 MET A O 1
ATOM 2388 N N . GLN A 1 322 ? 9.284 17.344 1.476 1.00 96.00 322 GLN A N 1
ATOM 2389 C CA . GLN A 1 322 ? 9.698 17.770 0.136 1.00 96.00 322 GLN A CA 1
ATOM 2390 C C . GLN A 1 322 ? 8.564 17.785 -0.892 1.00 96.00 322 GLN A C 1
ATOM 2392 O O . GLN A 1 322 ? 8.741 18.388 -1.954 1.00 96.00 322 GLN A O 1
ATOM 2397 N N . HIS A 1 323 ? 7.418 17.190 -0.564 1.00 98.31 323 HIS A N 1
ATOM 2398 C CA . HIS A 1 323 ? 6.330 16.889 -1.494 1.00 98.31 323 HIS A CA 1
ATOM 2399 C C . HIS A 1 323 ? 4.974 17.299 -0.936 1.00 98.31 323 HIS A C 1
ATOM 2401 O O . HIS A 1 323 ? 4.848 17.699 0.223 1.00 98.31 323 HIS A O 1
ATOM 2407 N N . MET A 1 324 ? 3.952 17.206 -1.781 1.00 98.56 324 MET A N 1
ATOM 2408 C CA . MET A 1 324 ? 2.595 17.646 -1.488 1.00 98.56 324 MET A CA 1
ATOM 2409 C C . MET A 1 324 ? 1.630 16.549 -1.888 1.00 98.56 324 MET A C 1
ATOM 2411 O O . MET A 1 324 ? 1.805 15.900 -2.916 1.00 98.56 324 MET A O 1
ATOM 2415 N N . ALA A 1 325 ? 0.586 16.373 -1.090 1.00 98.62 325 ALA A N 1
ATOM 2416 C CA . ALA A 1 325 ? -0.442 15.401 -1.397 1.00 98.62 325 ALA A CA 1
ATOM 2417 C C . ALA A 1 325 ? -1.218 15.793 -2.660 1.00 98.62 325 ALA A C 1
ATOM 2419 O O . ALA A 1 325 ? -1.555 16.966 -2.858 1.00 98.62 325 ALA A O 1
ATOM 2420 N N . VAL A 1 326 ? -1.536 14.802 -3.492 1.00 98.88 326 VAL A N 1
ATOM 2421 C CA . VAL A 1 326 ? -2.309 14.993 -4.724 1.00 98.88 326 VAL A CA 1
ATOM 2422 C C . VAL A 1 326 ? -3.534 14.102 -4.701 1.00 98.88 326 VAL A C 1
ATOM 2424 O O . VAL A 1 326 ? -3.401 12.887 -4.604 1.00 98.88 326 VAL A O 1
ATOM 2427 N N . ILE A 1 327 ? -4.712 14.710 -4.827 1.00 98.31 327 ILE A N 1
ATOM 2428 C CA . ILE A 1 327 ? -6.009 14.044 -4.729 1.00 98.31 327 ILE A CA 1
ATOM 2429 C C . ILE A 1 327 ? -6.743 14.074 -6.067 1.00 98.31 327 ILE A C 1
ATOM 2431 O O . ILE A 1 327 ? -6.721 15.090 -6.776 1.00 98.31 327 ILE A O 1
ATOM 2435 N N . ARG A 1 328 ? -7.425 12.972 -6.384 1.00 97.75 328 ARG A N 1
ATOM 2436 C CA . ARG A 1 328 ? -8.388 12.839 -7.485 1.00 97.75 328 ARG A CA 1
ATOM 2437 C C . ARG A 1 328 ? -9.610 12.068 -6.985 1.00 97.75 328 ARG A C 1
ATOM 2439 O O . ARG A 1 328 ? -9.438 11.056 -6.312 1.00 97.75 328 ARG A O 1
ATOM 2446 N N . ASP A 1 329 ? -10.801 12.515 -7.372 1.00 95.62 329 ASP A N 1
ATOM 2447 C CA . ASP A 1 329 ? -12.069 11.875 -7.012 1.00 95.62 329 ASP A CA 1
ATOM 2448 C C . ASP A 1 329 ? -12.749 11.330 -8.280 1.00 95.62 329 ASP A C 1
ATOM 2450 O O . ASP A 1 329 ? -12.717 11.961 -9.340 1.00 95.62 329 ASP A O 1
ATOM 2454 N N . PHE A 1 330 ? -13.387 10.164 -8.194 1.00 93.00 330 PHE A N 1
ATOM 2455 C CA . PHE A 1 330 ? -14.194 9.611 -9.287 1.00 93.00 330 PHE A CA 1
ATOM 2456 C C . PHE A 1 330 ? -15.471 8.970 -8.766 1.00 93.00 330 PHE A C 1
ATOM 2458 O O . PHE A 1 330 ? -15.501 8.438 -7.663 1.00 93.00 330 PHE A O 1
ATOM 2465 N N . THR A 1 331 ? -16.536 9.020 -9.565 1.00 90.62 331 THR A N 1
ATOM 2466 C CA . THR A 1 331 ? -17.804 8.364 -9.230 1.00 90.62 331 THR A CA 1
ATOM 2467 C C . THR A 1 331 ? -17.890 7.019 -9.930 1.00 90.62 331 THR A C 1
ATOM 2469 O O . THR A 1 331 ? -17.936 6.956 -11.158 1.00 90.62 331 THR A O 1
ATOM 2472 N N . LEU A 1 332 ? -17.954 5.944 -9.154 1.00 85.44 332 LEU A N 1
ATOM 2473 C CA . LEU A 1 332 ? -18.163 4.605 -9.687 1.00 85.44 332 LEU A CA 1
ATOM 2474 C C . LEU A 1 332 ? -19.643 4.373 -10.046 1.00 85.44 332 LEU A C 1
ATOM 2476 O O . LEU A 1 332 ? -20.535 4.944 -9.411 1.00 85.44 332 LEU A O 1
ATOM 2480 N N . PRO A 1 333 ? -19.945 3.546 -11.062 1.00 77.06 333 PRO A N 1
ATOM 2481 C CA . PRO A 1 333 ? -21.321 3.206 -11.402 1.00 77.06 333 PRO A CA 1
ATOM 2482 C C . PRO A 1 333 ? -22.046 2.542 -10.222 1.00 77.06 333 PRO A C 1
ATOM 2484 O O . PRO A 1 333 ? -21.582 1.544 -9.673 1.00 77.06 333 PRO A O 1
ATOM 2487 N N . SER A 1 334 ? -23.218 3.061 -9.848 1.00 62.19 334 SER A N 1
ATOM 2488 C CA . SER A 1 334 ? -24.061 2.449 -8.819 1.00 62.19 334 SER A CA 1
ATOM 2489 C C . SER A 1 334 ? -24.732 1.193 -9.381 1.00 62.19 334 SER A C 1
ATOM 2491 O O . SER A 1 334 ? -25.646 1.296 -10.198 1.00 62.19 334 SER A O 1
ATOM 2493 N N . GLY A 1 335 ? -24.332 0.006 -8.925 1.00 47.53 335 GLY A N 1
ATOM 2494 C CA . GLY A 1 335 ? -25.122 -1.210 -9.130 1.00 47.53 335 GLY A CA 1
ATOM 2495 C C . GLY A 1 335 ? -24.381 -2.355 -9.804 1.00 47.53 335 GLY A C 1
ATOM 2496 O O . GLY A 1 335 ? -24.124 -2.355 -11.003 1.00 47.53 335 GLY A O 1
ATOM 2497 N N . GLY A 1 336 ? -24.148 -3.381 -8.994 1.00 37.72 336 GLY A N 1
ATOM 2498 C CA . GLY A 1 336 ? -23.655 -4.683 -9.396 1.00 37.72 336 GLY A CA 1
ATOM 2499 C C . GLY A 1 336 ? -22.744 -5.210 -8.309 1.00 37.72 336 GLY A C 1
ATOM 2500 O O . GLY A 1 336 ? -21.536 -5.077 -8.419 1.00 37.72 336 GLY A O 1
ATOM 2501 N N . SER A 1 337 ? -23.304 -5.818 -7.259 1.00 33.50 337 SER A N 1
ATOM 2502 C CA . SER A 1 337 ? -22.539 -6.846 -6.558 1.00 33.50 337 SER A CA 1
ATOM 2503 C C . SER A 1 337 ? -22.042 -7.803 -7.635 1.00 33.50 337 SER A C 1
ATOM 2505 O O . SER A 1 337 ? -22.875 -8.346 -8.372 1.00 33.50 337 SER A O 1
ATOM 2507 N N . ASN A 1 338 ? -20.729 -7.994 -7.750 1.00 35.59 338 ASN A N 1
ATOM 2508 C CA . ASN A 1 338 ? -20.206 -9.136 -8.480 1.00 35.59 338 ASN A CA 1
ATOM 2509 C C . ASN A 1 338 ? -20.992 -10.357 -7.966 1.00 35.5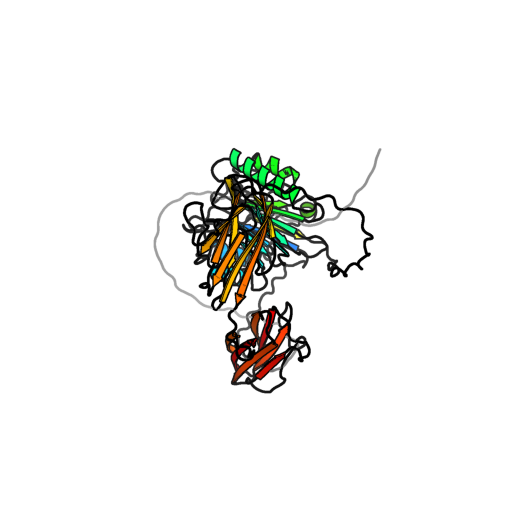9 338 ASN A C 1
ATOM 2511 O O . ASN A 1 338 ? -21.008 -10.571 -6.745 1.00 35.59 338 ASN A O 1
ATOM 2515 N N . PRO A 1 339 ? -21.753 -11.095 -8.803 1.00 28.72 339 PRO A N 1
ATOM 2516 C CA . PRO A 1 339 ? -22.313 -12.341 -8.327 1.00 28.72 339 PRO A CA 1
ATOM 2517 C C . PRO A 1 339 ? -21.127 -13.128 -7.790 1.00 28.72 339 PRO A C 1
ATOM 2519 O O . PRO A 1 339 ? -20.121 -13.282 -8.485 1.00 28.72 339 PRO A O 1
ATOM 2522 N N . THR A 1 340 ? -21.225 -13.587 -6.541 1.00 33.50 340 THR A N 1
ATOM 2523 C CA . THR A 1 340 ? -20.353 -14.647 -6.039 1.00 33.50 340 THR A CA 1
ATOM 2524 C C . THR A 1 340 ? -20.142 -15.622 -7.191 1.00 33.50 340 THR A C 1
ATOM 2526 O O . THR A 1 340 ? -21.161 -16.050 -7.752 1.00 33.50 340 THR A O 1
ATOM 2529 N N . PRO A 1 341 ? -18.897 -15.921 -7.617 1.00 30.31 341 PRO A N 1
ATOM 2530 C CA . PRO A 1 341 ? -18.690 -16.826 -8.729 1.00 30.31 341 PRO A CA 1
ATOM 2531 C C . PRO A 1 341 ? -19.437 -18.108 -8.390 1.00 30.31 341 PRO A C 1
ATOM 2533 O O . PRO A 1 341 ? -19.095 -18.832 -7.454 1.00 30.31 341 PRO A O 1
ATOM 2536 N N . THR A 1 342 ? -20.539 -18.332 -9.102 1.00 30.00 342 THR A N 1
ATOM 2537 C CA . THR A 1 342 ? -21.253 -19.593 -9.028 1.00 30.00 342 THR A CA 1
ATOM 2538 C C . THR A 1 342 ? -20.252 -20.616 -9.546 1.00 30.00 342 THR A C 1
ATOM 2540 O O . THR A 1 342 ? -19.676 -20.377 -10.612 1.00 30.00 342 THR A O 1
ATOM 2543 N N . PRO A 1 343 ? -19.975 -21.708 -8.813 1.00 30.75 343 PRO A N 1
ATOM 2544 C CA . PRO A 1 343 ? -19.075 -22.734 -9.308 1.00 30.75 343 PRO A CA 1
ATOM 2545 C C . PRO A 1 343 ? -19.589 -23.181 -10.675 1.00 30.75 343 PRO A C 1
ATOM 2547 O O . PRO A 1 343 ? -20.710 -23.676 -10.797 1.00 30.75 343 PRO A O 1
ATOM 2550 N N . ILE A 1 344 ? -18.793 -22.940 -11.716 1.00 32.28 344 ILE A N 1
ATOM 2551 C CA . ILE A 1 344 ? -19.101 -23.412 -13.063 1.00 32.28 344 ILE A CA 1
ATOM 2552 C C . ILE A 1 344 ? -19.201 -24.944 -12.972 1.00 32.28 344 ILE A C 1
ATOM 2554 O O . ILE A 1 344 ? -18.256 -25.570 -12.478 1.00 32.28 344 ILE A O 1
ATOM 2558 N N . PRO A 1 345 ? -20.310 -25.576 -13.406 1.00 29.09 345 PRO A N 1
ATOM 2559 C CA . PRO A 1 345 ? -20.388 -27.026 -13.452 1.00 29.09 345 PRO A CA 1
ATOM 2560 C C . PRO A 1 345 ? -19.296 -27.545 -14.384 1.00 29.09 345 PRO A C 1
ATOM 2562 O O . PRO A 1 345 ? -19.168 -27.135 -15.537 1.00 29.09 345 PRO A O 1
ATOM 2565 N N . THR A 1 346 ? -18.484 -28.436 -13.837 1.00 31.31 346 THR A N 1
ATOM 2566 C CA . THR A 1 346 ? -17.343 -29.061 -14.490 1.00 31.31 346 THR A CA 1
ATOM 2567 C C . THR A 1 346 ? -17.836 -29.863 -15.695 1.00 31.31 346 THR A C 1
ATOM 2569 O O . THR A 1 346 ? -18.477 -30.900 -15.527 1.00 31.31 346 THR A O 1
ATOM 2572 N N . SER A 1 347 ? -17.546 -29.416 -16.919 1.00 25.69 347 SER A N 1
ATOM 2573 C CA . SER A 1 347 ? -17.617 -30.301 -18.080 1.00 25.69 347 SER A CA 1
ATOM 2574 C C . SER A 1 347 ? -16.393 -31.213 -18.051 1.00 25.69 347 SER A C 1
ATOM 2576 O O . SER A 1 347 ? -15.248 -30.770 -18.003 1.00 25.69 347 SER A O 1
ATOM 2578 N N . THR A 1 348 ? -16.645 -32.515 -18.002 1.00 34.94 348 THR A N 1
ATOM 2579 C CA . THR A 1 348 ? -15.619 -33.557 -18.016 1.00 34.94 348 THR A CA 1
ATOM 2580 C C . THR A 1 348 ? -14.866 -33.520 -19.354 1.00 34.94 348 THR A C 1
ATOM 2582 O O . THR A 1 348 ? -15.507 -33.713 -20.391 1.00 34.94 348 THR A O 1
ATOM 2585 N N . PRO A 1 349 ? -13.536 -33.306 -19.398 1.00 32.44 349 PRO A N 1
ATOM 2586 C CA . PRO A 1 349 ? -12.801 -33.425 -20.647 1.00 32.44 349 PRO A CA 1
ATOM 2587 C C . PRO A 1 349 ? -12.488 -34.898 -20.947 1.00 32.44 349 PRO A C 1
ATOM 2589 O O . PRO A 1 349 ? -11.931 -35.626 -20.127 1.00 32.44 349 PRO A O 1
ATOM 2592 N N . THR A 1 350 ? -12.841 -35.323 -22.160 1.00 29.17 350 THR A N 1
ATOM 2593 C CA . THR A 1 350 ? -12.285 -36.517 -22.819 1.00 29.17 350 THR A CA 1
ATOM 2594 C C . THR A 1 350 ? -10.829 -36.217 -23.217 1.00 29.17 350 THR A C 1
ATOM 2596 O O . THR A 1 350 ? -10.567 -35.101 -23.672 1.00 29.17 350 THR A O 1
ATOM 2599 N N . PRO A 1 351 ? -9.867 -37.146 -23.047 1.00 33.88 351 PRO A N 1
ATOM 2600 C CA . PRO A 1 351 ? -8.446 -36.832 -23.175 1.00 33.88 351 PRO A CA 1
ATOM 2601 C C . PRO A 1 351 ? -7.995 -36.739 -24.641 1.00 33.88 351 PRO A C 1
ATOM 2603 O O . PRO A 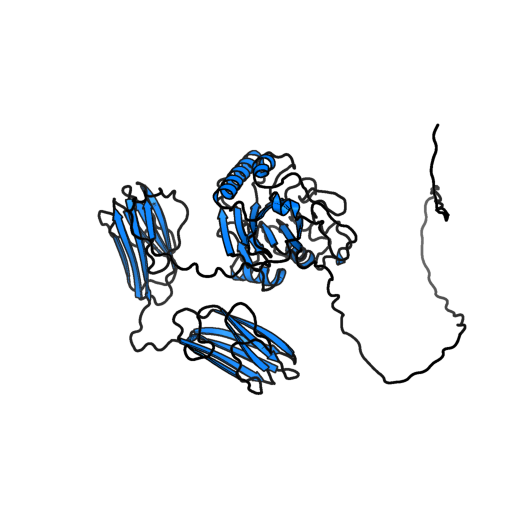1 351 ? -8.257 -37.634 -25.443 1.00 33.88 351 PRO A O 1
ATOM 2606 N N . ALA A 1 352 ? -7.248 -35.682 -24.959 1.00 30.66 352 ALA A N 1
ATOM 2607 C CA . ALA A 1 352 ? -6.404 -35.556 -26.148 1.00 30.66 352 ALA A CA 1
ATOM 2608 C C . ALA A 1 352 ? -4.974 -35.176 -25.696 1.00 30.66 352 ALA A C 1
ATOM 2610 O O . ALA A 1 352 ? -4.823 -34.587 -24.623 1.00 30.66 352 ALA A O 1
ATOM 2611 N N . PRO A 1 353 ? -3.924 -35.584 -26.432 1.00 32.59 353 PRO A N 1
ATOM 2612 C CA . PRO A 1 353 ? -2.608 -35.860 -25.863 1.00 32.59 353 PRO A CA 1
ATOM 2613 C C . PRO A 1 353 ? -1.815 -34.605 -25.488 1.00 32.59 353 PRO A C 1
ATOM 2615 O O . PRO A 1 353 ? -1.841 -33.585 -26.172 1.00 32.59 353 PRO A O 1
ATOM 2618 N N . THR A 1 354 ? -1.065 -34.750 -24.400 1.00 30.64 354 THR A N 1
ATOM 2619 C CA . THR A 1 354 ? -0.162 -33.783 -23.774 1.00 30.64 354 THR A CA 1
ATOM 2620 C C . THR A 1 354 ? 0.939 -33.285 -24.722 1.00 30.64 354 THR A C 1
ATOM 2622 O O . THR A 1 354 ? 1.758 -34.099 -25.155 1.00 30.64 354 THR A O 1
ATOM 2625 N N . PRO A 1 355 ? 1.074 -31.968 -24.977 1.00 29.03 355 PRO A N 1
ATOM 2626 C CA . PRO A 1 355 ? 2.370 -31.381 -25.276 1.00 29.03 355 PRO A CA 1
ATOM 2627 C C . PRO A 1 355 ? 3.105 -31.092 -23.960 1.00 29.03 355 PRO A C 1
ATOM 2629 O O . PRO A 1 355 ? 2.603 -30.398 -23.076 1.00 29.03 355 PRO A O 1
ATOM 2632 N N . THR A 1 356 ? 4.295 -31.665 -23.823 1.00 35.03 356 THR A N 1
ATOM 2633 C CA . THR A 1 356 ? 5.234 -31.421 -22.723 1.00 35.03 356 THR A CA 1
ATOM 2634 C C . THR A 1 356 ? 5.564 -29.924 -22.623 1.00 35.03 356 THR A C 1
ATOM 2636 O O . THR A 1 356 ? 6.002 -29.358 -23.628 1.00 35.03 356 THR A O 1
ATOM 2639 N N . PRO A 1 357 ? 5.405 -29.261 -21.459 1.00 31.27 357 PRO A N 1
ATOM 2640 C CA . PRO A 1 357 ? 5.893 -27.899 -21.292 1.00 31.27 357 PRO A CA 1
ATOM 2641 C C . PRO A 1 357 ? 7.426 -27.892 -21.299 1.00 31.27 357 PRO A C 1
ATOM 2643 O O . PRO A 1 357 ? 8.071 -28.654 -20.577 1.00 31.27 357 PRO A O 1
ATOM 2646 N N . ALA A 1 358 ? 8.000 -27.034 -22.140 1.00 29.17 358 ALA A N 1
ATOM 2647 C CA . ALA A 1 358 ? 9.411 -26.686 -22.081 1.00 29.17 358 ALA A CA 1
ATOM 2648 C C . ALA A 1 358 ? 9.668 -25.829 -20.823 1.00 29.17 358 ALA A C 1
ATOM 2650 O O . ALA A 1 358 ? 8.838 -24.975 -20.503 1.00 29.17 358 ALA A O 1
ATOM 2651 N N . PRO A 1 359 ? 10.780 -26.045 -20.104 1.00 31.11 359 PRO A N 1
ATOM 2652 C CA . PRO A 1 359 ? 11.100 -25.296 -18.896 1.00 31.11 359 PRO A CA 1
ATOM 2653 C C . PRO A 1 359 ? 11.471 -23.842 -19.214 1.00 31.11 359 PRO A C 1
ATOM 2655 O O . PRO A 1 359 ? 12.252 -23.571 -20.129 1.00 31.11 359 PRO A O 1
ATOM 2658 N N . THR A 1 360 ? 10.914 -22.910 -18.443 1.00 32.31 360 THR A N 1
ATOM 2659 C CA . THR A 1 360 ? 11.301 -21.494 -18.443 1.00 32.31 360 THR A CA 1
ATOM 2660 C C . THR A 1 360 ? 12.613 -21.341 -17.664 1.00 32.31 360 THR A C 1
ATOM 2662 O O . THR A 1 360 ? 12.644 -21.753 -16.505 1.00 32.31 360 THR A O 1
ATOM 2665 N N . PRO A 1 361 ? 13.684 -20.751 -18.230 1.00 27.47 361 PRO A N 1
ATOM 2666 C CA . PRO A 1 361 ? 14.921 -20.519 -17.491 1.00 27.47 361 PRO A CA 1
ATOM 2667 C C . PRO A 1 361 ? 14.696 -19.510 -16.359 1.00 27.47 361 PRO A C 1
ATOM 2669 O O . PRO A 1 361 ? 14.224 -18.398 -16.601 1.00 27.47 361 PRO A O 1
ATOM 2672 N N . SER A 1 362 ? 15.065 -19.894 -15.138 1.00 34.16 362 SER A N 1
ATOM 2673 C CA . SER A 1 362 ? 15.151 -19.004 -13.980 1.00 34.16 362 SER A CA 1
ATOM 2674 C C . SER A 1 362 ? 16.297 -17.999 -14.156 1.00 34.16 362 SER A C 1
ATOM 2676 O O . SER A 1 362 ? 17.426 -18.373 -14.486 1.00 34.16 362 SER A O 1
ATOM 2678 N N . THR A 1 363 ? 16.000 -16.712 -13.951 1.00 29.03 363 THR A N 1
ATOM 2679 C CA . THR A 1 363 ? 17.004 -15.643 -13.839 1.00 29.03 363 THR A CA 1
ATOM 2680 C C . THR A 1 363 ? 17.082 -15.287 -12.358 1.00 29.03 363 THR A C 1
ATOM 2682 O O . THR A 1 363 ? 16.098 -14.829 -11.780 1.00 29.03 363 THR A O 1
ATOM 2685 N N . GLY A 1 364 ? 18.217 -15.599 -11.731 1.00 35.31 364 GLY A N 1
ATOM 2686 C CA . GLY A 1 364 ? 18.396 -15.558 -10.282 1.00 35.31 364 GLY A CA 1
ATOM 2687 C C . GLY A 1 364 ? 18.229 -14.169 -9.660 1.00 35.31 364 GLY A C 1
ATOM 2688 O O . GLY A 1 364 ? 18.665 -13.165 -10.217 1.00 35.31 364 GLY A O 1
ATOM 2689 N N . GLY A 1 365 ? 17.638 -14.141 -8.461 1.00 40.78 365 GLY A N 1
ATOM 2690 C CA . GLY A 1 365 ? 17.620 -12.967 -7.585 1.00 40.78 365 GLY A CA 1
ATOM 2691 C C . GLY A 1 365 ? 16.661 -13.075 -6.395 1.00 40.78 365 GLY A C 1
ATOM 2692 O O . GLY A 1 365 ? 17.027 -12.704 -5.283 1.00 40.78 365 GLY A O 1
ATOM 2693 N N . SER A 1 366 ? 15.465 -13.640 -6.583 1.00 51.03 366 SER A N 1
ATOM 2694 C CA . SER A 1 366 ? 14.447 -13.704 -5.521 1.00 51.03 366 SER A CA 1
ATOM 2695 C C . SER A 1 366 ? 14.428 -15.059 -4.806 1.00 51.03 366 SER A C 1
ATOM 2697 O O . SER A 1 366 ? 14.484 -16.111 -5.440 1.00 51.03 366 SER A O 1
ATOM 2699 N N . THR A 1 367 ? 14.358 -15.042 -3.469 1.00 70.44 367 THR A N 1
ATOM 2700 C CA . THR A 1 367 ? 14.232 -16.270 -2.663 1.00 70.44 367 THR A CA 1
ATOM 2701 C C . THR A 1 367 ? 12.764 -16.638 -2.508 1.00 70.44 367 THR A C 1
ATOM 2703 O O . THR A 1 367 ? 12.005 -15.910 -1.876 1.00 70.44 367 THR A O 1
ATOM 2706 N N . VAL A 1 368 ? 12.362 -17.792 -3.024 1.00 80.75 368 VAL A N 1
ATOM 2707 C CA . VAL A 1 368 ? 10.959 -18.214 -3.082 1.00 80.75 368 VAL A CA 1
ATOM 2708 C C . VAL A 1 368 ? 10.541 -18.993 -1.825 1.00 80.75 368 VAL A C 1
ATOM 2710 O O . VAL A 1 368 ? 11.182 -19.964 -1.427 1.00 80.75 368 VAL A O 1
ATOM 2713 N N . ALA A 1 369 ? 9.425 -18.612 -1.201 1.00 74.56 369 ALA A N 1
ATOM 2714 C CA . ALA A 1 369 ? 8.875 -19.331 -0.050 1.00 74.56 369 ALA A CA 1
ATOM 2715 C C . ALA A 1 369 ? 8.282 -20.696 -0.452 1.00 74.56 369 ALA A C 1
ATOM 2717 O O . ALA A 1 369 ? 7.515 -20.795 -1.410 1.00 74.56 369 ALA A O 1
ATOM 2718 N N . LEU A 1 370 ? 8.573 -21.744 0.319 1.00 79.12 370 LEU A N 1
ATOM 2719 C CA . LEU A 1 370 ? 7.989 -23.076 0.169 1.00 79.12 370 LEU A CA 1
ATOM 2720 C C . LEU A 1 370 ? 6.913 -23.319 1.228 1.00 79.12 370 LEU A C 1
ATOM 2722 O O . LEU A 1 370 ? 7.083 -23.004 2.405 1.00 79.12 370 LEU A O 1
ATOM 2726 N N . THR A 1 371 ? 5.819 -23.956 0.813 1.00 78.44 371 THR A N 1
ATOM 2727 C CA . THR A 1 371 ? 4.801 -24.486 1.729 1.00 78.44 371 THR A CA 1
ATOM 2728 C C . THR A 1 371 ? 5.120 -25.941 2.065 1.00 78.44 371 THR A C 1
ATOM 2730 O O . THR A 1 371 ? 5.396 -26.737 1.169 1.00 78.44 371 THR A O 1
ATOM 2733 N N . SER A 1 372 ? 5.078 -26.300 3.353 1.00 81.19 372 SER A N 1
ATOM 2734 C CA . SER A 1 372 ? 5.393 -27.658 3.819 1.00 81.19 372 SER A CA 1
ATOM 2735 C C . SER A 1 372 ? 4.551 -28.721 3.100 1.00 81.19 372 SER A C 1
ATOM 2737 O O . SER A 1 372 ? 3.325 -28.642 3.094 1.00 81.19 372 SER A O 1
ATOM 2739 N N . GLY A 1 373 ? 5.208 -29.723 2.515 1.00 72.75 373 GLY A N 1
ATOM 2740 C CA . GLY A 1 373 ? 4.582 -30.849 1.818 1.00 72.75 373 GLY A CA 1
ATOM 2741 C C . GLY A 1 373 ? 4.120 -30.556 0.387 1.00 72.75 373 GLY A C 1
ATOM 2742 O O . GLY A 1 373 ? 3.684 -31.478 -0.297 1.00 72.75 373 GLY A O 1
ATOM 2743 N N . VAL A 1 374 ? 4.229 -29.311 -0.090 1.00 72.19 374 VAL A N 1
ATOM 2744 C CA . VAL A 1 374 ? 3.861 -28.937 -1.463 1.00 72.19 374 VAL A CA 1
ATOM 2745 C C . VAL A 1 374 ? 5.078 -29.058 -2.378 1.00 72.19 374 VAL A C 1
ATOM 2747 O O . VAL A 1 374 ? 6.130 -28.475 -2.111 1.00 72.19 374 VAL A O 1
ATOM 2750 N N . THR A 1 375 ? 4.934 -29.814 -3.467 1.00 80.69 375 THR A N 1
ATOM 2751 C CA . THR A 1 375 ? 5.974 -29.970 -4.491 1.00 80.69 375 THR A CA 1
ATOM 2752 C C . THR A 1 375 ? 5.951 -28.802 -5.472 1.00 80.69 375 THR A C 1
ATOM 2754 O O . THR A 1 375 ? 4.913 -28.490 -6.055 1.00 80.69 375 THR A O 1
ATOM 2757 N N . ARG A 1 376 ? 7.115 -28.194 -5.702 1.00 83.56 376 ARG A N 1
ATOM 2758 C CA . ARG A 1 376 ? 7.352 -27.169 -6.721 1.00 83.56 376 ARG A CA 1
ATOM 2759 C C . ARG A 1 376 ? 8.183 -27.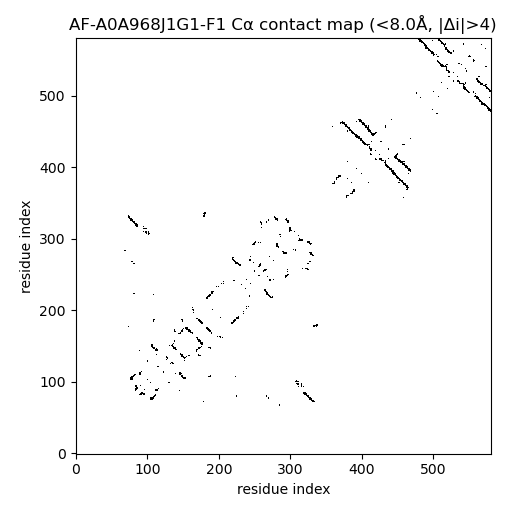754 -7.858 1.00 83.56 376 ARG A C 1
ATOM 2761 O O . ARG A 1 376 ? 9.195 -28.383 -7.584 1.00 83.56 376 ARG A O 1
ATOM 2768 N N . ASN A 1 377 ? 7.794 -27.504 -9.106 1.00 86.31 377 ASN A N 1
ATOM 2769 C CA . ASN A 1 377 ? 8.597 -27.847 -10.284 1.00 86.31 377 ASN A CA 1
ATOM 2770 C C . ASN A 1 377 ? 9.274 -26.588 -10.830 1.00 86.31 377 ASN A C 1
ATOM 2772 O O . ASN A 1 377 ? 8.610 -25.558 -10.937 1.00 86.31 377 ASN A O 1
ATOM 2776 N N . ASP A 1 378 ? 10.555 -26.678 -11.171 1.00 89.25 378 ASP A N 1
ATOM 2777 C CA . ASP A 1 378 ? 11.344 -25.559 -11.688 1.00 89.25 378 ASP A CA 1
ATOM 2778 C C . ASP A 1 378 ? 12.508 -26.032 -12.580 1.00 89.25 378 ASP A C 1
ATOM 2780 O O . ASP A 1 378 ? 12.708 -27.238 -12.777 1.00 89.25 378 ASP A O 1
ATOM 2784 N N . SER A 1 379 ? 13.275 -25.084 -13.126 1.00 90.06 379 SER A N 1
ATOM 2785 C CA . SER A 1 379 ? 14.506 -25.373 -13.865 1.00 90.06 379 SER A CA 1
ATOM 2786 C C . SER A 1 379 ? 15.640 -24.412 -13.534 1.00 90.06 379 SER A C 1
ATOM 2788 O O . SER A 1 379 ? 15.435 -23.206 -13.423 1.00 90.06 379 SER A O 1
ATOM 2790 N N . VAL A 1 380 ? 16.857 -24.952 -13.468 1.00 89.75 380 VAL A N 1
ATOM 2791 C CA . VAL A 1 380 ? 18.078 -24.194 -13.192 1.00 89.75 380 VAL A CA 1
ATOM 2792 C C . VAL A 1 380 ? 19.076 -24.370 -14.334 1.00 89.75 380 VAL A C 1
ATOM 2794 O O . VAL A 1 380 ? 19.311 -25.477 -14.823 1.00 89.75 380 VAL A O 1
ATOM 2797 N N . SER A 1 381 ? 19.669 -23.266 -14.788 1.00 89.75 381 SER A N 1
ATOM 2798 C CA . SER A 1 381 ? 20.730 -23.290 -15.804 1.00 89.75 381 SER A CA 1
ATOM 2799 C C . SER A 1 381 ? 22.085 -23.665 -15.190 1.00 89.75 381 SER A C 1
ATOM 2801 O O . SER A 1 381 ? 22.309 -23.465 -13.999 1.00 89.75 381 SER A O 1
ATOM 2803 N N . SER A 1 382 ? 23.023 -24.173 -16.000 1.00 89.81 382 SER A N 1
ATOM 2804 C CA . SER A 1 382 ? 24.371 -24.508 -15.511 1.00 89.81 382 SER A CA 1
ATOM 2805 C C . SER A 1 382 ? 25.073 -23.275 -14.916 1.00 89.81 382 SER A C 1
ATOM 2807 O O . SER A 1 382 ? 25.081 -22.200 -15.517 1.00 89.81 382 SER A O 1
ATOM 2809 N N . GLY A 1 383 ? 25.637 -23.433 -13.721 1.00 80.75 383 GLY A N 1
ATOM 2810 C CA . GLY A 1 383 ? 26.279 -22.391 -12.924 1.00 80.75 383 GLY A CA 1
ATOM 2811 C C . GLY A 1 383 ? 25.324 -21.411 -12.233 1.00 80.75 383 GLY A C 1
ATOM 2812 O O . GLY A 1 383 ? 25.811 -20.493 -11.573 1.00 80.75 383 GLY A O 1
ATOM 2813 N N . GLN A 1 384 ? 24.003 -21.564 -12.386 1.00 90.12 384 GLN A N 1
ATOM 2814 C CA . GLN A 1 384 ? 23.001 -20.691 -11.766 1.00 90.12 384 GLN A CA 1
ATOM 2815 C C . GLN A 1 384 ? 22.413 -21.296 -10.492 1.00 90.12 384 GLN A C 1
ATOM 2817 O O . GLN A 1 384 ? 22.505 -22.500 -10.256 1.00 90.12 384 GLN A O 1
ATOM 2822 N N . TRP A 1 385 ? 21.802 -20.428 -9.686 1.00 90.00 385 TRP A N 1
ATOM 2823 C CA . TRP A 1 385 ? 21.181 -20.778 -8.417 1.00 90.00 385 TRP A CA 1
ATOM 2824 C C . TRP A 1 385 ? 19.722 -20.356 -8.389 1.00 90.00 385 TRP A C 1
ATOM 2826 O O . TRP A 1 385 ? 19.418 -19.179 -8.582 1.00 90.00 385 TRP A O 1
ATOM 2836 N N . ASP A 1 386 ? 18.863 -21.291 -8.010 1.00 90.69 386 ASP A N 1
ATOM 2837 C CA . ASP A 1 386 ? 17.535 -20.986 -7.500 1.00 90.69 386 ASP A CA 1
ATOM 2838 C C . ASP A 1 386 ? 17.579 -20.983 -5.977 1.00 90.69 386 ASP A C 1
ATOM 2840 O O . ASP A 1 386 ? 18.221 -21.831 -5.353 1.00 90.69 386 ASP A O 1
ATOM 2844 N N . GLN A 1 387 ? 16.915 -20.010 -5.365 1.00 89.88 387 GLN A N 1
ATOM 2845 C CA . GLN A 1 387 ? 16.934 -19.823 -3.920 1.00 89.88 387 GLN A CA 1
ATOM 2846 C C . GLN A 1 387 ? 15.514 -19.928 -3.375 1.00 89.88 387 GLN A C 1
ATOM 2848 O O . GLN A 1 387 ? 14.585 -19.306 -3.886 1.00 89.88 387 GLN A O 1
ATOM 2853 N N . PHE A 1 388 ? 15.351 -20.693 -2.303 1.00 94.19 388 PHE A N 1
ATOM 2854 C CA . PHE A 1 388 ? 14.083 -20.947 -1.633 1.00 94.19 388 PHE A CA 1
ATOM 2855 C C . PHE A 1 388 ? 14.218 -20.800 -0.118 1.00 94.19 388 PHE A C 1
ATOM 2857 O O . PHE A 1 388 ? 15.325 -20.821 0.423 1.00 94.19 388 PHE A O 1
ATOM 2864 N N . TYR A 1 389 ? 13.098 -20.707 0.597 1.00 92.50 389 TYR A N 1
ATOM 2865 C CA . TYR A 1 389 ? 13.092 -20.839 2.052 1.00 92.50 389 TYR A CA 1
ATOM 2866 C C . TYR A 1 389 ? 11.844 -21.543 2.587 1.00 92.50 389 TYR A C 1
ATOM 2868 O O . TYR A 1 389 ? 10.789 -21.529 1.961 1.00 92.50 389 TYR A O 1
ATOM 2876 N N . ILE A 1 390 ? 11.952 -22.130 3.778 1.00 89.62 390 ILE A N 1
ATOM 2877 C CA . ILE A 1 390 ? 10.825 -22.640 4.565 1.00 89.62 390 ILE A CA 1
ATOM 2878 C C . ILE A 1 390 ? 10.990 -22.224 6.028 1.00 89.62 390 ILE A C 1
ATOM 2880 O O . ILE A 1 390 ? 12.088 -22.285 6.590 1.00 89.62 390 ILE A O 1
ATOM 2884 N N . ASP A 1 391 ? 9.896 -21.795 6.652 1.00 77.19 391 ASP A N 1
ATOM 2885 C CA . ASP A 1 391 ? 9.881 -21.458 8.072 1.00 77.19 391 ASP A CA 1
ATOM 2886 C C . ASP A 1 391 ? 9.566 -22.712 8.900 1.00 77.19 391 ASP A C 1
ATOM 2888 O O . ASP A 1 391 ? 8.525 -23.352 8.732 1.00 77.19 391 ASP A O 1
ATOM 2892 N N . VAL A 1 392 ? 10.489 -23.082 9.792 1.00 70.94 392 VAL A N 1
ATOM 2893 C CA . VAL A 1 392 ? 10.336 -24.233 10.686 1.00 70.94 392 VAL A CA 1
ATOM 2894 C C . VAL A 1 392 ? 9.827 -23.754 12.051 1.00 70.94 392 VAL A C 1
ATOM 2896 O O . VAL A 1 392 ? 10.522 -22.987 12.726 1.00 70.94 392 VAL A O 1
ATOM 2899 N N . PRO A 1 393 ? 8.638 -24.190 12.501 1.00 62.44 393 PRO A N 1
ATOM 2900 C CA . PRO A 1 393 ? 8.136 -23.885 13.835 1.00 62.44 393 PRO A CA 1
ATOM 2901 C C . PRO A 1 393 ? 8.949 -24.587 14.933 1.00 62.44 393 PRO A C 1
ATOM 2903 O O . PRO A 1 393 ? 9.642 -25.579 14.703 1.00 62.44 393 PRO A O 1
ATOM 2906 N N . ALA A 1 394 ? 8.840 -24.085 16.164 1.00 58.44 394 ALA A N 1
ATOM 2907 C CA . ALA A 1 394 ? 9.402 -24.762 17.331 1.00 58.44 394 ALA A CA 1
ATOM 2908 C C . ALA A 1 394 ? 8.715 -26.113 17.565 1.00 58.44 394 ALA A C 1
ATOM 2910 O O . ALA A 1 394 ? 7.502 -26.228 17.410 1.00 58.44 394 ALA A O 1
ATOM 2911 N N . GLY A 1 395 ? 9.498 -27.120 17.960 1.00 53.84 395 GLY A N 1
ATOM 2912 C CA . GLY A 1 395 ? 8.989 -28.465 18.241 1.00 53.84 395 GLY A CA 1
ATOM 2913 C C . GLY A 1 395 ? 8.908 -29.395 17.027 1.00 53.84 395 GLY A C 1
ATOM 2914 O O . GLY A 1 395 ? 8.463 -30.533 17.171 1.00 53.84 395 GLY A O 1
ATOM 2915 N N . ALA A 1 396 ? 9.373 -28.969 15.850 1.00 65.94 396 ALA A N 1
ATOM 2916 C CA . ALA A 1 396 ? 9.516 -29.863 14.709 1.00 65.94 396 ALA A CA 1
ATOM 2917 C C . ALA A 1 396 ? 10.523 -30.991 15.001 1.00 65.94 396 ALA A C 1
ATOM 2919 O O . ALA A 1 396 ? 11.626 -30.741 15.483 1.00 65.94 396 ALA A O 1
ATOM 2920 N N . THR A 1 397 ? 10.161 -32.239 14.694 1.00 76.75 397 THR A N 1
ATOM 2921 C CA . THR A 1 397 ? 11.056 -33.406 14.811 1.00 76.75 397 THR A CA 1
ATOM 2922 C C . THR A 1 397 ? 11.783 -33.722 13.521 1.00 76.75 397 THR A C 1
ATOM 2924 O O . THR A 1 397 ? 12.773 -34.453 13.550 1.00 76.75 397 THR A O 1
ATOM 2927 N N . GLN A 1 398 ? 11.341 -33.180 12.387 1.00 88.62 398 GLN A N 1
ATOM 2928 C CA . GLN A 1 398 ? 12.052 -33.348 11.128 1.00 88.62 398 GLN A CA 1
ATOM 2929 C C . GLN A 1 398 ? 11.789 -32.187 10.171 1.00 88.62 398 GLN A C 1
ATOM 2931 O O . GLN A 1 398 ? 10.661 -31.730 10.035 1.00 88.62 398 GLN A O 1
ATOM 2936 N N . LEU A 1 399 ? 12.821 -31.757 9.454 1.00 92.19 399 LEU A N 1
ATOM 2937 C CA . LEU A 1 399 ? 12.700 -31.046 8.187 1.00 92.19 399 LEU A CA 1
ATOM 2938 C C . LEU A 1 399 ? 13.318 -31.941 7.115 1.00 92.19 399 LEU A C 1
ATOM 2940 O O . LEU A 1 399 ? 14.512 -32.231 7.160 1.00 92.19 399 LEU A O 1
ATOM 2944 N N . ARG A 1 400 ? 12.510 -32.390 6.159 1.00 94.00 400 ARG A N 1
ATOM 2945 C CA . ARG A 1 400 ? 12.947 -33.173 5.003 1.00 94.00 400 ARG A CA 1
ATOM 2946 C C . ARG A 1 400 ? 12.799 -32.324 3.750 1.00 94.00 400 ARG A C 1
ATOM 2948 O O . ARG A 1 400 ? 11.689 -31.940 3.405 1.00 94.00 400 ARG A O 1
ATOM 2955 N N . ILE A 1 401 ? 13.895 -32.076 3.048 1.00 96.69 401 ILE A N 1
ATOM 2956 C CA . ILE A 1 401 ? 13.904 -31.433 1.734 1.00 96.69 401 ILE A CA 1
ATOM 2957 C C . ILE A 1 401 ? 14.334 -32.475 0.715 1.00 96.69 401 ILE A C 1
ATOM 2959 O O . ILE A 1 401 ? 15.412 -33.050 0.836 1.00 96.69 401 ILE A O 1
ATOM 2963 N N . ALA A 1 402 ? 13.475 -32.744 -0.258 1.00 92.94 402 ALA A N 1
ATOM 2964 C CA . ALA A 1 402 ? 13.719 -33.714 -1.309 1.00 92.94 402 ALA A CA 1
ATOM 2965 C C . ALA A 1 402 ? 13.595 -33.042 -2.671 1.00 92.94 402 ALA A C 1
ATOM 2967 O O . ALA A 1 402 ? 12.649 -32.294 -2.918 1.00 92.94 402 ALA A O 1
ATOM 2968 N N . MET A 1 403 ? 14.542 -33.348 -3.542 1.00 95.00 403 MET A N 1
ATOM 2969 C CA . MET A 1 403 ? 14.586 -32.921 -4.924 1.00 95.00 403 MET A CA 1
ATOM 2970 C C . MET A 1 403 ? 14.653 -34.160 -5.817 1.00 95.00 403 MET A C 1
ATOM 2972 O O . MET A 1 403 ? 15.330 -35.134 -5.497 1.00 95.00 403 MET A O 1
ATOM 2976 N N . THR A 1 404 ? 13.917 -34.144 -6.920 1.00 93.06 404 THR A N 1
ATOM 2977 C CA . THR A 1 404 ? 14.026 -35.137 -8.001 1.00 93.06 404 THR A CA 1
ATOM 2978 C C . THR A 1 404 ? 14.062 -34.402 -9.328 1.00 93.06 404 THR A C 1
ATOM 2980 O O . THR A 1 404 ? 13.606 -33.268 -9.386 1.00 93.06 404 THR A O 1
ATOM 2983 N N . GLY A 1 405 ? 14.577 -34.995 -10.402 1.00 88.44 405 GLY A N 1
ATOM 2984 C CA . GLY A 1 405 ? 14.629 -34.280 -11.674 1.00 88.44 405 GLY A CA 1
ATOM 2985 C C . GLY A 1 405 ? 15.499 -34.929 -12.737 1.00 88.44 405 GLY A C 1
ATOM 2986 O O . GLY A 1 405 ? 15.980 -36.048 -12.572 1.00 88.44 405 GLY A O 1
ATOM 2987 N N . THR A 1 406 ? 15.704 -34.193 -13.825 1.00 87.50 406 THR A N 1
ATOM 2988 C CA . THR A 1 406 ? 16.631 -34.516 -14.919 1.00 87.50 406 THR A CA 1
ATOM 2989 C C . THR A 1 406 ? 17.801 -33.537 -14.921 1.00 87.50 406 THR A C 1
ATOM 2991 O O . THR A 1 406 ? 17.638 -32.403 -14.472 1.00 87.50 406 THR A O 1
ATOM 2994 N N . GLY A 1 407 ? 18.938 -33.922 -15.501 1.00 90.12 407 GLY A N 1
ATOM 2995 C CA . GLY A 1 407 ? 20.164 -33.120 -15.433 1.00 90.12 407 GLY A CA 1
ATOM 2996 C C . GLY A 1 407 ? 20.882 -33.310 -14.096 1.00 90.12 407 GLY A C 1
ATOM 2997 O O . GLY A 1 407 ? 20.704 -34.343 -13.445 1.00 90.12 407 GLY A O 1
ATOM 2998 N N . ASP A 1 408 ? 21.697 -32.328 -13.716 1.00 87.25 408 ASP A N 1
ATOM 2999 C CA . ASP A 1 408 ? 22.501 -32.369 -12.491 1.00 87.25 408 ASP A CA 1
ATOM 3000 C C . ASP A 1 408 ? 22.338 -31.072 -11.689 1.00 87.25 408 ASP A C 1
ATOM 3002 O O . ASP A 1 408 ? 23.087 -30.110 -11.877 1.00 87.25 408 ASP A O 1
ATOM 3006 N N . ALA A 1 409 ? 21.293 -31.034 -10.863 1.00 91.00 409 ALA A N 1
ATOM 3007 C CA . ALA A 1 409 ? 21.073 -29.990 -9.872 1.00 91.00 409 ALA A CA 1
ATOM 3008 C C . ALA A 1 409 ? 21.517 -30.467 -8.485 1.00 91.00 409 ALA A C 1
ATOM 3010 O O . ALA A 1 409 ? 21.131 -31.547 -8.044 1.00 91.00 409 ALA A O 1
ATOM 3011 N N . ASP A 1 410 ? 22.245 -29.610 -7.778 1.00 91.31 410 ASP A N 1
ATOM 3012 C CA . ASP A 1 410 ? 22.741 -29.832 -6.425 1.00 91.31 410 ASP A CA 1
ATOM 3013 C C . ASP A 1 410 ? 21.897 -29.073 -5.392 1.00 91.31 410 ASP A C 1
ATOM 3015 O O . ASP A 1 410 ? 21.643 -27.874 -5.533 1.00 91.31 410 ASP A O 1
ATOM 3019 N N . LEU A 1 411 ? 21.534 -29.742 -4.300 1.00 94.75 411 LEU A N 1
ATOM 3020 C CA . LEU A 1 411 ? 20.768 -29.203 -3.183 1.00 94.75 411 LEU A CA 1
ATOM 3021 C C . LEU A 1 411 ? 21.686 -28.716 -2.055 1.00 94.75 411 LEU A C 1
ATOM 3023 O O . LEU A 1 411 ? 22.487 -29.467 -1.497 1.00 94.75 411 LEU A O 1
ATOM 3027 N N . TYR A 1 412 ? 21.488 -27.472 -1.633 1.00 94.88 412 TYR A N 1
ATOM 3028 C CA . TYR A 1 412 ? 22.170 -26.847 -0.504 1.00 94.88 412 TYR A CA 1
ATOM 3029 C C . TYR A 1 412 ? 21.152 -26.335 0.507 1.00 94.88 412 TYR A C 1
ATOM 3031 O O . TYR A 1 412 ? 20.125 -25.781 0.132 1.00 94.88 412 TYR A O 1
ATOM 3039 N N . VAL A 1 413 ? 21.432 -26.475 1.801 1.00 95.69 413 VAL A N 1
ATOM 3040 C CA . VAL A 1 413 ? 20.537 -26.003 2.867 1.00 95.69 413 VAL A CA 1
ATOM 3041 C C . VAL A 1 413 ? 21.333 -25.235 3.911 1.00 95.69 413 VAL A C 1
ATOM 3043 O O . VAL A 1 413 ? 22.413 -25.673 4.319 1.00 95.69 413 VAL A O 1
ATOM 3046 N N . LYS A 1 414 ? 20.802 -24.097 4.362 1.00 91.75 414 LYS A N 1
ATOM 3047 C CA . LYS A 1 414 ? 21.400 -23.273 5.417 1.00 91.75 414 LYS A CA 1
ATOM 3048 C C . LYS A 1 414 ? 20.341 -22.579 6.271 1.00 91.75 414 LYS A C 1
ATOM 3050 O O . LYS A 1 414 ? 19.365 -22.051 5.751 1.00 91.75 414 LYS A O 1
ATOM 3055 N N . LYS A 1 415 ? 20.510 -22.557 7.592 1.00 86.31 415 LYS A N 1
ATOM 3056 C CA . LYS A 1 415 ? 19.611 -21.844 8.508 1.00 86.31 415 LYS A CA 1
ATOM 3057 C C . LYS A 1 415 ? 19.996 -20.365 8.596 1.00 86.31 415 LYS A C 1
ATOM 3059 O O . LYS A 1 415 ? 21.158 -20.030 8.797 1.00 86.31 415 LYS A O 1
ATOM 3064 N N . GLY A 1 416 ? 19.010 -19.475 8.507 1.00 75.69 416 GLY A N 1
ATOM 3065 C CA . GLY A 1 416 ? 19.170 -18.040 8.773 1.00 75.69 416 GLY A CA 1
ATOM 3066 C C . GLY A 1 416 ? 19.755 -17.195 7.634 1.00 75.69 416 GLY A C 1
ATOM 3067 O O . GLY A 1 416 ? 19.507 -15.994 7.620 1.00 75.69 416 GLY A O 1
ATOM 3068 N N . SER A 1 417 ? 20.442 -17.787 6.653 1.00 82.75 417 SER A N 1
ATOM 3069 C CA . SER A 1 417 ? 20.893 -17.092 5.437 1.00 82.75 417 SER A CA 1
ATOM 3070 C C . SER A 1 417 ? 20.924 -18.023 4.224 1.00 82.75 417 SER A C 1
ATOM 3072 O O . SER A 1 417 ? 20.972 -19.241 4.388 1.00 82.75 417 SER A O 1
ATOM 3074 N N . GLN A 1 418 ? 20.944 -17.455 3.015 1.00 86.31 418 GLN A N 1
ATOM 3075 C CA . GLN A 1 418 ? 21.081 -18.219 1.772 1.00 86.31 418 GLN A CA 1
ATOM 3076 C C . GLN A 1 418 ? 22.390 -19.029 1.751 1.00 86.31 418 GLN A C 1
ATOM 3078 O O . GLN A 1 418 ? 23.432 -18.515 2.180 1.00 86.31 418 GLN A O 1
ATOM 3083 N N . PRO A 1 419 ? 22.364 -20.281 1.265 1.00 89.25 419 PRO A N 1
ATOM 3084 C CA . PRO A 1 419 ? 23.579 -21.040 1.025 1.00 89.25 419 PRO A CA 1
ATOM 3085 C C . PRO A 1 419 ? 24.310 -20.571 -0.245 1.00 89.25 419 PRO A C 1
ATOM 3087 O O . PRO A 1 419 ? 23.698 -20.099 -1.202 1.00 89.25 419 PRO A O 1
ATOM 3090 N N . SER A 1 420 ? 25.627 -20.769 -0.271 1.00 87.94 420 SER A N 1
ATOM 3091 C CA . SER A 1 420 ? 26.483 -20.656 -1.459 1.00 87.94 420 SER A CA 1
ATOM 3092 C C . SER A 1 420 ? 27.280 -21.947 -1.668 1.00 87.94 420 SER A C 1
ATOM 3094 O O . SER A 1 420 ? 27.303 -22.816 -0.795 1.00 87.94 420 SER A O 1
ATOM 3096 N N . SER A 1 421 ? 28.013 -22.064 -2.780 1.00 85.06 421 SER A N 1
ATOM 3097 C CA . SER A 1 421 ? 28.906 -23.209 -3.034 1.00 85.06 421 SER A CA 1
ATOM 3098 C C . SER A 1 421 ? 30.002 -23.390 -1.973 1.00 85.06 421 SER A C 1
ATOM 3100 O O . SER A 1 421 ? 30.553 -24.483 -1.845 1.00 85.06 421 SER A O 1
ATOM 3102 N N . SER A 1 422 ? 30.304 -22.345 -1.196 1.00 81.94 422 SER A N 1
ATOM 3103 C CA . SER A 1 422 ? 31.328 -22.335 -0.146 1.00 81.94 422 SER A CA 1
ATOM 3104 C C . SER A 1 422 ? 30.782 -22.131 1.274 1.00 81.94 422 SER A C 1
ATOM 3106 O O . SER A 1 422 ? 31.549 -22.241 2.229 1.00 81.94 422 SER A O 1
ATOM 3108 N N . SER A 1 423 ? 29.483 -21.857 1.443 1.00 76.69 423 SER A N 1
ATOM 3109 C CA . SER A 1 423 ? 28.850 -21.614 2.747 1.00 76.69 423 SER A CA 1
ATOM 3110 C C . SER A 1 423 ? 27.457 -22.237 2.804 1.00 76.69 423 SER A C 1
ATOM 3112 O O . SER A 1 423 ? 26.489 -21.685 2.291 1.00 76.69 423 SER A O 1
ATOM 3114 N N . TYR A 1 424 ? 27.347 -23.391 3.454 1.00 90.06 424 TYR A N 1
ATOM 3115 C CA . TYR A 1 424 ? 26.106 -24.147 3.635 1.00 90.06 424 TYR A CA 1
ATOM 3116 C C . TYR A 1 424 ? 26.178 -24.953 4.932 1.00 90.06 424 TYR A C 1
ATOM 3118 O O . TYR A 1 424 ? 27.266 -25.172 5.462 1.00 90.06 424 TYR A O 1
ATOM 3126 N N . ASP A 1 425 ? 25.027 -25.388 5.443 1.00 84.94 425 ASP A N 1
ATOM 3127 C CA . ASP A 1 425 ? 24.979 -26.245 6.629 1.00 84.94 425 ASP A CA 1
ATOM 3128 C C . ASP A 1 425 ? 24.903 -27.726 6.231 1.00 84.94 425 ASP A C 1
ATOM 3130 O O . ASP A 1 425 ? 25.543 -28.562 6.864 1.00 84.94 425 ASP A O 1
ATOM 3134 N N . GLN A 1 426 ? 24.148 -28.062 5.173 1.00 86.31 426 GLN A N 1
ATOM 3135 C CA . GLN A 1 426 ? 24.028 -29.433 4.657 1.00 86.31 426 GLN A CA 1
ATOM 3136 C C . GLN A 1 426 ? 23.919 -29.490 3.127 1.00 86.31 426 GLN A C 1
ATOM 3138 O O . GLN A 1 426 ? 23.277 -28.633 2.517 1.00 86.31 426 GLN A O 1
ATOM 3143 N N . ARG A 1 427 ? 24.509 -30.540 2.533 1.00 89.81 427 ARG A N 1
ATOM 3144 C CA . ARG A 1 427 ? 24.265 -31.000 1.155 1.00 89.81 427 ARG A CA 1
ATOM 3145 C C . ARG A 1 427 ? 24.521 -32.519 1.004 1.00 89.81 427 ARG A C 1
ATOM 3147 O O . ARG A 1 427 ? 25.340 -33.035 1.768 1.00 89.81 427 ARG A O 1
ATOM 3154 N N . PRO A 1 428 ? 23.881 -33.238 0.059 1.00 77.31 428 PRO A N 1
ATOM 3155 C CA . PRO A 1 428 ? 23.968 -34.708 -0.050 1.00 77.31 428 PRO A CA 1
ATOM 3156 C C . PRO A 1 428 ? 25.188 -35.283 -0.797 1.00 77.31 428 PRO A C 1
ATOM 3158 O O . PRO A 1 428 ? 25.501 -36.451 -0.585 1.00 77.31 428 PRO A O 1
ATOM 3161 N N . TYR A 1 429 ? 25.898 -34.491 -1.616 1.00 70.00 429 TYR A N 1
ATOM 3162 C CA . TYR A 1 429 ? 27.043 -34.929 -2.448 1.00 70.00 429 TYR A CA 1
ATOM 3163 C C . TYR A 1 429 ? 26.710 -36.083 -3.416 1.00 70.00 429 TYR A C 1
ATOM 3165 O O . TYR A 1 429 ? 27.519 -37.001 -3.578 1.00 70.00 429 TYR A O 1
ATOM 3173 N N . LEU A 1 430 ? 25.527 -36.075 -4.034 1.00 75.50 430 LEU A N 1
ATOM 3174 C CA . LEU A 1 430 ? 25.140 -37.103 -4.998 1.00 75.50 430 LEU A CA 1
ATOM 3175 C C . LEU A 1 430 ? 25.332 -36.590 -6.429 1.00 75.50 430 LEU A C 1
ATOM 3177 O O . LEU A 1 430 ? 25.458 -35.397 -6.658 1.00 75.50 430 LEU A O 1
ATOM 3181 N N . ASN A 1 431 ? 25.408 -37.515 -7.386 1.00 71.06 431 ASN A N 1
ATOM 3182 C CA . ASN A 1 431 ? 25.393 -37.159 -8.803 1.00 71.06 431 ASN A CA 1
ATOM 3183 C C . ASN A 1 431 ? 23.938 -37.172 -9.296 1.00 71.06 431 ASN A C 1
ATOM 3185 O O . ASN A 1 431 ? 23.239 -38.172 -9.088 1.00 71.06 431 ASN A O 1
ATOM 3189 N N . GLY A 1 432 ? 23.519 -36.130 -10.016 1.00 76.19 432 GLY A N 1
ATOM 3190 C CA . GLY A 1 432 ? 22.179 -35.986 -10.585 1.00 76.19 432 GLY A CA 1
ATOM 3191 C C . GLY A 1 432 ? 21.167 -35.333 -9.635 1.00 76.19 432 GLY A C 1
ATOM 3192 O O . GLY A 1 432 ? 21.343 -35.303 -8.425 1.00 76.19 432 GLY A O 1
ATOM 3193 N N . SER A 1 433 ? 20.031 -34.878 -10.173 1.00 87.44 433 SER A N 1
ATOM 3194 C CA . SER A 1 433 ? 19.042 -34.061 -9.436 1.00 87.44 433 SER A CA 1
ATOM 3195 C C . SER A 1 433 ? 18.184 -34.795 -8.383 1.00 87.44 433 SER A C 1
ATOM 3197 O O . SER A 1 433 ? 17.195 -34.240 -7.901 1.00 87.44 433 SER A O 1
ATOM 3199 N N . ALA A 1 434 ? 18.486 -36.058 -8.061 1.00 88.38 434 ALA A N 1
ATOM 3200 C CA . ALA A 1 434 ? 17.744 -36.865 -7.087 1.00 88.38 434 ALA A CA 1
ATOM 3201 C C . ALA A 1 434 ? 18.410 -36.790 -5.708 1.00 88.38 434 ALA A C 1
ATOM 3203 O O . ALA A 1 434 ? 19.136 -37.690 -5.286 1.00 88.38 434 ALA A O 1
ATOM 3204 N N . GLU A 1 435 ? 18.142 -35.701 -4.999 1.00 85.69 435 GLU A N 1
ATOM 3205 C CA . GLU A 1 435 ? 18.838 -35.338 -3.771 1.00 85.69 435 GLU A CA 1
ATOM 3206 C C . GLU A 1 435 ? 17.884 -35.220 -2.579 1.00 85.69 435 GLU A C 1
ATOM 3208 O O . GLU A 1 435 ? 16.699 -34.912 -2.706 1.00 85.69 435 GLU A O 1
ATOM 3213 N N . THR A 1 436 ? 18.367 -35.493 -1.369 1.00 91.25 436 THR A N 1
ATOM 3214 C CA . THR A 1 436 ? 17.562 -35.337 -0.153 1.00 91.25 436 THR A CA 1
ATOM 3215 C C . THR A 1 436 ? 18.424 -34.892 1.016 1.00 91.25 436 THR A C 1
ATOM 3217 O O . THR A 1 436 ? 19.404 -35.548 1.360 1.00 91.25 436 THR A O 1
ATOM 3220 N N . VAL A 1 437 ? 17.982 -33.838 1.698 1.00 93.06 437 VAL A N 1
ATOM 3221 C CA . VAL A 1 437 ? 18.482 -33.405 3.004 1.00 93.06 437 VAL A CA 1
ATOM 3222 C C . VAL A 1 437 ? 17.414 -33.696 4.057 1.00 93.06 437 VAL A C 1
ATOM 3224 O O . VAL A 1 437 ? 16.246 -33.356 3.884 1.00 93.06 437 VAL A O 1
ATOM 3227 N N . THR A 1 438 ? 17.787 -34.348 5.158 1.00 90.88 438 THR A N 1
ATOM 3228 C CA . THR A 1 438 ? 16.887 -34.576 6.298 1.00 90.88 438 THR A CA 1
ATOM 3229 C C . THR A 1 438 ? 17.552 -34.096 7.580 1.00 90.88 438 THR A C 1
ATOM 3231 O O . THR A 1 438 ? 18.543 -34.665 8.028 1.00 90.88 438 THR A O 1
ATOM 3234 N N . ILE A 1 439 ? 16.973 -33.066 8.190 1.00 85.94 439 ILE A N 1
ATOM 3235 C CA . ILE A 1 439 ? 17.392 -32.509 9.473 1.00 85.94 439 ILE A CA 1
ATOM 3236 C C . ILE A 1 439 ? 16.446 -33.058 10.535 1.00 85.94 439 ILE A C 1
ATOM 3238 O O . ILE A 1 439 ? 15.250 -32.779 10.504 1.00 85.94 439 ILE A O 1
ATOM 3242 N N . SER A 1 440 ? 16.966 -33.851 11.469 1.00 83.88 440 SER A N 1
ATOM 3243 C CA . SER A 1 440 ? 16.186 -34.335 12.615 1.00 83.88 440 SER A CA 1
ATOM 3244 C C . SER A 1 440 ? 16.210 -33.299 13.739 1.00 83.88 440 SER A C 1
ATOM 3246 O O . SER A 1 440 ? 17.264 -32.737 14.023 1.00 83.88 440 SER A O 1
ATOM 3248 N N . ASN A 1 441 ? 15.063 -33.059 14.374 1.00 70.62 441 ASN A N 1
ATOM 3249 C CA . ASN A 1 441 ? 14.842 -32.033 15.401 1.00 70.62 441 ASN A CA 1
ATOM 3250 C C . ASN A 1 441 ? 15.366 -30.637 14.998 1.00 70.62 441 ASN A C 1
ATOM 3252 O O . ASN A 1 441 ? 16.205 -30.068 15.706 1.00 70.62 441 ASN A O 1
ATOM 3256 N N . PRO A 1 442 ? 14.940 -30.087 13.842 1.00 81.94 442 PRO A N 1
ATOM 3257 C CA . PRO A 1 442 ? 15.408 -28.779 13.402 1.00 81.94 442 PRO A CA 1
ATOM 3258 C C . PRO A 1 442 ? 15.059 -27.702 14.440 1.00 81.94 442 PRO A C 1
ATOM 3260 O O . PRO A 1 442 ? 13.957 -27.658 14.985 1.00 81.94 442 PRO A O 1
ATOM 3263 N N . SER A 1 443 ? 16.010 -26.808 14.711 1.00 76.50 443 SER A N 1
ATOM 3264 C CA . SER A 1 443 ? 15.741 -25.627 15.533 1.00 76.50 443 SER A CA 1
ATOM 3265 C C . SER A 1 443 ? 14.733 -24.726 14.827 1.00 76.50 443 SER A C 1
ATOM 3267 O O . SER A 1 443 ? 14.827 -24.556 13.617 1.00 76.50 443 SER A O 1
ATOM 3269 N N . SER A 1 444 ? 13.840 -24.064 15.562 1.00 64.38 444 SER A N 1
ATOM 3270 C CA . SER A 1 444 ? 12.901 -23.125 14.943 1.00 64.38 444 SER A CA 1
ATOM 3271 C C . SER A 1 444 ? 13.602 -21.985 14.202 1.00 64.38 444 SER A C 1
ATOM 3273 O O . SER A 1 444 ? 14.721 -21.575 14.546 1.00 64.38 444 SER A O 1
ATOM 3275 N N . GLY A 1 445 ? 12.926 -21.467 13.182 1.00 57.28 445 GLY A N 1
ATOM 3276 C CA . GLY A 1 445 ? 13.383 -20.363 12.348 1.00 57.28 445 GLY A CA 1
ATOM 3277 C C . GLY A 1 445 ? 13.452 -20.729 10.869 1.00 57.28 445 GLY A C 1
ATOM 3278 O O . GLY A 1 445 ? 13.056 -21.817 10.451 1.00 57.28 445 GLY A O 1
ATOM 3279 N N . ARG A 1 446 ? 13.954 -19.790 10.069 1.00 84.88 446 ARG A N 1
ATOM 3280 C CA . ARG A 1 446 ? 14.001 -19.916 8.614 1.00 84.88 446 ARG A CA 1
ATOM 3281 C C . ARG A 1 446 ? 15.168 -20.776 8.147 1.00 84.88 446 ARG A C 1
ATOM 3283 O O . ARG A 1 446 ? 16.317 -20.519 8.513 1.00 84.88 446 ARG A O 1
ATOM 3290 N N . TYR A 1 447 ? 14.870 -21.744 7.291 1.00 90.31 447 TYR A N 1
ATOM 3291 C CA . TYR A 1 447 ? 15.854 -22.513 6.539 1.00 90.31 447 TYR A CA 1
ATOM 3292 C C . TYR A 1 447 ? 15.790 -22.092 5.078 1.00 90.31 447 TYR A C 1
ATOM 3294 O O . TYR A 1 447 ? 14.720 -22.119 4.479 1.00 90.31 447 TYR A O 1
ATOM 3302 N N . TYR A 1 448 ? 16.930 -21.707 4.522 1.00 93.75 448 TYR A N 1
ATOM 3303 C CA . TYR A 1 448 ? 17.116 -21.416 3.111 1.00 93.75 448 TYR A CA 1
ATOM 3304 C C . TYR A 1 448 ? 17.588 -22.674 2.386 1.00 93.75 448 TYR A C 1
ATOM 3306 O O . TYR A 1 448 ? 18.402 -23.438 2.913 1.00 93.75 448 TYR A O 1
ATOM 3314 N N . ILE A 1 449 ? 17.069 -22.880 1.182 1.00 97.44 449 ILE A N 1
ATOM 3315 C CA . ILE A 1 449 ? 17.380 -23.997 0.301 1.00 97.44 449 ILE A CA 1
ATOM 3316 C C . ILE A 1 449 ? 17.869 -23.409 -1.022 1.00 97.44 449 ILE A C 1
ATOM 3318 O O . ILE A 1 449 ? 17.127 -22.685 -1.671 1.00 97.44 449 ILE A O 1
ATOM 3322 N N . GLY A 1 450 ? 19.098 -23.717 -1.416 1.00 95.56 450 GLY A N 1
ATOM 3323 C CA . GLY A 1 450 ? 19.645 -23.366 -2.722 1.00 95.56 450 GLY A CA 1
ATOM 3324 C C . GLY A 1 450 ? 19.654 -24.584 -3.635 1.00 95.56 450 GLY A C 1
ATOM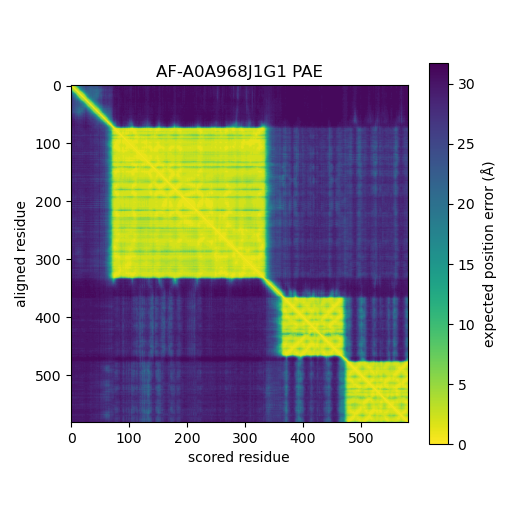 3325 O O . GLY A 1 450 ? 20.075 -25.659 -3.210 1.00 95.56 450 GLY A O 1
ATOM 3326 N N . VAL A 1 451 ? 19.214 -24.418 -4.876 1.00 95.75 451 VAL A N 1
ATOM 3327 C CA . VAL A 1 451 ? 19.364 -25.412 -5.939 1.00 95.75 451 VAL A CA 1
ATOM 3328 C C . VAL A 1 451 ? 20.343 -24.854 -6.962 1.00 95.75 451 VAL A C 1
ATOM 3330 O O . VAL A 1 451 ? 20.053 -23.865 -7.627 1.00 95.75 451 VAL A O 1
ATOM 3333 N N . ASN A 1 452 ? 21.522 -25.460 -7.058 1.00 93.62 452 ASN A N 1
ATOM 3334 C CA . ASN A 1 452 ? 22.583 -25.045 -7.971 1.00 93.62 452 ASN A CA 1
ATOM 3335 C C . ASN A 1 452 ? 22.608 -25.964 -9.189 1.00 93.62 452 ASN A C 1
ATOM 3337 O O . ASN A 1 452 ? 22.767 -27.172 -9.041 1.00 93.62 452 ASN A O 1
ATOM 3341 N N . GLY A 1 453 ? 22.510 -25.417 -10.395 1.00 91.94 453 GLY A N 1
ATOM 3342 C CA . GLY A 1 453 ? 22.669 -26.211 -11.609 1.00 91.94 453 GLY A CA 1
ATOM 3343 C C . GLY A 1 453 ? 24.139 -26.523 -11.856 1.00 91.94 453 GLY A C 1
ATOM 3344 O O . GLY A 1 453 ? 24.819 -25.729 -12.497 1.00 91.94 453 GLY A O 1
ATOM 3345 N N . TYR A 1 454 ? 24.666 -27.663 -11.405 1.00 84.81 454 TYR A N 1
ATOM 3346 C CA . TYR A 1 454 ? 26.002 -28.099 -11.838 1.00 84.81 454 TYR A CA 1
ATOM 3347 C C . TYR A 1 454 ? 26.022 -28.268 -13.364 1.00 84.81 454 TYR A C 1
ATOM 3349 O O . TYR A 1 454 ? 26.871 -27.714 -14.070 1.00 84.81 454 TYR A O 1
ATOM 3357 N N . SER A 1 455 ? 24.974 -28.903 -13.888 1.00 89.06 455 SER A N 1
ATOM 3358 C CA . SER A 1 455 ? 24.545 -28.778 -15.280 1.00 89.06 455 SER A CA 1
ATOM 3359 C C . SER A 1 455 ? 23.101 -28.275 -15.345 1.00 89.06 455 SER A C 1
ATOM 3361 O O . SER A 1 455 ? 22.405 -28.232 -14.333 1.00 89.06 455 SER A O 1
ATOM 3363 N N . ALA A 1 456 ? 22.646 -27.853 -16.528 1.00 87.25 456 ALA A N 1
ATOM 3364 C CA . ALA A 1 456 ? 21.261 -27.423 -16.686 1.00 87.25 456 ALA A CA 1
ATOM 3365 C C . ALA A 1 456 ? 20.304 -28.571 -16.322 1.00 87.25 456 ALA A C 1
ATOM 3367 O O . ALA A 1 456 ? 20.481 -29.705 -16.777 1.00 87.25 456 ALA A O 1
ATOM 3368 N N . ALA A 1 457 ? 19.302 -28.278 -15.501 1.00 92.25 457 ALA A N 1
ATOM 3369 C CA . ALA A 1 457 ? 18.458 -29.286 -14.882 1.00 92.25 457 ALA A CA 1
ATOM 3370 C C . ALA A 1 457 ? 17.015 -28.805 -14.732 1.00 92.25 457 ALA A C 1
ATOM 3372 O O . ALA A 1 457 ? 16.756 -27.628 -14.498 1.00 92.25 457 ALA A O 1
ATOM 3373 N N . ASN A 1 458 ? 16.084 -29.754 -14.801 1.00 90.19 458 ASN A N 1
ATOM 3374 C CA . ASN A 1 458 ? 14.695 -29.560 -14.386 1.00 90.19 458 ASN A CA 1
ATOM 3375 C C . ASN A 1 458 ? 14.488 -30.366 -13.120 1.00 90.19 458 ASN A C 1
ATOM 3377 O O . ASN A 1 458 ? 14.911 -31.525 -13.076 1.00 90.19 458 ASN A O 1
ATOM 3381 N N . TYR A 1 459 ? 13.829 -29.798 -12.121 1.00 93.31 459 TYR A N 1
ATOM 3382 C CA . TYR A 1 459 ? 13.666 -30.461 -10.839 1.00 93.31 459 TYR A CA 1
ATOM 3383 C C . TYR A 1 459 ? 12.298 -30.211 -10.204 1.00 93.31 459 TYR A C 1
ATOM 3385 O O . TYR A 1 459 ? 11.624 -29.221 -10.467 1.00 93.31 459 TYR A O 1
ATOM 3393 N N . ALA A 1 460 ? 11.902 -31.143 -9.346 1.00 91.81 460 ALA A N 1
ATOM 3394 C CA . ALA A 1 460 ? 10.757 -31.087 -8.462 1.00 91.81 460 ALA A CA 1
ATOM 3395 C C . ALA A 1 460 ? 11.270 -31.062 -7.016 1.00 91.81 460 ALA A C 1
ATOM 3397 O O . ALA A 1 460 ? 11.834 -32.051 -6.542 1.00 91.81 460 ALA A O 1
ATOM 3398 N N . LEU A 1 461 ? 11.092 -29.937 -6.326 1.00 96.19 461 LEU A N 1
ATOM 3399 C CA . LEU A 1 461 ? 11.541 -29.683 -4.961 1.00 96.19 461 LEU A CA 1
ATOM 3400 C C . LEU A 1 461 ? 10.357 -29.731 -3.991 1.00 96.19 461 LEU A C 1
ATOM 3402 O O . LEU A 1 461 ? 9.342 -29.072 -4.194 1.00 96.19 461 LEU A O 1
ATOM 3406 N N . THR A 1 462 ? 10.488 -30.491 -2.907 1.00 88.88 462 THR A N 1
ATOM 3407 C CA . THR A 1 462 ? 9.503 -30.552 -1.818 1.00 88.88 462 THR A CA 1
ATOM 3408 C C . THR A 1 462 ? 10.215 -30.410 -0.481 1.00 88.88 462 THR A C 1
ATOM 3410 O O . THR A 1 462 ? 11.065 -31.232 -0.144 1.00 88.88 462 THR A O 1
ATOM 3413 N N . ALA A 1 463 ? 9.840 -29.409 0.313 1.00 86.50 463 ALA A N 1
ATOM 3414 C CA . ALA A 1 463 ? 10.252 -29.293 1.709 1.00 86.50 463 ALA A CA 1
ATOM 3415 C C . ALA A 1 463 ? 9.080 -29.691 2.611 1.00 86.50 463 ALA A C 1
ATOM 3417 O O . ALA A 1 463 ? 7.972 -29.202 2.439 1.00 86.50 463 ALA A O 1
ATOM 3418 N N . THR A 1 464 ? 9.300 -30.601 3.555 1.00 83.25 464 THR A N 1
ATOM 3419 C CA . THR A 1 464 ? 8.289 -31.115 4.485 1.00 83.25 464 THR A CA 1
ATOM 3420 C C . THR A 1 464 ? 8.797 -30.963 5.907 1.00 83.25 464 THR A C 1
ATOM 3422 O O . THR A 1 464 ? 9.833 -31.522 6.266 1.00 83.25 464 THR A O 1
ATOM 3425 N N . VAL A 1 465 ? 8.058 -30.225 6.726 1.00 76.12 465 VAL A N 1
ATOM 3426 C CA . VAL A 1 465 ? 8.280 -30.155 8.169 1.00 76.12 465 VAL A CA 1
ATOM 3427 C C . VAL A 1 465 ? 7.379 -31.174 8.858 1.00 76.12 465 VAL A C 1
ATOM 3429 O O . VAL A 1 465 ? 6.155 -31.057 8.817 1.00 76.12 465 VAL A O 1
ATOM 3432 N N . THR A 1 466 ? 7.985 -32.148 9.530 1.00 76.69 466 THR A N 1
ATOM 3433 C CA . THR A 1 466 ? 7.305 -33.064 10.447 1.00 76.69 466 THR A CA 1
ATOM 3434 C C . THR A 1 466 ? 7.368 -32.471 11.846 1.00 76.69 466 THR A C 1
ATOM 3436 O O . THR A 1 466 ? 8.442 -32.317 12.431 1.00 76.69 466 THR A O 1
ATOM 3439 N N . GLN A 1 467 ? 6.205 -32.132 12.389 1.00 66.31 467 GLN A N 1
ATOM 3440 C CA . GLN A 1 467 ? 6.076 -31.722 13.781 1.00 66.31 467 GLN A CA 1
ATOM 3441 C C . GLN A 1 467 ? 6.333 -32.909 14.709 1.00 66.31 467 GLN A C 1
ATOM 3443 O O . GLN A 1 467 ? 5.912 -34.037 14.432 1.00 66.31 467 GLN A O 1
ATOM 3448 N N . GLY A 1 468 ? 7.000 -32.652 15.829 1.00 46.59 468 GLY A N 1
ATOM 3449 C CA . GLY A 1 468 ? 7.153 -33.649 16.866 1.00 46.59 468 GLY A CA 1
ATOM 3450 C C . GLY A 1 468 ? 5.819 -34.059 17.435 1.00 46.59 468 GLY A C 1
ATOM 3451 O O . GLY A 1 468 ? 5.125 -33.267 18.061 1.00 46.59 468 GLY A O 1
ATOM 3452 N N . SER A 1 469 ? 5.481 -35.331 17.254 1.00 38.66 469 SER A N 1
ATOM 3453 C CA . SER A 1 469 ? 4.519 -35.977 18.127 1.00 38.66 469 SER A CA 1
ATOM 3454 C C . SER A 1 469 ? 5.243 -36.265 19.438 1.00 38.66 469 SER A C 1
ATOM 3456 O O . SER A 1 469 ? 6.039 -37.200 19.514 1.00 38.66 469 SER A O 1
ATOM 3458 N N . THR A 1 470 ? 4.970 -35.501 20.492 1.00 34.84 470 THR A N 1
ATOM 3459 C CA . THR A 1 470 ? 4.998 -36.073 21.842 1.00 34.84 470 THR A CA 1
ATOM 3460 C C . THR A 1 470 ? 3.942 -37.177 21.847 1.00 34.84 470 THR A C 1
ATOM 3462 O O . THR A 1 470 ? 2.755 -36.939 22.043 1.00 34.84 470 THR A O 1
ATOM 3465 N N . GLY A 1 471 ? 4.358 -38.385 21.464 1.00 33.38 471 GLY A N 1
ATOM 3466 C CA . GLY A 1 471 ? 3.472 -39.528 21.302 1.00 33.38 471 GLY A CA 1
ATOM 3467 C C . GLY A 1 471 ? 2.870 -39.926 22.642 1.00 33.38 471 GLY A C 1
ATOM 3468 O O . GLY A 1 471 ? 3.578 -40.429 23.510 1.00 33.38 471 GLY A O 1
ATOM 3469 N N . GLY A 1 472 ? 1.564 -39.713 22.792 1.00 31.50 472 GLY A N 1
ATOM 3470 C CA . GLY A 1 472 ? 0.808 -40.176 23.951 1.00 31.50 472 GLY A CA 1
ATOM 3471 C C . GLY A 1 472 ? -0.602 -39.597 24.041 1.00 31.50 472 GLY A C 1
ATOM 3472 O O . GLY A 1 472 ? -0.920 -38.961 25.034 1.00 31.50 472 GLY A O 1
ATOM 3473 N N . GLY A 1 473 ? -1.434 -39.826 23.015 1.00 32.53 473 GLY A N 1
ATOM 3474 C CA . GLY A 1 473 ? -2.835 -39.383 22.958 1.00 32.53 473 GLY A CA 1
ATOM 3475 C C . GLY A 1 473 ? -2.954 -37.934 22.493 1.00 32.53 473 GLY A C 1
ATOM 3476 O O . GLY A 1 473 ? -2.361 -37.047 23.087 1.00 32.53 473 GLY 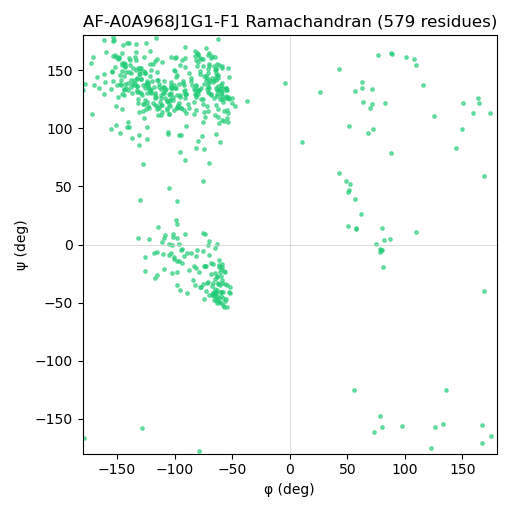A O 1
ATOM 3477 N N . SER A 1 474 ? -3.685 -37.675 21.406 1.00 38.34 474 SER A N 1
ATOM 3478 C CA . SER A 1 474 ? -3.870 -36.316 20.878 1.00 38.34 474 SER A CA 1
ATOM 3479 C C . SER A 1 474 ? -4.764 -35.482 21.806 1.00 38.34 474 SER A C 1
ATOM 3481 O O . SER A 1 474 ? -5.894 -35.147 21.466 1.00 38.34 474 SER A O 1
ATOM 3483 N N . THR A 1 475 ? -4.261 -35.128 22.987 1.00 32.38 475 THR A N 1
ATOM 3484 C CA . THR A 1 475 ? -4.740 -33.996 23.773 1.00 32.38 475 THR A CA 1
ATOM 3485 C C . THR A 1 475 ? -4.085 -32.753 23.189 1.00 32.38 475 THR A C 1
ATOM 3487 O O . THR A 1 475 ? -3.014 -32.328 23.616 1.00 32.38 475 THR A O 1
ATOM 3490 N N . SER A 1 476 ? -4.699 -32.246 22.120 1.00 40.84 476 SER A N 1
ATOM 3491 C CA . SER A 1 476 ? -5.069 -30.836 22.003 1.00 40.84 476 SER A CA 1
ATOM 3492 C C . SER A 1 476 ? -4.452 -29.962 23.107 1.00 40.84 476 SER A C 1
ATOM 3494 O O . SER A 1 476 ? -5.056 -29.788 24.169 1.00 40.84 476 SER A O 1
ATOM 3496 N N . GLN A 1 477 ? -3.236 -29.447 22.889 1.00 46.25 477 GLN A N 1
ATOM 3497 C CA . GLN A 1 477 ? -2.715 -28.447 23.811 1.00 46.25 477 GLN A CA 1
ATOM 3498 C C . GLN A 1 477 ? -3.424 -27.117 23.532 1.00 46.25 477 GLN A C 1
ATOM 3500 O O . GLN A 1 477 ? -3.429 -26.665 22.375 1.00 46.25 477 GLN A O 1
ATOM 3505 N N . PRO A 1 478 ? -4.037 -26.508 24.562 1.00 56.81 478 PRO A N 1
ATOM 3506 C CA . PRO A 1 478 ? -4.770 -25.265 24.405 1.00 56.81 478 PRO A CA 1
ATOM 3507 C C . PRO A 1 478 ? -3.830 -24.132 23.956 1.00 56.81 478 PRO A C 1
ATOM 3509 O O . PRO A 1 478 ? -2.775 -23.912 24.547 1.00 56.81 478 PRO A O 1
ATOM 3512 N N . VAL A 1 479 ? -4.202 -23.411 22.899 1.00 60.06 479 VAL A N 1
ATOM 3513 C CA . VAL A 1 479 ? -3.494 -22.243 22.353 1.00 60.06 479 VAL A CA 1
ATOM 3514 C C . VAL A 1 479 ? -4.288 -20.998 22.708 1.00 60.06 479 VAL A C 1
ATOM 3516 O O . VAL A 1 479 ? -5.405 -20.830 22.227 1.00 60.06 479 VAL A O 1
ATOM 3519 N N . THR A 1 480 ? -3.727 -20.103 23.514 1.00 79.19 480 THR A N 1
ATOM 3520 C CA . THR A 1 480 ? -4.374 -18.822 23.824 1.00 79.19 480 THR A CA 1
ATOM 3521 C C . THR A 1 480 ? -4.338 -17.901 22.603 1.00 79.19 480 THR A C 1
ATOM 3523 O O . THR A 1 480 ? -3.267 -17.546 22.122 1.00 79.19 480 THR A O 1
ATOM 3526 N N . LEU A 1 481 ? -5.513 -17.515 22.108 1.00 68.81 481 LEU A N 1
ATOM 3527 C CA . LEU A 1 481 ? -5.716 -16.629 20.957 1.00 68.81 481 LEU A CA 1
ATOM 3528 C C . LEU A 1 481 ? -6.092 -15.198 21.363 1.00 68.81 481 LEU A C 1
ATOM 3530 O O . LEU A 1 481 ? -5.872 -14.265 20.598 1.00 68.81 481 LEU A O 1
ATOM 3534 N N . LEU A 1 482 ? -6.673 -15.028 22.552 1.00 78.06 482 LEU A N 1
ATOM 3535 C CA . LEU A 1 482 ? -7.067 -13.735 23.108 1.00 78.06 482 LEU A CA 1
ATOM 3536 C C . LEU A 1 482 ? -6.906 -13.766 24.625 1.00 78.06 482 LEU A C 1
ATOM 3538 O O . LEU A 1 482 ? -7.218 -14.777 25.254 1.00 78.06 482 LEU A O 1
ATOM 3542 N N . ASN A 1 483 ? -6.452 -12.657 25.200 1.00 80.56 483 ASN A N 1
ATOM 3543 C CA . ASN A 1 483 ? -6.479 -12.397 26.635 1.00 80.56 483 ASN A CA 1
ATOM 3544 C C . ASN A 1 483 ? -6.471 -10.878 26.844 1.00 80.56 483 ASN A C 1
ATOM 3546 O O . ASN A 1 483 ? -5.433 -10.240 26.684 1.00 80.56 483 ASN A O 1
ATOM 3550 N N . GLN A 1 484 ? -7.640 -10.298 27.086 1.00 84.62 484 GLN A N 1
ATOM 3551 C CA . GLN A 1 484 ? -7.852 -8.854 27.175 1.00 84.62 484 GLN A CA 1
ATOM 3552 C C . GLN A 1 484 ? -8.753 -8.539 28.360 1.00 84.62 484 GLN A C 1
ATOM 3554 O O . GLN A 1 484 ? -9.606 -9.342 28.719 1.00 84.62 484 GLN A O 1
ATOM 3559 N N . SER A 1 485 ? -8.613 -7.355 28.940 1.00 84.94 485 SER A N 1
ATOM 3560 C CA . SER A 1 485 ? -9.517 -6.865 29.979 1.00 84.94 485 SER A CA 1
ATOM 3561 C C . SER A 1 485 ? -9.918 -5.420 29.717 1.00 84.94 485 SER A C 1
ATOM 3563 O O . SER A 1 485 ? -9.289 -4.714 28.926 1.00 84.94 485 SER A O 1
ATOM 3565 N N . GLY A 1 486 ? -11.004 -4.980 30.342 1.00 86.19 486 GLY A N 1
ATOM 3566 C CA . GLY A 1 486 ? -11.501 -3.626 30.166 1.00 86.19 486 GLY A CA 1
ATOM 3567 C C . GLY A 1 486 ? -12.818 -3.364 30.877 1.00 86.19 486 GLY A C 1
ATOM 3568 O O . GLY A 1 486 ? -13.247 -4.117 31.752 1.00 86.19 486 GLY A O 1
ATOM 3569 N N . THR A 1 487 ? -13.452 -2.264 30.483 1.00 91.00 487 THR A N 1
ATOM 3570 C CA . THR A 1 487 ? -14.777 -1.857 30.948 1.00 91.00 487 THR A CA 1
ATOM 3571 C C . THR A 1 487 ? -15.686 -1.477 29.778 1.00 91.00 487 THR A C 1
ATOM 3573 O O . THR A 1 487 ? -15.207 -1.041 28.719 1.00 91.00 487 THR A O 1
ATOM 3576 N N . VAL A 1 488 ? -16.993 -1.654 29.982 1.00 90.62 488 VAL A N 1
ATOM 3577 C CA . VAL A 1 488 ? -18.084 -1.222 29.094 1.00 90.62 488 VAL A CA 1
ATOM 3578 C C . VAL A 1 488 ? -19.227 -0.631 29.915 1.00 90.62 488 VAL A C 1
ATOM 3580 O O . VAL A 1 488 ? -19.617 -1.198 30.934 1.00 90.62 488 VAL A O 1
ATOM 3583 N N . SER A 1 489 ? -19.769 0.501 29.471 1.00 93.50 489 SER A N 1
ATOM 3584 C CA . SER A 1 489 ? -21.029 1.056 29.989 1.00 93.50 489 SER A CA 1
ATOM 3585 C C . SER A 1 489 ? -22.230 0.543 29.185 1.00 93.50 489 SER A C 1
ATOM 3587 O O . SER A 1 489 ? -22.057 -0.049 28.120 1.00 93.50 489 SER A O 1
ATOM 3589 N N . SER A 1 490 ? -23.452 0.788 29.666 1.00 95.06 490 SER A N 1
ATOM 3590 C CA . SER A 1 490 ? -24.687 0.344 29.001 1.00 95.06 490 SER A CA 1
ATOM 3591 C C . SER A 1 490 ? -24.743 0.807 27.537 1.00 95.06 490 SER A C 1
ATOM 3593 O O . SER A 1 490 ? -24.562 1.991 27.245 1.00 95.06 490 SER A O 1
ATOM 3595 N N . GLY A 1 491 ? -24.944 -0.137 26.617 1.00 86.19 491 GLY A N 1
ATOM 3596 C CA . GLY A 1 491 ? -24.965 0.067 25.168 1.00 86.19 491 GLY A CA 1
ATOM 3597 C C . GLY A 1 491 ? -23.592 0.196 24.496 1.00 86.19 491 GLY A C 1
ATOM 3598 O O . GLY A 1 491 ? -23.537 0.300 23.270 1.00 86.19 491 GLY A O 1
ATOM 3599 N N . GLN A 1 492 ? -22.486 0.198 25.251 1.00 91.50 492 GLN A N 1
ATOM 3600 C CA . GLN A 1 492 ? -21.140 0.254 24.680 1.00 91.50 492 GLN A CA 1
ATOM 3601 C C . GLN A 1 492 ? -20.613 -1.125 24.300 1.00 91.50 492 GLN A C 1
ATOM 3603 O O . GLN A 1 492 ? -20.776 -2.100 25.031 1.00 91.50 492 GLN A O 1
ATOM 3608 N N . TRP A 1 493 ? -19.873 -1.154 23.193 1.00 94.50 493 TRP A N 1
ATOM 3609 C CA . TRP A 1 493 ? -19.258 -2.352 22.639 1.00 94.50 493 TRP A CA 1
ATOM 3610 C C . TRP A 1 493 ? -17.732 -2.282 22.721 1.00 94.50 493 TRP A C 1
ATOM 3612 O O . TRP A 1 493 ? -17.122 -1.256 22.414 1.00 94.50 493 TRP A O 1
ATOM 3622 N N . ARG A 1 494 ? -17.100 -3.400 23.082 1.00 83.75 494 ARG A N 1
ATOM 3623 C CA . ARG A 1 494 ? -15.662 -3.655 22.919 1.00 83.75 494 ARG A CA 1
ATOM 3624 C C . ARG A 1 494 ? -15.483 -4.833 21.981 1.00 83.75 494 ARG A C 1
ATOM 3626 O O . ARG A 1 494 ? -16.101 -5.870 22.175 1.00 83.75 494 ARG A O 1
ATOM 3633 N N . ASN A 1 495 ? -14.638 -4.664 20.977 1.00 89.75 495 ASN A N 1
ATOM 3634 C CA . ASN A 1 495 ? -14.553 -5.556 19.830 1.00 89.75 495 ASN A CA 1
ATOM 3635 C C . ASN A 1 495 ? -13.126 -6.096 19.679 1.00 89.75 495 ASN A C 1
ATOM 3637 O O . ASN A 1 495 ? -12.161 -5.346 19.805 1.00 89.75 495 ASN A O 1
ATOM 3641 N N . TYR A 1 496 ? -13.007 -7.390 19.400 1.00 81.56 496 TYR A N 1
ATOM 3642 C CA . TYR A 1 496 ? -11.759 -8.136 19.274 1.00 81.56 496 TYR A CA 1
ATOM 3643 C C . TYR A 1 496 ? -11.844 -9.121 18.110 1.00 81.56 496 TYR A C 1
ATOM 3645 O O . TYR A 1 496 ? -12.928 -9.539 17.704 1.00 81.56 496 TYR A O 1
ATOM 3653 N N . THR A 1 497 ? -10.692 -9.565 17.617 1.00 76.06 497 THR A N 1
ATOM 3654 C CA . THR A 1 497 ? -10.614 -10.627 16.610 1.00 76.06 497 THR A CA 1
ATOM 3655 C C . THR A 1 497 ? -9.612 -11.689 17.022 1.00 76.06 497 THR A C 1
ATOM 3657 O O . THR A 1 497 ? -8.573 -11.368 17.597 1.00 76.06 497 THR A O 1
ATOM 3660 N N . ILE A 1 498 ? -9.884 -12.940 16.663 1.00 75.88 498 ILE A N 1
ATOM 3661 C CA . ILE A 1 498 ? -8.943 -14.057 16.777 1.00 75.88 498 ILE A CA 1
ATOM 3662 C C . ILE A 1 498 ? -8.848 -14.796 15.446 1.00 75.88 498 ILE A C 1
ATOM 3664 O O . ILE A 1 498 ? -9.813 -14.837 14.685 1.00 75.88 498 ILE A O 1
ATOM 3668 N N . ASN A 1 499 ? -7.702 -15.420 15.180 1.00 72.50 499 ASN A N 1
ATOM 3669 C CA . ASN A 1 499 ? -7.534 -16.323 14.047 1.00 72.50 499 ASN A CA 1
ATOM 3670 C C . ASN A 1 499 ? -7.378 -17.757 14.560 1.00 72.50 499 ASN A C 1
ATOM 3672 O O . ASN A 1 499 ? -6.398 -18.058 15.238 1.00 72.50 499 ASN A O 1
ATOM 3676 N N . VAL A 1 500 ? -8.340 -18.629 14.258 1.00 79.62 500 VAL A N 1
ATOM 3677 C CA . VAL A 1 500 ? -8.327 -20.034 14.681 1.00 79.62 500 VAL A CA 1
ATOM 3678 C C . VAL A 1 500 ? -7.437 -20.841 13.728 1.00 79.62 500 VAL A C 1
ATOM 3680 O O . VAL A 1 500 ? -7.775 -20.955 12.543 1.00 79.62 500 VAL A O 1
ATOM 3683 N N . PRO A 1 501 ? -6.317 -21.420 14.207 1.00 60.62 501 PRO A N 1
ATOM 3684 C CA . PRO A 1 501 ? -5.429 -22.225 13.371 1.00 60.62 501 PRO A CA 1
ATOM 3685 C C . PRO A 1 501 ? -6.097 -23.507 12.859 1.00 60.62 501 PRO A C 1
ATOM 3687 O O . PRO A 1 501 ? -7.073 -23.997 13.431 1.00 60.62 501 PRO A O 1
ATOM 3690 N N . SER A 1 502 ? -5.534 -24.097 11.804 1.00 63.03 502 SER A N 1
ATOM 3691 C CA . SER A 1 502 ? -5.954 -25.417 11.331 1.00 63.03 502 SER A CA 1
ATOM 3692 C C . SER A 1 502 ? -5.657 -26.519 12.354 1.00 63.03 502 SER A C 1
ATOM 3694 O O . SER A 1 502 ? -4.729 -26.424 13.155 1.00 63.03 502 SER A O 1
ATOM 3696 N N . GLY A 1 503 ? -6.480 -27.572 12.347 1.00 65.50 503 GLY A N 1
ATOM 3697 C CA . GLY A 1 503 ? -6.331 -28.719 13.250 1.00 65.50 503 GLY A CA 1
ATOM 3698 C C . GLY A 1 503 ? -6.908 -28.524 14.657 1.00 65.50 503 GLY A C 1
ATOM 3699 O O . GLY A 1 503 ? -6.781 -29.424 15.482 1.00 65.50 503 GLY A O 1
ATOM 3700 N N . LYS A 1 504 ? -7.558 -27.386 14.931 1.00 76.62 504 LYS A N 1
ATOM 3701 C CA . LYS A 1 504 ? -8.261 -27.127 16.191 1.00 76.62 504 LYS A CA 1
ATOM 3702 C C . LYS A 1 504 ? -9.654 -27.741 16.189 1.00 76.62 504 LYS A C 1
ATOM 3704 O O . LYS A 1 504 ? -10.403 -27.611 15.225 1.00 76.62 504 LYS A O 1
ATOM 3709 N N . SER A 1 505 ? -9.973 -28.433 17.274 1.00 84.75 505 SER A N 1
ATOM 3710 C CA . SER A 1 505 ? -11.230 -29.159 17.471 1.00 84.75 505 SER A CA 1
ATOM 3711 C C . SER A 1 505 ? -12.240 -28.359 18.290 1.00 84.75 505 SER A C 1
ATOM 3713 O O . SER A 1 505 ? -13.452 -28.573 18.173 1.00 84.75 505 SER A O 1
ATOM 3715 N N . LYS A 1 506 ? -11.735 -27.422 19.101 1.00 89.19 506 LYS A N 1
ATOM 3716 C CA . LYS A 1 506 ? -12.521 -26.614 20.024 1.00 89.19 506 LYS A CA 1
ATOM 3717 C C . LYS A 1 506 ? -11.915 -25.219 20.187 1.00 89.19 506 LYS A C 1
ATOM 3719 O O . LYS A 1 506 ? -10.701 -25.061 20.191 1.00 89.19 506 LYS A O 1
ATOM 3724 N N . VAL A 1 507 ? -12.754 -24.207 20.366 1.00 94.62 507 VAL A N 1
ATOM 3725 C CA . VAL A 1 507 ? -12.379 -22.870 20.836 1.00 94.62 507 VAL A CA 1
ATOM 3726 C C . VAL A 1 507 ? -13.270 -22.529 22.017 1.00 94.62 507 VAL A C 1
ATOM 3728 O O . VAL A 1 507 ? -14.491 -22.514 21.885 1.00 94.62 507 VAL A O 1
ATOM 3731 N N . THR A 1 508 ? -12.665 -22.260 23.166 1.00 96.38 508 THR A N 1
ATOM 3732 C CA . THR A 1 508 ? -13.362 -21.802 24.367 1.00 96.38 508 THR A CA 1
ATOM 3733 C C . THR A 1 508 ? -13.107 -20.313 24.526 1.00 96.38 508 THR A C 1
ATOM 3735 O O . THR A 1 508 ? -11.955 -19.906 24.665 1.00 96.38 508 THR A O 1
ATOM 3738 N N . VAL A 1 509 ? -14.163 -19.505 24.501 1.00 97.31 509 VAL A N 1
ATOM 3739 C CA . VAL 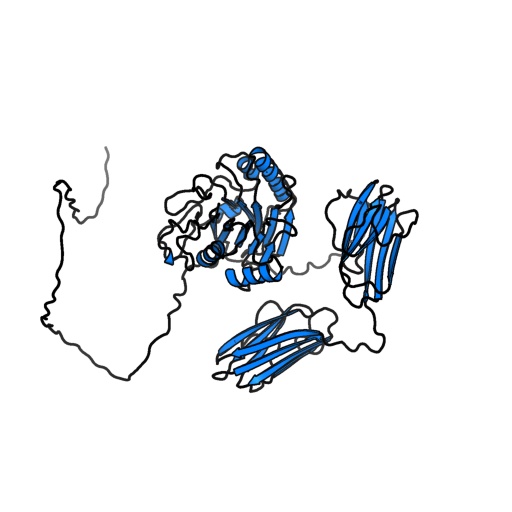A 1 509 ? -14.103 -18.081 24.828 1.00 97.31 509 VAL A CA 1
ATOM 3740 C C . VAL A 1 509 ? -14.745 -17.882 26.190 1.00 97.31 509 VAL A C 1
ATOM 3742 O O . VAL A 1 509 ? -15.929 -18.159 26.361 1.00 97.31 509 VAL A O 1
ATOM 3745 N N . THR A 1 510 ? -13.957 -17.416 27.149 1.00 95.75 510 THR A N 1
ATOM 3746 C CA . THR A 1 510 ? -14.375 -17.195 28.532 1.00 95.75 510 THR A CA 1
ATOM 3747 C C . THR A 1 510 ? -14.256 -15.721 28.855 1.00 95.75 510 THR A C 1
ATOM 3749 O O . THR A 1 510 ? -13.181 -15.140 28.711 1.00 95.75 510 THR A O 1
ATOM 3752 N N . MET A 1 511 ? -15.343 -15.136 29.336 1.00 97.25 511 MET A N 1
ATOM 3753 C CA . MET A 1 511 ? -15.387 -13.800 29.897 1.00 97.25 511 MET A CA 1
ATOM 3754 C C . MET A 1 511 ? -15.699 -13.881 31.391 1.00 97.25 511 MET A C 1
ATOM 3756 O O . MET A 1 511 ? -16.574 -14.632 31.811 1.00 97.25 511 MET A O 1
ATOM 3760 N N . THR A 1 512 ? -14.974 -13.114 32.196 1.00 96.44 512 THR A N 1
ATOM 3761 C CA . THR A 1 512 ? -15.231 -12.952 33.634 1.00 96.44 512 THR A CA 1
ATOM 3762 C C . THR A 1 512 ? -15.259 -11.481 34.000 1.00 96.44 512 THR A C 1
ATOM 3764 O O . THR A 1 512 ? -14.537 -10.712 33.372 1.00 96.44 512 THR A O 1
ATOM 3767 N N . GLY A 1 513 ? -15.984 -11.074 35.039 1.00 94.31 513 GLY A N 1
ATOM 3768 C CA . GLY A 1 513 ? -15.961 -9.681 35.476 1.00 94.31 513 GLY A CA 1
ATOM 3769 C C . GLY A 1 513 ? -17.050 -9.293 36.469 1.00 94.31 513 GLY A C 1
ATOM 3770 O O . GLY A 1 513 ? -17.572 -10.129 37.205 1.00 94.31 513 GLY A O 1
ATOM 3771 N N . THR A 1 514 ? -17.383 -8.001 36.489 1.00 94.81 514 THR A N 1
ATOM 3772 C CA . THR A 1 514 ? -18.434 -7.410 37.337 1.00 94.81 514 THR A CA 1
ATOM 3773 C C . THR A 1 514 ? -19.426 -6.611 36.498 1.00 94.81 514 THR A C 1
ATOM 3775 O O . THR A 1 514 ? -19.106 -6.212 35.378 1.00 94.81 514 THR A O 1
ATOM 3778 N N . GLY A 1 515 ? -20.616 -6.345 37.040 1.00 95.12 515 GLY A N 1
ATOM 3779 C CA . GLY A 1 515 ? -21.702 -5.704 36.296 1.00 95.12 515 GLY A CA 1
ATOM 3780 C C . GLY A 1 515 ? -22.412 -6.693 35.371 1.00 95.12 515 GLY A C 1
ATOM 3781 O O . GLY A 1 515 ? -22.525 -7.874 35.701 1.00 95.12 515 GLY A O 1
ATOM 3782 N N . ASP A 1 516 ? -22.888 -6.187 34.239 1.00 95.12 516 ASP A N 1
ATOM 3783 C CA . ASP A 1 516 ? -23.621 -6.933 33.217 1.00 95.12 516 ASP A CA 1
ATOM 3784 C C . ASP A 1 516 ? -23.011 -6.636 31.845 1.00 95.12 516 ASP A C 1
ATOM 3786 O O . ASP A 1 516 ? -23.242 -5.569 31.267 1.00 95.12 516 ASP A O 1
ATOM 3790 N N . ALA A 1 517 ? -22.094 -7.492 31.406 1.00 95.50 517 ALA A N 1
ATOM 3791 C CA . ALA A 1 517 ? -21.488 -7.450 30.086 1.00 95.50 517 ALA A CA 1
ATOM 3792 C C . ALA A 1 517 ? -21.759 -8.780 29.384 1.00 95.50 517 ALA A C 1
ATOM 3794 O O . ALA A 1 517 ? -21.519 -9.833 29.963 1.00 95.50 517 ALA A O 1
ATOM 3795 N N . ASP A 1 518 ? -22.176 -8.710 28.127 1.00 96.38 518 ASP A N 1
ATOM 3796 C CA . ASP A 1 518 ? -22.561 -9.861 27.316 1.00 96.38 518 ASP A CA 1
ATOM 3797 C C . ASP A 1 518 ? -21.527 -10.131 26.220 1.00 96.38 518 ASP A C 1
ATOM 3799 O O . ASP A 1 518 ? -21.057 -9.210 25.547 1.00 96.38 518 ASP A O 1
ATOM 3803 N N . LEU A 1 519 ? -21.252 -11.404 25.963 1.00 97.25 519 LEU A N 1
ATOM 3804 C CA . LEU A 1 519 ? -20.359 -11.916 24.935 1.00 97.25 519 LEU A CA 1
ATOM 3805 C C . LEU A 1 519 ? -21.133 -12.275 23.662 1.00 97.25 519 LEU A C 1
ATOM 3807 O O . LEU A 1 519 ? -22.075 -13.070 23.671 1.00 97.25 519 LEU A O 1
ATOM 3811 N N . TYR A 1 520 ? -20.662 -11.756 22.533 1.00 97.88 520 TYR A N 1
ATOM 3812 C CA . TYR A 1 520 ? -21.140 -12.092 21.196 1.00 97.88 520 TYR A CA 1
ATOM 3813 C C . TYR A 1 520 ? -19.964 -12.554 20.342 1.00 97.88 520 TYR A C 1
ATOM 3815 O O . TYR A 1 520 ? -18.888 -11.962 20.384 1.00 97.88 520 TYR A O 1
ATOM 3823 N N . ILE A 1 521 ? -20.154 -13.603 19.544 1.00 98.12 521 ILE A N 1
ATOM 3824 C CA . ILE A 1 521 ? -19.105 -14.148 18.676 1.00 98.12 521 ILE A CA 1
ATOM 3825 C C . ILE A 1 521 ? -19.665 -14.414 17.283 1.00 98.12 521 ILE A C 1
ATOM 3827 O O . ILE A 1 521 ? -20.780 -14.921 17.143 1.00 98.12 521 ILE A O 1
ATOM 3831 N N . LYS A 1 522 ? -18.881 -14.100 16.248 1.00 96.38 522 LYS A N 1
ATOM 3832 C CA . LYS A 1 522 ? -19.224 -14.346 14.845 1.00 96.38 522 LYS A CA 1
ATOM 3833 C C . LYS A 1 522 ? -18.013 -14.815 14.037 1.00 96.38 522 LYS A C 1
ATOM 3835 O O . LYS A 1 522 ? -16.948 -14.216 14.129 1.00 96.38 522 LYS A O 1
ATOM 3840 N N . HIS A 1 523 ? -18.158 -15.872 13.242 1.00 90.50 523 HIS A N 1
ATOM 3841 C CA . HIS A 1 523 ? -17.190 -16.254 12.210 1.00 90.50 523 HIS A CA 1
ATOM 3842 C C . HIS A 1 523 ? -17.484 -15.485 10.922 1.00 90.50 523 HIS A C 1
ATOM 3844 O O . HIS A 1 523 ? -18.647 -15.313 10.555 1.00 90.50 523 HIS A O 1
ATOM 3850 N N . GLY A 1 524 ? -16.451 -15.043 10.206 1.00 81.81 524 GLY A N 1
ATOM 3851 C CA . GLY A 1 524 ? -16.635 -14.405 8.900 1.00 81.81 524 GLY A CA 1
ATOM 3852 C C . GLY A 1 524 ? -15.793 -13.153 8.742 1.00 81.81 524 GLY A C 1
ATOM 3853 O O . GLY A 1 524 ? -14.580 -13.241 8.875 1.00 81.81 524 GLY A O 1
ATOM 3854 N N . THR A 1 525 ? -16.431 -12.027 8.412 1.00 66.69 525 THR A N 1
ATOM 3855 C CA . THR A 1 525 ? -15.758 -10.756 8.076 1.00 66.69 525 THR A CA 1
ATOM 3856 C C . THR A 1 525 ? -16.326 -9.530 8.807 1.00 66.69 525 THR A C 1
ATOM 3858 O O . THR A 1 525 ? -15.915 -8.405 8.536 1.00 66.69 525 THR A O 1
ATOM 3861 N N . SER A 1 526 ? -17.273 -9.710 9.735 1.00 76.44 526 SER A N 1
ATOM 3862 C CA . SER A 1 526 ? -17.937 -8.605 10.439 1.00 76.44 526 SER A CA 1
ATOM 3863 C C . SER A 1 526 ? -18.119 -8.888 11.928 1.00 76.44 526 SER A C 1
ATOM 3865 O O . SER A 1 526 ? -18.396 -10.024 12.321 1.00 76.44 526 SER A O 1
ATOM 3867 N N . TYR A 1 527 ? -18.069 -7.835 12.749 1.00 88.19 527 TYR A N 1
ATOM 3868 C CA . TYR A 1 527 ? -18.418 -7.931 14.167 1.00 88.19 527 TYR A CA 1
ATOM 3869 C C . TYR A 1 527 ? -19.887 -8.334 14.358 1.00 88.19 527 TYR A C 1
ATOM 3871 O O . TYR A 1 527 ? -20.741 -7.959 13.547 1.00 88.19 527 TYR A O 1
ATOM 3879 N N . PRO A 1 528 ? -20.199 -9.104 15.411 1.00 93.12 528 PRO A N 1
ATOM 3880 C CA . PRO A 1 528 ? -21.579 -9.375 15.769 1.00 93.12 528 PRO A CA 1
ATOM 3881 C C . PRO A 1 528 ? -22.315 -8.104 16.222 1.00 93.12 528 PRO A C 1
ATOM 3883 O O . PRO A 1 528 ? -21.721 -7.170 16.755 1.00 93.12 528 PRO A O 1
ATOM 3886 N N . THR A 1 529 ? -23.634 -8.101 16.052 1.00 93.31 529 THR A N 1
ATOM 3887 C CA . THR A 1 529 ? -24.565 -7.113 16.619 1.00 93.31 529 THR A CA 1
ATOM 3888 C C . THR A 1 529 ? -25.518 -7.802 17.599 1.00 93.31 529 THR A C 1
ATOM 3890 O O . THR A 1 529 ? -25.506 -9.025 17.722 1.00 93.31 529 THR A O 1
ATOM 3893 N N . THR A 1 530 ? -26.419 -7.058 18.251 1.00 91.69 530 THR A N 1
ATOM 3894 C CA . THR A 1 530 ? -27.493 -7.659 19.072 1.00 91.69 530 THR A CA 1
ATOM 3895 C C . THR A 1 530 ? -28.460 -8.544 18.277 1.00 91.69 530 THR A C 1
ATOM 3897 O O . THR A 1 530 ? -29.178 -9.346 18.872 1.00 91.69 530 THR A O 1
ATOM 3900 N N . SER A 1 531 ? -28.492 -8.416 16.947 1.00 91.50 531 SER A N 1
ATOM 3901 C CA . SER A 1 531 ? -29.394 -9.146 16.046 1.00 91.50 531 SER A CA 1
ATOM 3902 C C . SER A 1 531 ? -28.679 -10.062 15.046 1.00 91.50 531 SER A C 1
ATOM 3904 O O . SER A 1 531 ? -29.343 -10.826 14.351 1.00 91.50 531 SER A O 1
ATOM 3906 N N . SER A 1 532 ? -27.345 -10.020 14.973 1.00 91.62 532 SER A N 1
ATOM 3907 C CA . SER A 1 532 ? -26.538 -10.837 14.062 1.00 91.62 532 SER A CA 1
ATOM 3908 C C . SER A 1 532 ? -25.277 -11.333 14.760 1.00 91.62 532 SER A C 1
ATOM 3910 O O . SER A 1 532 ? -24.299 -10.608 14.897 1.00 91.62 532 SER A O 1
ATOM 3912 N N . TYR A 1 533 ? -25.283 -12.588 15.189 1.00 96.31 533 TYR A N 1
ATOM 3913 C CA . TYR A 1 533 ? -24.162 -13.282 15.826 1.00 96.31 533 TYR A CA 1
ATOM 3914 C C . TYR A 1 533 ? -24.280 -14.774 15.534 1.00 96.31 533 TYR A C 1
ATOM 3916 O O . TYR A 1 533 ? -25.350 -15.250 15.155 1.00 96.31 533 TYR A O 1
ATOM 3924 N N . ASP A 1 534 ? -23.186 -15.501 15.722 1.00 96.38 534 ASP A N 1
ATOM 3925 C CA . ASP A 1 534 ? -23.187 -16.956 15.600 1.00 96.38 534 ASP A CA 1
ATOM 3926 C C . ASP A 1 534 ? -23.316 -17.609 16.981 1.00 96.38 534 ASP A C 1
ATOM 3928 O O . ASP A 1 534 ? -23.987 -18.628 17.123 1.00 96.38 534 ASP A O 1
ATOM 3932 N N . PHE A 1 535 ? -22.730 -16.993 18.017 1.00 97.25 535 PHE A N 1
ATOM 3933 C CA . PHE A 1 535 ? -22.799 -17.490 19.389 1.00 97.25 535 PHE A CA 1
ATOM 3934 C C . PHE A 1 535 ? -22.965 -16.360 20.404 1.00 97.25 535 PHE A C 1
ATOM 3936 O O . PHE A 1 535 ? -22.298 -15.329 20.315 1.00 97.25 535 PHE A O 1
ATOM 3943 N N . ARG A 1 536 ? -23.817 -16.607 21.401 1.00 95.06 536 ARG A N 1
ATOM 3944 C CA . ARG A 1 536 ? -23.880 -15.905 22.689 1.00 95.06 536 ARG A CA 1
ATOM 3945 C C . ARG A 1 536 ? -24.499 -16.847 23.735 1.00 95.06 536 ARG A C 1
ATOM 3947 O O . ARG A 1 536 ? -25.331 -17.670 23.347 1.00 95.06 536 ARG A O 1
ATOM 3954 N N . PRO A 1 537 ? -24.143 -16.759 25.025 1.00 89.44 537 PRO A N 1
ATOM 3955 C CA . PRO A 1 537 ? -24.620 -17.711 26.031 1.00 89.44 537 PRO A CA 1
ATOM 3956 C C . PRO A 1 537 ? -25.950 -17.331 26.717 1.00 89.44 537 PRO A C 1
ATOM 3958 O O . PRO A 1 537 ? -26.506 -18.177 27.412 1.00 89.44 537 PRO A O 1
ATOM 3961 N N . TYR A 1 538 ? -26.498 -16.127 26.481 1.00 85.75 538 TYR A N 1
ATOM 3962 C CA . TYR A 1 538 ? -27.755 -15.616 27.079 1.00 85.75 538 TYR A CA 1
ATOM 3963 C C . TYR A 1 538 ? -27.790 -15.724 28.614 1.00 85.75 538 TYR A C 1
ATOM 3965 O O . TYR A 1 538 ? -28.768 -16.206 29.191 1.00 85.75 538 TYR A O 1
ATOM 3973 N N . LEU A 1 539 ? -26.709 -15.312 29.273 1.00 87.81 539 LEU A N 1
ATOM 3974 C CA . LEU A 1 539 ? -26.620 -15.291 30.729 1.00 87.81 539 LEU A CA 1
ATOM 3975 C C . LEU A 1 539 ? -26.782 -13.855 31.233 1.00 87.81 539 LEU A C 1
ATOM 3977 O O . LEU A 1 539 ? -26.653 -12.909 30.471 1.00 87.81 539 LEU A O 1
ATOM 3981 N N . ASN A 1 540 ? -27.114 -13.710 32.514 1.00 82.50 540 ASN A N 1
ATOM 3982 C CA . ASN A 1 540 ? -27.079 -12.407 33.174 1.00 82.50 540 ASN A CA 1
ATOM 3983 C C . ASN A 1 540 ? -25.706 -12.236 33.839 1.00 82.50 540 ASN A C 1
ATOM 3985 O O . ASN A 1 540 ? -25.238 -13.159 34.517 1.00 82.50 540 ASN A O 1
ATOM 3989 N N . GLY A 1 541 ? -25.125 -11.042 33.754 1.00 89.94 541 GLY A N 1
ATOM 3990 C CA . GLY A 1 541 ? -23.855 -10.695 34.389 1.00 89.94 541 GLY A CA 1
ATOM 3991 C C . GLY A 1 541 ? -22.621 -10.989 33.526 1.00 89.94 541 GLY A C 1
ATOM 3992 O O . GLY A 1 541 ? -22.653 -11.786 32.601 1.00 89.94 541 GLY A O 1
ATOM 3993 N N . SER A 1 542 ? -21.475 -10.403 33.885 1.00 92.38 542 SER A N 1
ATOM 3994 C CA . SER A 1 542 ? -20.234 -10.440 33.076 1.00 92.38 542 SER A CA 1
ATOM 3995 C C . SER A 1 542 ? -19.442 -11.763 33.069 1.00 92.38 542 SER A C 1
ATOM 3997 O O . SER A 1 542 ? -18.295 -11.786 32.617 1.00 92.38 542 SER A O 1
ATOM 3999 N N . ASN A 1 543 ? -19.993 -12.851 33.615 1.00 93.38 543 ASN A N 1
ATOM 4000 C CA . ASN A 1 543 ? -19.330 -14.158 33.673 1.00 93.38 543 ASN A CA 1
ATOM 4001 C C . ASN A 1 543 ? -19.962 -15.099 32.651 1.00 93.38 543 ASN A C 1
ATOM 4003 O O . ASN A 1 543 ? -20.958 -15.766 32.929 1.00 93.38 543 ASN A O 1
ATOM 4007 N N . GLU A 1 544 ? -19.353 -15.169 31.477 1.00 95.69 544 GLU A N 1
ATOM 4008 C CA . GLU A 1 544 ? -19.905 -15.859 30.324 1.00 95.69 544 GLU A CA 1
ATOM 4009 C C . GLU A 1 544 ? -18.887 -16.807 29.694 1.00 95.69 544 GLU A C 1
ATOM 4011 O O . GLU A 1 544 ? -17.677 -16.595 29.744 1.00 95.69 544 GLU A O 1
ATOM 4016 N N . THR A 1 545 ? -19.351 -17.900 29.093 1.00 95.69 545 THR A N 1
ATOM 4017 C CA . THR A 1 545 ? -18.470 -18.837 28.388 1.00 95.69 545 THR A CA 1
ATOM 4018 C C . THR A 1 545 ? -19.169 -19.399 27.163 1.00 95.69 545 THR A C 1
ATOM 4020 O O . THR A 1 545 ? -20.304 -19.863 27.244 1.00 95.69 545 THR A O 1
ATOM 4023 N N . VAL A 1 546 ? -18.468 -19.396 26.030 1.00 97.25 546 VAL A N 1
ATOM 4024 C CA . VAL A 1 546 ? -18.897 -20.029 24.782 1.00 97.25 546 VAL A CA 1
ATOM 4025 C C . VAL A 1 546 ? -17.860 -21.067 24.369 1.00 97.25 546 VAL A C 1
ATOM 4027 O O . VAL A 1 546 ? -16.668 -20.776 24.306 1.00 97.25 546 VAL A O 1
ATOM 4030 N N . VAL A 1 547 ? -18.320 -22.275 24.041 1.00 96.19 547 VAL A N 1
ATOM 4031 C CA . VAL A 1 547 ? -17.488 -23.348 23.482 1.00 96.19 547 VAL A CA 1
ATOM 4032 C C . VAL A 1 547 ? -17.927 -23.627 22.045 1.00 96.19 547 VAL A C 1
ATOM 4034 O O . VAL A 1 547 ? -19.055 -24.053 21.794 1.00 96.19 547 VAL A O 1
ATOM 4037 N N . ILE A 1 548 ? -17.021 -23.405 21.097 1.00 96.88 548 ILE A N 1
ATOM 4038 C CA . ILE A 1 548 ? -17.228 -23.613 19.663 1.00 96.88 548 ILE A CA 1
ATOM 4039 C C . ILE A 1 548 ? -16.459 -24.866 19.256 1.00 96.88 548 ILE A C 1
ATOM 4041 O O . ILE A 1 548 ? -15.258 -24.958 19.472 1.00 96.88 548 ILE A O 1
ATOM 4045 N N . SER A 1 549 ? -17.135 -25.842 18.669 1.00 94.25 549 SER A N 1
ATOM 4046 C CA . SER A 1 549 ? -16.564 -27.136 18.285 1.00 94.25 549 SER A CA 1
ATOM 4047 C C . SER A 1 549 ? -17.128 -27.595 16.943 1.00 94.25 549 SER A C 1
ATOM 4049 O O . SER A 1 549 ? -18.060 -26.984 16.416 1.00 94.25 549 SER A O 1
ATOM 4051 N N . GLY A 1 550 ? -16.612 -28.696 16.394 1.00 84.00 550 GLY A N 1
ATOM 4052 C CA . GLY A 1 550 ? -17.182 -29.307 15.185 1.00 84.00 550 GLY A CA 1
ATOM 4053 C C . GLY A 1 550 ? -18.670 -29.678 15.311 1.00 84.00 550 GLY A C 1
ATOM 4054 O O . GLY A 1 550 ? -19.364 -29.736 14.304 1.00 84.00 550 GLY A O 1
ATOM 4055 N N . SER A 1 551 ? -19.171 -29.875 16.537 1.00 89.06 551 SER A N 1
ATOM 4056 C CA . SER A 1 551 ? -20.583 -30.161 16.835 1.00 89.06 551 SER A CA 1
ATOM 4057 C C . SER A 1 551 ? -21.435 -28.929 17.163 1.00 89.06 551 SER A C 1
ATOM 4059 O O . SER A 1 551 ? -22.636 -29.069 17.383 1.00 89.06 551 SER A O 1
ATOM 4061 N N . SER A 1 552 ? -20.844 -27.736 17.241 1.00 93.44 552 SER A N 1
ATOM 4062 C CA . SER A 1 552 ? -21.603 -26.498 17.456 1.00 93.44 552 SER A CA 1
ATOM 4063 C C . SER A 1 552 ? -22.411 -26.130 16.199 1.00 93.44 552 SER A C 1
ATOM 4065 O O . SER A 1 552 ? -22.135 -26.629 15.109 1.00 93.44 552 SER A O 1
ATOM 4067 N N . ASN A 1 553 ? -23.409 -25.251 16.334 1.00 86.62 553 ASN A N 1
ATOM 4068 C CA . ASN A 1 553 ? -24.134 -24.679 15.199 1.00 86.62 553 ASN A CA 1
ATOM 4069 C C . ASN A 1 553 ? -24.122 -23.142 15.288 1.00 86.62 553 ASN A C 1
ATOM 4071 O O . ASN A 1 553 ? -24.812 -22.613 16.160 1.00 86.62 553 ASN A O 1
ATOM 4075 N N . PRO A 1 554 ? -23.377 -22.435 14.416 1.00 94.12 554 PRO A N 1
ATOM 4076 C CA . PRO A 1 554 ? -22.512 -22.962 13.350 1.00 94.12 554 PRO A CA 1
ATOM 4077 C C . PRO A 1 554 ? -21.357 -23.845 13.859 1.00 94.12 554 PRO A C 1
ATOM 4079 O O . PRO A 1 554 ? -20.919 -23.715 15.001 1.00 94.12 554 PRO A O 1
ATOM 4082 N N . SER A 1 555 ? -20.853 -24.761 13.028 1.00 91.31 555 SER A N 1
ATOM 4083 C CA . SER A 1 555 ? -19.703 -25.596 13.401 1.00 91.31 555 SER A CA 1
ATOM 4084 C C . SER A 1 555 ? -18.419 -24.769 13.452 1.00 91.31 555 SER A C 1
ATOM 4086 O O . SER A 1 555 ? -18.286 -23.775 12.732 1.00 91.31 555 SER A O 1
ATOM 4088 N N . LEU A 1 556 ? -17.446 -25.197 14.262 1.00 91.75 556 LEU A N 1
ATOM 4089 C CA . LEU A 1 556 ? -16.114 -24.593 14.284 1.00 91.75 556 LEU A CA 1
ATOM 4090 C C . LEU A 1 556 ? -15.506 -24.594 12.877 1.00 91.75 556 LEU A C 1
ATOM 4092 O O . LEU A 1 556 ? -15.508 -25.608 12.177 1.00 91.75 556 LEU A O 1
ATOM 4096 N N . LYS A 1 557 ? -14.966 -23.445 12.487 1.00 86.94 557 LYS A N 1
ATOM 4097 C CA . LYS A 1 557 ? -14.227 -23.229 11.250 1.00 86.94 557 LYS A CA 1
ATOM 4098 C C . LYS A 1 557 ? -12.829 -22.741 11.604 1.00 86.94 557 LYS A C 1
ATOM 4100 O O . LYS A 1 557 ? -12.602 -22.169 12.664 1.00 86.94 557 LYS A O 1
ATOM 4105 N N . THR A 1 558 ? -11.879 -22.965 10.711 1.00 72.88 558 THR A N 1
ATOM 4106 C CA . THR A 1 558 ? -10.575 -22.300 10.785 1.00 72.88 558 THR A CA 1
ATOM 4107 C C . THR A 1 558 ? -10.712 -20.857 10.292 1.00 72.88 558 THR A C 1
ATOM 4109 O O . THR A 1 558 ? -11.643 -20.539 9.545 1.00 72.88 558 THR A O 1
ATOM 4112 N N . GLY A 1 559 ? -9.776 -19.985 10.656 1.00 64.75 559 GLY A N 1
ATOM 4113 C CA . GLY A 1 559 ? -9.779 -18.591 10.209 1.00 64.75 559 GLY A CA 1
ATOM 4114 C C . GLY A 1 559 ? -10.395 -17.624 11.221 1.00 64.75 559 GLY A C 1
ATOM 4115 O O . GLY A 1 559 ? -10.400 -17.881 12.427 1.00 64.75 559 GLY A O 1
ATOM 4116 N N . GLN A 1 560 ? -10.879 -16.484 10.734 1.00 76.00 560 GLN A N 1
ATOM 4117 C CA . GLN A 1 560 ? -11.171 -15.328 11.577 1.00 76.00 560 GLN A CA 1
ATOM 4118 C C . GLN A 1 560 ? -12.512 -15.419 12.319 1.00 76.00 560 GLN A C 1
ATOM 4120 O O . GLN A 1 560 ? -13.562 -15.682 11.731 1.00 76.00 560 GLN A O 1
ATOM 4125 N N . TYR A 1 561 ? -12.464 -15.144 13.622 1.00 92.19 561 TYR A N 1
ATOM 4126 C CA . TYR A 1 561 ? -13.626 -14.921 14.477 1.00 92.19 561 TYR A CA 1
ATOM 4127 C C . TYR A 1 561 ? -13.574 -13.518 15.074 1.00 92.19 561 TYR A C 1
ATOM 4129 O O . TYR A 1 561 ? -12.519 -13.048 15.501 1.00 92.19 561 TYR A O 1
ATOM 4137 N N . TYR A 1 562 ? -14.739 -12.894 15.153 1.00 89.75 562 TYR A N 1
ATOM 4138 C CA . TYR A 1 562 ? -14.996 -11.597 15.755 1.00 89.75 562 TYR A CA 1
ATOM 4139 C C . TYR A 1 562 ? -15.663 -11.833 17.104 1.00 89.75 562 TYR A C 1
ATOM 4141 O O . TYR A 1 562 ? -16.679 -12.523 17.179 1.00 89.75 562 TYR A O 1
ATOM 4149 N N . ILE A 1 563 ? -15.076 -11.291 18.164 1.00 95.12 563 ILE A N 1
ATOM 4150 C CA . ILE A 1 563 ? -15.538 -11.417 19.544 1.00 95.12 563 ILE A CA 1
ATOM 4151 C C . ILE A 1 563 ? -15.888 -10.021 20.039 1.00 95.12 563 ILE A C 1
ATOM 4153 O O . ILE A 1 563 ? -15.063 -9.115 19.965 1.00 95.12 563 ILE A O 1
ATOM 4157 N N . SER A 1 564 ? -17.082 -9.854 20.582 1.00 96.50 564 SER A N 1
ATOM 4158 C CA . SER A 1 564 ? -17.564 -8.579 21.089 1.00 96.50 564 SER A CA 1
ATOM 4159 C C . SER A 1 564 ? -18.109 -8.711 22.500 1.00 96.50 564 SER A C 1
ATOM 4161 O O . SER A 1 564 ? -18.761 -9.697 22.831 1.00 96.50 564 SER A O 1
ATOM 4163 N N . VAL A 1 565 ? -17.861 -7.690 23.311 1.00 97.25 565 VAL A N 1
ATOM 4164 C CA . VAL A 1 565 ? -18.378 -7.531 24.668 1.00 97.25 565 VAL A CA 1
ATOM 4165 C C . VAL A 1 565 ? -19.288 -6.305 24.686 1.00 97.25 565 VAL A C 1
ATOM 4167 O O . VAL A 1 565 ? -18.821 -5.206 24.389 1.00 97.25 565 VAL A O 1
ATOM 4170 N N . ASN A 1 566 ? -20.568 -6.480 25.009 1.00 96.94 566 ASN A N 1
ATOM 4171 C CA . ASN A 1 566 ? -21.570 -5.412 25.059 1.00 96.94 566 ASN A CA 1
ATOM 4172 C C . ASN A 1 566 ? -22.016 -5.147 26.501 1.00 96.94 566 ASN A C 1
ATOM 4174 O O . ASN A 1 566 ? -22.409 -6.078 27.195 1.00 96.94 566 ASN A O 1
ATOM 4178 N N . GLY A 1 567 ? -21.986 -3.897 26.954 1.00 95.69 567 GLY A N 1
ATOM 4179 C CA . GLY A 1 567 ? -22.437 -3.531 28.297 1.00 95.69 567 GLY A CA 1
ATOM 4180 C C . GLY A 1 567 ? -23.956 -3.375 28.391 1.00 95.69 567 GLY A C 1
ATOM 4181 O O . GLY A 1 567 ? -24.572 -2.727 27.550 1.00 95.69 567 GLY A O 1
ATOM 4182 N N . TYR A 1 568 ? -24.557 -3.895 29.458 1.00 91.94 568 TYR A N 1
ATOM 4183 C CA . TYR A 1 568 ? -25.973 -3.710 29.796 1.00 91.94 568 TYR A CA 1
ATOM 4184 C C . TYR A 1 568 ? -26.173 -2.961 31.122 1.00 91.94 568 TYR A C 1
ATOM 4186 O O . TYR A 1 568 ? -27.127 -2.190 31.248 1.00 91.94 568 TYR A O 1
ATOM 4194 N N . ALA A 1 569 ? -25.236 -3.070 32.071 1.00 93.44 569 ALA A N 1
ATOM 4195 C CA . ALA A 1 569 ? -25.233 -2.269 33.298 1.00 93.44 569 ALA A CA 1
ATOM 4196 C C . ALA A 1 569 ? -24.629 -0.868 33.085 1.00 93.44 569 ALA A C 1
ATOM 4198 O O . ALA A 1 569 ? -23.947 -0.606 32.098 1.00 93.44 569 ALA A O 1
ATOM 4199 N N . ALA A 1 570 ? -24.827 0.041 34.049 1.00 93.25 570 ALA A N 1
ATOM 4200 C CA . ALA A 1 570 ? -24.242 1.388 34.011 1.00 93.25 570 ALA A CA 1
ATOM 4201 C C . ALA A 1 570 ? -22.709 1.370 33.841 1.00 93.25 570 ALA A C 1
ATOM 4203 O O . ALA A 1 570 ? -22.151 2.233 33.166 1.00 93.25 570 ALA A O 1
ATOM 4204 N N . SER A 1 571 ? -22.045 0.371 34.429 1.00 93.69 571 SER A N 1
ATOM 4205 C CA . SER A 1 571 ? -20.639 0.051 34.200 1.00 93.69 571 SER A CA 1
ATOM 4206 C C . SER A 1 571 ? -20.391 -1.422 34.508 1.00 93.69 571 SER A C 1
ATOM 4208 O O . SER A 1 571 ? -20.817 -1.922 35.553 1.00 93.69 571 SER A O 1
ATOM 4210 N N . SER A 1 572 ? -19.682 -2.093 33.609 1.00 96.88 572 SER A N 1
ATOM 4211 C CA . SER A 1 572 ? -19.258 -3.482 33.737 1.00 96.88 572 SER A CA 1
ATOM 4212 C C . SER A 1 572 ? -17.758 -3.568 33.496 1.00 96.88 572 SER A C 1
ATOM 4214 O O . SER A 1 572 ? -17.238 -2.948 32.568 1.00 96.88 572 SER A O 1
ATOM 4216 N N . SER A 1 573 ? -17.053 -4.348 34.313 1.00 93.19 573 SER A N 1
ATOM 4217 C CA . SER A 1 573 ? -15.670 -4.742 34.032 1.00 93.19 573 SER A CA 1
ATOM 4218 C C . SER A 1 573 ? -15.653 -6.145 33.446 1.00 93.19 573 SER A C 1
ATOM 4220 O O . SER A 1 573 ? -16.518 -6.955 33.777 1.00 93.19 573 SER A O 1
ATOM 4222 N N . PHE A 1 574 ? -14.681 -6.438 32.590 1.00 96.56 574 PHE A N 1
ATOM 4223 C CA . PHE A 1 574 ? -14.507 -7.767 32.024 1.00 96.56 574 PHE A CA 1
ATOM 4224 C C . PHE A 1 574 ? -13.031 -8.114 31.811 1.00 96.56 574 PHE A C 1
ATOM 4226 O O . PHE A 1 574 ? -12.174 -7.249 31.639 1.00 96.56 574 PHE A O 1
ATOM 4233 N N . SER A 1 575 ? -12.761 -9.412 31.783 1.00 89.50 575 SER A N 1
ATOM 4234 C CA . SER A 1 575 ? -11.554 -10.062 31.295 1.00 89.50 575 SER A CA 1
ATOM 4235 C C . SER A 1 575 ? -12.011 -11.176 30.364 1.00 89.50 575 SER A C 1
ATOM 4237 O O . SER A 1 575 ? -12.684 -12.103 30.811 1.00 89.50 575 SER A O 1
ATOM 4239 N N . VAL A 1 576 ? -11.705 -11.060 29.075 1.00 94.00 576 VAL A N 1
ATOM 4240 C CA . VAL A 1 576 ? -12.080 -12.002 28.022 1.00 94.00 576 VAL A CA 1
ATOM 4241 C C . VAL A 1 576 ? -10.846 -12.738 27.516 1.00 94.00 576 VAL A C 1
ATOM 4243 O O . VAL A 1 576 ? -9.821 -12.143 27.183 1.00 94.00 576 VAL A O 1
ATOM 4246 N N . SER A 1 577 ? -10.949 -14.057 27.444 1.00 87.06 577 SER A N 1
ATOM 4247 C CA . SER A 1 577 ? -9.910 -14.938 26.929 1.00 87.06 577 SER A CA 1
ATOM 4248 C C . SER A 1 577 ? -10.491 -15.894 25.901 1.00 87.06 577 SER A C 1
ATOM 4250 O O . SER A 1 577 ? -11.647 -16.294 26.008 1.00 87.06 577 SER A O 1
ATOM 4252 N N . ALA A 1 578 ? -9.697 -16.259 24.900 1.00 88.06 578 ALA A N 1
ATOM 4253 C CA . ALA A 1 578 ? -10.054 -17.275 23.920 1.00 88.06 578 ALA A CA 1
ATOM 4254 C C . ALA A 1 578 ? -8.920 -18.285 23.810 1.00 88.06 578 ALA A C 1
ATOM 4256 O O . ALA A 1 578 ? -7.764 -17.897 23.644 1.00 88.06 578 ALA A O 1
ATOM 4257 N N . VAL A 1 579 ? -9.249 -19.570 23.886 1.00 86.31 579 VAL A N 1
ATOM 4258 C CA . VAL A 1 579 ? -8.280 -20.664 23.870 1.00 86.31 579 VAL A CA 1
ATOM 4259 C C . VAL A 1 579 ? -8.729 -21.731 22.876 1.00 86.31 579 VAL A C 1
ATOM 4261 O O . VAL A 1 579 ? -9.852 -22.221 22.957 1.00 86.31 579 VAL A O 1
ATOM 4264 N N . ALA A 1 580 ? -7.857 -22.083 21.933 1.00 83.06 580 ALA A N 1
ATOM 4265 C CA . ALA A 1 580 ? -8.105 -23.076 20.898 1.00 83.06 580 ALA A CA 1
ATOM 4266 C C . ALA A 1 580 ? -7.386 -24.396 21.183 1.00 83.06 580 ALA A C 1
ATOM 4268 O O . ALA A 1 580 ? -6.162 -24.464 21.296 1.00 83.06 580 ALA A O 1
ATOM 4269 N N . GLU A 1 581 ? -8.163 -25.459 21.219 1.00 81.19 581 GLU A N 1
ATOM 4270 C CA . GLU A 1 581 ? -7.806 -26.816 21.606 1.00 81.19 581 GLU A CA 1
ATOM 4271 C C . GLU A 1 581 ? -7.785 -27.739 20.372 1.00 81.19 581 GLU A C 1
ATOM 4273 O O . GLU A 1 581 ? -8.859 -28.027 19.783 1.00 81.19 581 GLU A O 1
#

Secondary structure (DSSP, 8-state):
------------------------------------------------------------------------TTEEEEEEE---BTTTTBSTTSHHHHHHHHH--SEEEESS---TT--HHHHHHHHHHHT-TT-EEEE-SS-SS--EEEESS-EEEEEEE--TT-SS--EEEEEE--SSSS-EEEEEEE--SS-HHHHHHHHHHHHHHHHHHS-TTSEEEEEEE---SSTT-HHHHHHTTTSB-S---B-TTS----STTS-S--EEEEE-HHHHHTEE-EE-TT---EETT-EEE-TTT-SSGGGGTT--TTGGGSTT----EEEEEEEPPS--PPP-------PPPPP-PPPPPPPPPP-S-PEEEPPTT-EEEEEE-TT-EEEEEEEEPTTEEEEEEEEEEES-EEEEEEESS--BTTB-SB----SSS-EEEEEESPPSEEEEEEEEESS-EEEEEEEEEEE----S------EEEEEEEEEE-BT-EEEEEEEE-TT--EEEEEEEEES-EEEEEEESSS---SS--SB----SSS-EEEEEETTSSSPP-SEEEEEEEEE-SSSEEEEEEEEE-

Mean predicted aligned error: 20.51 Å

Solvent-accessible surface area (backbone atoms only — not comparable to full-atom values): 32877 Å² total; per-residue (Å²): 139,77,87,88,80,91,84,90,82,93,88,85,90,86,87,88,83,89,85,84,91,86,86,90,82,82,89,81,86,84,82,90,80,86,83,89,82,89,83,89,86,84,88,82,89,84,83,88,86,78,84,86,82,90,87,79,90,87,89,86,88,77,83,75,76,76,74,78,86,73,69,68,92,43,60,48,34,38,29,15,30,45,35,26,24,54,94,71,52,10,38,47,97,35,47,37,47,27,47,47,49,21,66,63,58,42,28,36,20,29,30,30,68,34,34,87,86,60,41,72,66,44,47,51,48,48,49,31,73,57,77,30,88,69,50,37,72,50,64,52,80,90,35,80,44,14,18,16,41,40,23,58,43,55,65,79,45,70,53,66,44,88,34,92,88,51,93,41,40,43,33,18,35,33,36,27,57,46,78,31,88,42,42,35,36,42,32,9,38,66,42,55,74,89,39,72,70,55,29,29,51,52,27,49,52,51,48,50,50,46,73,72,72,55,60,90,78,42,43,47,37,45,22,11,32,52,44,32,75,44,87,80,40,64,28,44,65,56,34,48,82,69,25,48,60,84,70,63,34,23,29,100,86,67,50,52,30,21,28,64,87,42,78,26,43,22,43,40,67,29,31,15,75,70,55,53,72,33,50,40,53,30,72,48,62,88,40,98,61,72,23,75,56,9,34,31,53,45,39,72,76,49,73,64,47,78,52,26,52,74,40,48,54,53,36,50,65,32,62,71,22,50,30,28,38,25,36,42,26,28,49,44,67,89,79,45,79,66,70,72,81,69,82,75,80,82,78,81,79,80,92,75,86,84,80,81,82,77,81,67,80,63,78,72,84,70,70,42,81,54,55,72,69,47,75,44,77,52,35,31,42,56,82,34,56,45,42,30,32,37,79,39,57,76,63,24,41,27,38,38,38,39,33,35,53,46,52,25,33,44,58,32,28,14,72,82,44,78,36,52,101,89,46,60,75,47,64,68,88,69,88,36,16,69,41,60,50,75,42,71,55,41,73,56,47,46,33,18,36,23,39,34,6,76,32,53,20,42,37,40,41,29,42,32,69,40,68,48,72,82,82,76,71,95,70,59,68,70,41,79,60,43,79,49,71,54,73,30,34,52,82,33,76,47,81,46,71,37,70,41,61,82,92,55,56,33,35,42,37,40,32,37,56,40,53,22,33,43,60,34,28,15,75,64,91,57,74,45,54,100,88,47,60,57,44,62,74,88,71,84,36,12,64,45,64,46,75,39,19,71,84,34,79,69,50,56,69,66,43,49,34,22,38,34,40,36,12,69,26,84,56,12,39,40,37,40,34,26,34,38,39

Nearest PDB structures (foldseek):
  8k1b-assembly1_B  TM=3.537E-01  e=2.181E-07  Homo sapiens
  3afg-assembly2_B  TM=8.052E-01  e=1.249E-03  Thermococcus kodakarensis
  8v38-assembly1_B  TM=3.380E-01  e=1.403E-07  Homo sapiens
  2luw-assembly1_A  TM=7.780E-01  e=6.175E-03  Vibrio vulnificus
  2xon-assembly1_A  TM=5.666E-01  e=1.685E-01  Thermotoga maritima

Sequence (581 aa):
MATQLTTRYQTLGISLLMAVLAGCGGGSSPTALVPEASETFAAVEVTETGLAPETKDTDLSAGTSLAVTDVNPNVVRIMAANITSGNNQSYDPGHGTRIFEGLDPDIVLIQEFNYGDNSNSAISSYVNSTFGPGFSYYRESGAQIPNGIISRYPILAAGEWDDSSVSNRDFAWARIDIPGNKDLWAISVHLLTSSSGVRNTEAQQLRNYINANIPANDYLIVGGDFNTSSLSESAYSTLSSVVNTAKFSVDQQGKSGTNASRSKPYDRVLLDAELTALEVPVQISGVGQTFPNGLVFDSRVFSPLSAVSPVLSGDSGSQNMQHMAVIRDFTLPSGGSNPTPTPIPTSTPTPAPTPTPAPTPSTGGSTVALTSGVTRNDSVSSGQWDQFYIDVPAGATQLRIAMTGTGDADLYVKKGSQPSSSSYDQRPYLNGSAETVTISNPSSGRYYIGVNGYSAANYALTATVTQGSTGGGSTSQPVTLLNQSGTVSSGQWRNYTINVPSGKSKVTVTMTGTGDADLYIKHGTSYPTTSSYDFRPYLNGSNETVVISGSSNPSLKTGQYYISVNGYAASSSFSVSAVAE